Protein AF-0000000082274214 (afdb_homodimer)

InterPro domains:
  IPR002347 Short-chain dehydrogenase/reductase SDR [PF00106] (16-213)

Sequence (606 aa):
MSFAAYTIKDSSRPAIALVTGGRSGIGKAIANKIATFPFVENVLIVSRSVKESDLQNSKFVAVAADIGTAEGRQIVIDKVASLTTESGRQLRYLVHSAGTIEPIRLAGQITPEEFRSALNVNLEGPFFLSTALYPFLEAKDDDAAAGRILHVSSGAAHGAPPIGWGVYGITKAAFFQSFKVLSREFEHLGGKVVVGSFKPGVVDTSMQGVIRESPAESMPVVGNFKALKEKVLAQAAEGASTKAMPPPKGALDSPDNVAFFAEWLLLGTTDEEFSNLSEPNEYDIRDSSLFPKWIPEENLPNDMSFAAYTIKDSSRPAIALVTGGRSGIGKAIANKIATFPFVENVLIVSRSVKESDLQNSKFVAVAADIGTAEGRQIVIDKVASLTTESGRQLRYLVHSAGTIEPIRLAGQITPEEFRSALNVNLEGPFFLSTALYPFLEAKDDDAAAGRILHVSSGAAHGAPPIGWGVYGITKAAFFQSFKVLSREFEHLGGKVVVGSFKPGVVDTSMQGVIRESPAESMPVVGNFKALKEKVLAQAAEGASTKAMPPPKGALDSPDNVAFFAEWLLLGTTDEEFSNLSEPNEYDIRDSSLFPKWIPEENLPND

Radius of gyration: 25.61 Å; Cα contacts (8 Å, |Δi|>4): 1219; chains: 2; bounding box: 59×73×61 Å

Structure (mmCIF, N/CA/C/O backbone):
data_AF-0000000082274214-model_v1
#
loop_
_entity.id
_entity.type
_entity.pdbx_description
1 polymer 'Beta-ketoacyl-acyl carrier protein reductase'
#
loop_
_atom_site.group_PDB
_atom_site.id
_atom_site.type_symbol
_atom_site.label_atom_id
_atom_site.label_alt_id
_atom_site.label_comp_id
_atom_site.label_asym_id
_atom_site.label_entity_id
_atom_site.label_seq_id
_atom_site.pdbx_PDB_ins_code
_atom_site.Cartn_x
_atom_site.Cartn_y
_atom_site.Cartn_z
_atom_site.occupancy
_atom_site.B_iso_or_equiv
_atom_site.auth_seq_id
_atom_site.auth_comp_id
_atom_site.auth_asym_id
_atom_site.auth_atom_id
_atom_site.pdbx_PDB_model_num
ATOM 1 N N . MET A 1 1 ? -7.152 -23.344 -26.344 1 42.44 1 MET A N 1
ATOM 2 C CA . MET A 1 1 ? -6.141 -22.469 -26.938 1 42.44 1 MET A CA 1
ATOM 3 C C . MET A 1 1 ? -4.738 -22.938 -26.562 1 42.44 1 MET A C 1
ATOM 5 O O . MET A 1 1 ? -4.453 -23.188 -25.391 1 42.44 1 MET A O 1
ATOM 9 N N . SER A 1 2 ? -4.211 -23.688 -27.453 1 48.72 2 SER A N 1
ATOM 10 C CA . SER A 1 2 ? -2.852 -24.172 -27.266 1 48.72 2 SER A CA 1
ATOM 11 C C . SER A 1 2 ? -1.873 -23.031 -27.047 1 48.72 2 SER A C 1
ATOM 13 O O . SER A 1 2 ? -1.802 -22.094 -27.844 1 48.72 2 SER A O 1
ATOM 15 N N . PHE A 1 3 ? -1.783 -22.656 -25.734 1 57.78 3 PHE A N 1
ATOM 16 C CA . PHE A 1 3 ? -0.803 -21.594 -25.547 1 57.78 3 PHE A CA 1
ATOM 17 C C . PHE A 1 3 ? 0.583 -22.047 -25.984 1 57.78 3 PHE A C 1
ATOM 19 O O . PHE A 1 3 ? 1.029 -23.141 -25.609 1 57.78 3 PHE A O 1
ATOM 26 N N . ALA A 1 4 ? 0.88 -21.656 -27.188 1 46.72 4 ALA A N 1
ATOM 27 C CA . ALA A 1 4 ? 2.154 -21.969 -27.828 1 46.72 4 ALA A CA 1
ATOM 28 C C . ALA A 1 4 ? 3.312 -21.828 -26.844 1 46.72 4 ALA A C 1
ATOM 30 O O . ALA A 1 4 ? 4.352 -22.469 -27 1 46.72 4 ALA A O 1
ATOM 31 N N . ALA A 1 5 ? 3.086 -20.906 -26 1 49.66 5 ALA A N 1
ATOM 32 C CA . ALA A 1 5 ? 4.277 -20.641 -25.203 1 49.66 5 ALA A CA 1
ATOM 33 C C . ALA A 1 5 ? 4.57 -21.797 -24.234 1 49.66 5 ALA A C 1
ATOM 35 O O . ALA A 1 5 ? 5.5 -21.719 -23.438 1 49.66 5 ALA A O 1
ATOM 36 N N . TYR A 1 6 ? 3.559 -22.734 -24.203 1 52.47 6 TYR A N 1
ATOM 37 C CA . TYR A 1 6 ? 3.871 -23.938 -23.453 1 52.47 6 TYR A CA 1
ATOM 38 C C . TYR A 1 6 ? 5.148 -24.594 -23.984 1 52.47 6 TYR A C 1
ATOM 40 O O . TYR A 1 6 ? 5.207 -25.016 -25.141 1 52.47 6 TYR A O 1
ATOM 48 N N . THR A 1 7 ? 6.199 -24.094 -23.453 1 52.56 7 THR A N 1
ATOM 49 C CA . THR A 1 7 ? 7.465 -24.578 -24 1 52.56 7 THR A CA 1
ATOM 50 C C . THR A 1 7 ? 7.684 -26.047 -23.641 1 52.56 7 THR A C 1
ATOM 52 O O . THR A 1 7 ? 7.082 -26.547 -22.703 1 52.56 7 THR A O 1
ATOM 55 N N . ILE A 1 8 ? 8.312 -26.703 -24.469 1 48.19 8 ILE A N 1
ATOM 56 C CA . ILE A 1 8 ? 8.828 -28.062 -24.406 1 48.19 8 ILE A CA 1
ATOM 57 C C . ILE A 1 8 ? 9.383 -28.328 -23 1 48.19 8 ILE A C 1
ATOM 59 O O . ILE A 1 8 ? 9.242 -29.438 -22.469 1 48.19 8 ILE A O 1
ATOM 63 N N . LYS A 1 9 ? 9.953 -27.359 -22.406 1 55.53 9 LYS A N 1
ATOM 64 C CA . LYS A 1 9 ? 10.617 -27.469 -21.125 1 55.53 9 LYS A CA 1
ATOM 65 C C . LYS A 1 9 ? 9.609 -27.797 -20.016 1 55.53 9 LYS A C 1
ATOM 67 O O . LYS A 1 9 ? 9.945 -28.484 -19.047 1 55.53 9 LYS A O 1
ATOM 72 N N . ASP A 1 10 ? 8.367 -27.391 -20.156 1 58.12 10 ASP A N 1
ATOM 73 C CA . ASP A 1 10 ? 7.281 -27.656 -19.219 1 58.12 10 ASP A CA 1
ATOM 74 C C . ASP A 1 10 ? 6.781 -29.094 -19.344 1 58.12 10 ASP A C 1
ATOM 76 O O . ASP A 1 10 ? 6.445 -29.734 -18.344 1 58.12 10 ASP A O 1
ATOM 80 N N . SER A 1 11 ? 6.758 -29.562 -20.656 1 56.12 11 SER A N 1
ATOM 81 C CA . SER A 1 11 ? 6.055 -30.812 -20.938 1 56.12 11 SER A CA 1
ATOM 82 C C . SER A 1 11 ? 6.809 -32 -20.375 1 56.12 11 SER A C 1
ATOM 84 O O . SER A 1 11 ? 6.199 -33.031 -20.016 1 56.12 11 SER A O 1
ATOM 86 N N . SER A 1 12 ? 8.117 -31.797 -20.188 1 61.22 12 SER A N 1
ATOM 87 C CA . SER A 1 12 ? 8.812 -33.031 -19.875 1 61.22 12 SER A CA 1
ATOM 88 C C . SER A 1 12 ? 9.195 -33.094 -18.391 1 61.22 12 SER A C 1
ATOM 90 O O . SER A 1 12 ? 9.844 -34.062 -17.953 1 61.22 12 SER A O 1
ATOM 92 N N . ARG A 1 13 ? 8.656 -32.062 -17.562 1 77.69 13 ARG A N 1
ATOM 93 C CA . ARG A 1 13 ? 9.078 -32.125 -16.172 1 77.69 13 ARG A CA 1
ATOM 94 C C . ARG A 1 13 ? 7.879 -31.969 -15.234 1 77.69 13 ARG A C 1
ATOM 96 O O . ARG A 1 13 ? 7.328 -30.875 -15.094 1 77.69 13 ARG A O 1
ATOM 103 N N . PRO A 1 14 ? 7.547 -33.125 -14.625 1 81.56 14 PRO A N 1
ATOM 104 C CA . PRO A 1 14 ? 6.461 -33.031 -13.641 1 81.56 14 PRO A CA 1
ATOM 105 C C . PRO A 1 14 ? 6.703 -31.953 -12.594 1 81.56 14 PRO A C 1
ATOM 107 O O . PRO A 1 14 ? 7.844 -31.719 -12.195 1 81.56 14 PRO A O 1
ATOM 110 N N . ALA A 1 15 ? 5.574 -31.266 -12.273 1 91.62 15 ALA A N 1
ATOM 111 C CA . ALA A 1 15 ? 5.691 -30.141 -11.359 1 91.62 15 ALA A CA 1
ATOM 112 C C . ALA A 1 15 ? 4.523 -30.109 -10.375 1 91.62 15 ALA A C 1
ATOM 114 O O . ALA A 1 15 ? 3.596 -30.906 -10.477 1 91.62 15 ALA A O 1
ATOM 115 N N . ILE A 1 16 ? 4.695 -29.297 -9.359 1 95 16 ILE A N 1
ATOM 116 C CA . ILE A 1 16 ? 3.648 -29.062 -8.367 1 95 16 ILE A CA 1
ATOM 117 C C . ILE A 1 16 ? 3.211 -27.609 -8.414 1 95 16 ILE A C 1
ATOM 119 O O . ILE A 1 16 ? 3.939 -26.75 -8.914 1 95 16 ILE A O 1
ATOM 123 N N . ALA A 1 17 ? 1.946 -27.375 -7.996 1 97.56 17 ALA A N 1
ATOM 124 C CA . ALA A 1 17 ? 1.402 -26.031 -7.871 1 97.56 17 ALA A CA 1
ATOM 125 C C . ALA A 1 17 ? 0.791 -25.812 -6.492 1 97.56 17 ALA A C 1
ATOM 127 O O . ALA A 1 17 ? 0.448 -26.766 -5.797 1 97.56 17 ALA A O 1
ATOM 128 N N . LEU A 1 18 ? 0.791 -24.609 -6.051 1 98.69 18 LEU A N 1
ATOM 129 C CA . LEU A 1 18 ? 0.184 -24.203 -4.785 1 98.69 18 LEU A CA 1
ATOM 130 C C . LEU A 1 18 ? -0.747 -23.016 -4.984 1 98.69 18 LEU A C 1
ATOM 132 O O . LEU A 1 18 ? -0.369 -22.031 -5.613 1 98.69 18 LEU A O 1
ATOM 136 N N . VAL A 1 19 ? -1.985 -23.125 -4.539 1 98.81 19 VAL A N 1
ATOM 137 C CA . VAL A 1 19 ? -2.973 -22.062 -4.609 1 98.81 19 VAL A CA 1
ATOM 138 C C . VAL A 1 19 ? -3.49 -21.734 -3.211 1 98.81 19 VAL A C 1
ATOM 140 O O . VAL A 1 19 ? -4.164 -22.562 -2.588 1 98.81 19 VAL A O 1
ATOM 143 N N . THR A 1 20 ? -3.135 -20.594 -2.68 1 98.62 20 THR A N 1
ATOM 144 C CA . THR A 1 20 ? -3.789 -20.141 -1.455 1 98.62 20 THR A CA 1
ATOM 145 C C . THR A 1 20 ? -5.203 -19.656 -1.747 1 98.62 20 THR A C 1
ATOM 147 O O . THR A 1 20 ? -5.473 -19.125 -2.828 1 98.62 20 THR A O 1
ATOM 150 N N . GLY A 1 21 ? -6.09 -19.844 -0.731 1 96.62 21 GLY A N 1
ATOM 151 C CA . GLY A 1 21 ? -7.488 -19.547 -1.012 1 96.62 21 GLY A CA 1
ATOM 152 C C . GLY A 1 21 ? -8.094 -20.469 -2.061 1 96.62 21 GLY A C 1
ATOM 153 O O . GLY A 1 21 ? -8.977 -20.062 -2.811 1 96.62 21 GLY A O 1
ATOM 154 N N . GLY A 1 22 ? -7.605 -21.656 -2.193 1 96.19 22 GLY A N 1
ATOM 155 C CA . GLY A 1 22 ? -7.961 -22.547 -3.281 1 96.19 22 GLY A CA 1
ATOM 156 C C . GLY A 1 22 ? -9.242 -23.312 -3.027 1 96.19 22 GLY A C 1
ATOM 157 O O . GLY A 1 22 ? -9.688 -24.094 -3.875 1 96.19 22 GLY A O 1
ATOM 158 N N . ARG A 1 23 ? -9.906 -23.062 -1.896 1 92.62 23 ARG A N 1
ATOM 159 C CA . ARG A 1 23 ? -11.078 -23.844 -1.526 1 92.62 23 ARG A CA 1
ATOM 160 C C . ARG A 1 23 ? -12.336 -23.281 -2.176 1 92.62 23 ARG A C 1
ATOM 162 O O . ARG A 1 23 ? -13.336 -23.984 -2.336 1 92.62 23 ARG A O 1
ATOM 169 N N . SER A 1 24 ? -12.32 -21.969 -2.537 1 89.75 24 SER A N 1
ATOM 170 C CA . SER A 1 24 ? -13.539 -21.344 -3.049 1 89.75 24 SER A CA 1
ATOM 171 C C . SER A 1 24 ? -13.219 -20.219 -4.02 1 89.75 24 SER A C 1
ATOM 173 O O . SER A 1 24 ? -12.055 -19.828 -4.164 1 89.75 24 SER A O 1
ATOM 175 N N . GLY A 1 25 ? -14.195 -19.906 -4.785 1 92.25 25 GLY A N 1
ATOM 176 C CA . GLY A 1 25 ? -14.125 -18.703 -5.594 1 92.25 25 GLY A CA 1
ATOM 177 C C . GLY A 1 25 ? -13.078 -18.766 -6.688 1 92.25 25 GLY A C 1
ATOM 178 O O . GLY A 1 25 ? -12.992 -19.766 -7.41 1 92.25 25 GLY A O 1
ATOM 179 N N . ILE A 1 26 ? -12.352 -17.656 -6.816 1 94.25 26 ILE A N 1
ATOM 180 C CA . ILE A 1 26 ? -11.359 -17.5 -7.867 1 94.25 26 ILE A CA 1
ATOM 181 C C . ILE A 1 26 ? -10.242 -18.516 -7.68 1 94.25 26 ILE A C 1
ATOM 183 O O . ILE A 1 26 ? -9.828 -19.172 -8.633 1 94.25 26 ILE A O 1
ATOM 187 N N . GLY A 1 27 ? -9.805 -18.734 -6.418 1 96.81 27 GLY A N 1
ATOM 188 C CA . GLY A 1 27 ? -8.742 -19.688 -6.129 1 96.81 27 GLY A CA 1
ATOM 189 C C . GLY A 1 27 ? -9.086 -21.109 -6.512 1 96.81 27 GLY A C 1
ATOM 190 O O . GLY A 1 27 ? -8.266 -21.812 -7.086 1 96.81 27 GLY A O 1
ATOM 191 N N . LYS A 1 28 ? -10.281 -21.469 -6.234 1 95.38 28 LYS A N 1
ATOM 192 C CA . LYS A 1 28 ? -10.742 -22.812 -6.59 1 95.38 28 LYS A CA 1
ATOM 193 C C . LYS A 1 28 ? -10.766 -23 -8.102 1 95.38 28 LYS A C 1
ATOM 195 O O . LYS A 1 28 ? -10.305 -24.016 -8.617 1 95.38 28 LYS A O 1
ATOM 200 N N . ALA A 1 29 ? -11.281 -22.016 -8.797 1 95.5 29 ALA A N 1
ATOM 201 C CA . ALA A 1 29 ? -11.367 -22.094 -10.25 1 95.5 29 ALA A CA 1
ATOM 202 C C . ALA A 1 29 ? -9.977 -22.188 -10.875 1 95.5 29 ALA A C 1
ATOM 204 O O . ALA A 1 29 ? -9.75 -22.969 -11.797 1 95.5 29 ALA A O 1
ATOM 205 N N . ILE A 1 30 ? -9.023 -21.422 -10.359 1 97.56 30 ILE A N 1
ATOM 206 C CA . ILE A 1 30 ? -7.656 -21.438 -10.875 1 97.56 30 ILE A CA 1
ATOM 207 C C . ILE A 1 30 ? -6.996 -22.766 -10.57 1 97.56 30 ILE A C 1
ATOM 209 O O . ILE A 1 30 ? -6.309 -23.344 -11.422 1 97.56 30 ILE A O 1
ATOM 213 N N . ALA A 1 31 ? -7.262 -23.281 -9.398 1 97.88 31 ALA A N 1
ATOM 214 C CA . ALA A 1 31 ? -6.719 -24.594 -9.023 1 97.88 31 ALA A CA 1
ATOM 215 C C . ALA A 1 31 ? -7.223 -25.672 -9.969 1 97.88 31 ALA A C 1
ATOM 217 O O . ALA A 1 31 ? -6.445 -26.516 -10.438 1 97.88 31 ALA A O 1
ATOM 218 N N . ASN A 1 32 ? -8.516 -25.656 -10.211 1 96.69 32 ASN A N 1
ATOM 219 C CA . ASN A 1 32 ? -9.102 -26.625 -11.133 1 96.69 32 ASN A CA 1
ATOM 220 C C . ASN A 1 32 ? -8.469 -26.531 -12.523 1 96.69 32 ASN A C 1
ATOM 222 O O . ASN A 1 32 ? -8.188 -27.562 -13.148 1 96.69 32 ASN A O 1
ATOM 226 N N . LYS A 1 33 ? -8.273 -25.328 -12.938 1 96 33 LYS A N 1
ATOM 227 C CA . LYS A 1 33 ? -7.672 -25.125 -14.25 1 96 33 LYS A CA 1
ATOM 228 C C . LYS A 1 33 ? -6.234 -25.641 -14.273 1 96 33 LYS A C 1
ATOM 230 O O . LYS A 1 33 ? -5.84 -26.359 -15.203 1 96 33 LYS A O 1
ATOM 235 N N . ILE A 1 34 ? -5.426 -25.391 -13.273 1 96.38 34 ILE A N 1
ATOM 236 C CA . ILE A 1 34 ? -4.031 -25.812 -13.188 1 96.38 34 ILE A CA 1
ATOM 237 C C . ILE A 1 34 ? -3.947 -27.328 -13.172 1 96.38 34 ILE A C 1
ATOM 239 O O . ILE A 1 34 ? -3.031 -27.922 -13.75 1 96.38 34 ILE A O 1
ATOM 243 N N . ALA A 1 35 ? -4.926 -27.969 -12.57 1 96.12 35 ALA A N 1
ATOM 244 C CA . ALA A 1 35 ? -4.949 -29.422 -12.469 1 96.12 35 ALA A CA 1
ATOM 245 C C . ALA A 1 35 ? -5.086 -30.062 -13.852 1 96.12 35 ALA A C 1
ATOM 247 O O . ALA A 1 35 ? -4.793 -31.25 -14.023 1 96.12 35 ALA A O 1
ATOM 248 N N . THR A 1 36 ? -5.586 -29.297 -14.828 1 93.62 36 THR A N 1
ATOM 249 C CA . THR A 1 36 ? -5.734 -29.828 -16.188 1 93.62 36 THR A CA 1
ATOM 250 C C . THR A 1 36 ? -4.41 -29.766 -16.938 1 93.62 36 THR A C 1
ATOM 252 O O . THR A 1 36 ? -4.27 -30.375 -18 1 93.62 36 THR A O 1
ATOM 255 N N . PHE A 1 37 ? -3.383 -28.969 -16.406 1 91.44 37 PHE A N 1
ATOM 256 C CA . PHE A 1 37 ? -2.076 -28.922 -17.047 1 91.44 37 PHE A CA 1
ATOM 257 C C . PHE A 1 37 ? -1.406 -30.297 -17 1 91.44 37 PHE A C 1
ATOM 259 O O . PHE A 1 37 ? -1.269 -30.891 -15.938 1 91.44 37 PHE A O 1
ATOM 266 N N . PRO A 1 38 ? -0.983 -30.844 -18.078 1 89.06 38 PRO A N 1
ATOM 267 C CA . PRO A 1 38 ? -0.511 -32.219 -18.125 1 89.06 38 PRO A CA 1
ATOM 268 C C . PRO A 1 38 ? 0.72 -32.469 -17.266 1 89.06 38 PRO A C 1
ATOM 270 O O . PRO A 1 38 ? 0.922 -33.562 -16.766 1 89.06 38 PRO A O 1
ATOM 273 N N . PHE A 1 39 ? 1.544 -31.484 -17.031 1 90.12 39 PHE A N 1
ATOM 274 C CA . PHE A 1 39 ? 2.805 -31.672 -16.328 1 90.12 39 PHE A CA 1
ATOM 275 C C . PHE A 1 39 ? 2.629 -31.422 -14.836 1 90.12 39 PHE A C 1
ATOM 277 O O . PHE A 1 39 ? 3.562 -31.625 -14.055 1 90.12 39 PHE A O 1
ATOM 284 N N . VAL A 1 40 ? 1.452 -30.984 -14.414 1 93.12 40 VAL A N 1
ATOM 285 C CA . VAL A 1 40 ? 1.208 -30.75 -13 1 93.12 40 VAL A CA 1
ATOM 286 C C . VAL A 1 40 ? 0.668 -32.031 -12.344 1 93.12 40 VAL A C 1
ATOM 288 O O . VAL A 1 40 ? -0.394 -32.5 -12.727 1 93.12 40 VAL A O 1
ATOM 291 N N . GLU A 1 41 ? 1.378 -32.469 -11.352 1 93.25 41 GLU A N 1
ATOM 292 C CA . GLU A 1 41 ? 1.013 -33.719 -10.711 1 93.25 41 GLU A CA 1
ATOM 293 C C . GLU A 1 41 ? 0.18 -33.469 -9.453 1 93.25 41 GLU A C 1
ATOM 295 O O . GLU A 1 41 ? -0.696 -34.281 -9.125 1 93.25 41 GLU A O 1
ATOM 300 N N . ASN A 1 42 ? 0.51 -32.406 -8.734 1 95.69 42 ASN A N 1
ATOM 301 C CA . ASN A 1 42 ? -0.202 -32.062 -7.512 1 95.69 42 ASN A CA 1
ATOM 302 C C . ASN A 1 42 ? -0.504 -30.562 -7.453 1 95.69 42 ASN A C 1
ATOM 304 O O . ASN A 1 42 ? 0.29 -29.75 -7.922 1 95.69 42 ASN A O 1
ATOM 308 N N . VAL A 1 43 ? -1.62 -30.312 -6.953 1 97.94 43 VAL A N 1
ATOM 309 C CA . VAL A 1 43 ? -2.006 -28.938 -6.637 1 97.94 43 VAL A CA 1
ATOM 310 C C . VAL A 1 43 ? -2.342 -28.828 -5.148 1 97.94 43 VAL A C 1
ATOM 312 O O . VAL A 1 43 ? -3.33 -29.391 -4.684 1 97.94 43 VAL A O 1
ATOM 315 N N . LEU A 1 44 ? -1.503 -28.156 -4.41 1 98.38 44 LEU A N 1
ATOM 316 C CA . LEU A 1 44 ? -1.773 -27.906 -2.998 1 98.38 44 LEU A CA 1
ATOM 317 C C . LEU A 1 44 ? -2.842 -26.828 -2.834 1 98.38 44 LEU A C 1
ATOM 319 O O . LEU A 1 44 ? -2.678 -25.703 -3.318 1 98.38 44 LEU A O 1
ATOM 323 N N . ILE A 1 45 ? -3.932 -27.219 -2.205 1 98.56 45 ILE A N 1
ATOM 324 C CA . ILE A 1 45 ? -5.039 -26.312 -1.917 1 98.56 45 ILE A CA 1
ATOM 325 C C . ILE A 1 45 ? -4.941 -25.812 -0.475 1 98.56 45 ILE A C 1
ATOM 327 O O . ILE A 1 45 ? -5.191 -26.578 0.465 1 98.56 45 ILE A O 1
ATOM 331 N N . VAL A 1 46 ? -4.656 -24.547 -0.277 1 98.5 46 VAL A N 1
ATOM 332 C CA . VAL A 1 46 ? -4.449 -24 1.062 1 98.5 46 VAL A CA 1
ATOM 333 C C . VAL A 1 46 ? -5.672 -23.188 1.48 1 98.5 46 VAL A C 1
ATOM 335 O O . VAL A 1 46 ? -6.129 -22.312 0.731 1 98.5 46 VAL A O 1
ATOM 338 N N . SER A 1 47 ? -6.23 -23.438 2.533 1 96.88 47 SER A N 1
ATOM 339 C CA . SER A 1 47 ? -7.273 -22.656 3.191 1 96.88 47 SER A CA 1
ATOM 340 C C . SER A 1 47 ? -7.352 -22.984 4.68 1 96.88 47 SER A C 1
ATOM 342 O O . SER A 1 47 ? -6.82 -24 5.125 1 96.88 47 SER A O 1
ATOM 344 N N . ARG A 1 48 ? -8.047 -22.25 5.465 1 93.44 48 ARG A N 1
ATOM 345 C CA . ARG A 1 48 ? -8.102 -22.406 6.914 1 93.44 48 ARG A CA 1
ATOM 346 C C . ARG A 1 48 ? -8.789 -23.703 7.309 1 93.44 48 ARG A C 1
ATOM 348 O O . ARG A 1 48 ? -8.484 -24.281 8.352 1 93.44 48 ARG A O 1
ATOM 355 N N . SER A 1 49 ? -9.703 -24.109 6.445 1 91.31 49 SER A N 1
ATOM 356 C CA . SER A 1 49 ? -10.531 -25.219 6.895 1 91.31 49 SER A CA 1
ATOM 357 C C . SER A 1 49 ? -10.68 -26.281 5.805 1 91.31 49 SER A C 1
ATOM 359 O O . SER A 1 49 ? -11.602 -27.094 5.844 1 91.31 49 SER A O 1
ATOM 361 N N . VAL A 1 50 ? -9.82 -26.344 4.875 1 94.75 50 VAL A N 1
ATOM 362 C CA . VAL A 1 50 ? -9.938 -27.297 3.785 1 94.75 50 VAL A CA 1
ATOM 363 C C . VAL A 1 50 ? -9.594 -28.703 4.289 1 94.75 50 VAL A C 1
ATOM 365 O O . VAL A 1 50 ? -8.656 -28.859 5.082 1 94.75 50 VAL A O 1
ATOM 368 N N . LYS A 1 51 ? -10.406 -29.688 3.854 1 94.75 51 LYS A N 1
ATOM 369 C CA . LYS A 1 51 ? -10.172 -31.094 4.125 1 94.75 51 LYS A CA 1
ATOM 370 C C . LYS A 1 51 ? -10.055 -31.891 2.828 1 94.75 51 LYS A C 1
ATOM 372 O O . LYS A 1 51 ? -10.531 -31.453 1.779 1 94.75 51 LYS A O 1
ATOM 377 N N . GLU A 1 52 ? -9.359 -33 2.904 1 93.81 52 GLU A N 1
ATOM 378 C CA . GLU A 1 52 ? -9.234 -33.844 1.729 1 93.81 52 GLU A CA 1
ATOM 379 C C . GLU A 1 52 ? -10.602 -34.219 1.166 1 93.81 52 GLU A C 1
ATOM 381 O O . GLU A 1 52 ? -10.766 -34.312 -0.051 1 93.81 52 GLU A O 1
ATOM 386 N N . SER A 1 53 ? -11.586 -34.312 2.008 1 90.31 53 SER A N 1
ATOM 387 C CA . SER A 1 53 ? -12.93 -34.719 1.612 1 90.31 53 SER A CA 1
ATOM 388 C C . SER A 1 53 ? -13.617 -33.625 0.802 1 90.31 53 SER A C 1
ATOM 390 O O . SER A 1 53 ? -14.586 -33.875 0.083 1 90.31 53 SER A O 1
ATOM 392 N N . ASP A 1 54 ? -13.102 -32.375 0.946 1 89 54 ASP A N 1
ATOM 393 C CA . ASP A 1 54 ? -13.672 -31.25 0.223 1 89 54 ASP A CA 1
ATOM 394 C C . ASP A 1 54 ? -13.219 -31.234 -1.236 1 89 54 ASP A C 1
ATOM 396 O O . ASP A 1 54 ? -13.789 -30.531 -2.064 1 89 54 ASP A O 1
ATOM 400 N N . LEU A 1 55 ? -12.188 -32.062 -1.467 1 89.38 55 LEU A N 1
ATOM 401 C CA . LEU A 1 55 ? -11.523 -31.969 -2.762 1 89.38 55 LEU A CA 1
ATOM 402 C C . LEU A 1 55 ? -11.898 -33.156 -3.656 1 89.38 55 LEU A C 1
ATOM 404 O O . LEU A 1 55 ? -11.844 -34.312 -3.23 1 89.38 55 LEU A O 1
ATOM 408 N N . GLN A 1 56 ? -12.383 -32.938 -4.828 1 87.88 56 GLN A N 1
ATOM 409 C CA . GLN A 1 56 ? -12.891 -33.969 -5.727 1 87.88 56 GLN A CA 1
ATOM 410 C C . GLN A 1 56 ? -11.828 -34.375 -6.75 1 87.88 56 GLN A C 1
ATOM 412 O O . GLN A 1 56 ? -11.914 -35.438 -7.352 1 87.88 56 GLN A O 1
ATOM 417 N N . ASN A 1 57 ? -10.797 -33.625 -6.883 1 93.56 57 ASN A N 1
ATOM 418 C CA . ASN A 1 57 ? -9.742 -33.906 -7.852 1 93.56 57 ASN A CA 1
ATOM 419 C C . ASN A 1 57 ? -8.578 -34.656 -7.215 1 93.56 57 ASN A C 1
ATOM 421 O O . ASN A 1 57 ? -8.062 -34.25 -6.172 1 93.56 57 ASN A O 1
ATOM 425 N N . SER A 1 58 ? -8.156 -35.75 -7.809 1 94 58 SER A N 1
ATOM 426 C CA . SER A 1 58 ? -7.137 -36.656 -7.25 1 94 58 SER A CA 1
ATOM 427 C C . SER A 1 58 ? -5.781 -35.969 -7.172 1 94 58 SER A C 1
ATOM 429 O O . SER A 1 58 ? -4.902 -36.375 -6.422 1 94 58 SER A O 1
ATOM 431 N N . LYS A 1 59 ? -5.586 -34.906 -7.949 1 96.12 59 LYS A N 1
ATOM 432 C CA . LYS A 1 59 ? -4.316 -34.188 -7.934 1 96.12 59 LYS A CA 1
ATOM 433 C C . LYS A 1 59 ? -4.258 -33.219 -6.773 1 96.12 59 LYS A C 1
ATOM 435 O O . LYS A 1 59 ? -3.191 -32.688 -6.453 1 96.12 59 LYS A O 1
ATOM 440 N N . PHE A 1 60 ? -5.422 -32.938 -6.129 1 97.69 60 PHE A N 1
ATOM 441 C CA . PHE A 1 60 ? -5.48 -31.922 -5.09 1 97.69 60 PHE A CA 1
ATOM 442 C C . PHE A 1 60 ? -4.977 -32.469 -3.76 1 97.69 60 PHE A C 1
ATOM 444 O O . PHE A 1 60 ? -5.262 -33.625 -3.412 1 97.69 60 PHE A O 1
ATOM 451 N N . VAL A 1 61 ? -4.203 -31.734 -3.088 1 96.94 61 VAL A N 1
ATOM 452 C CA . VAL A 1 61 ? -3.746 -32 -1.729 1 96.94 61 VAL A CA 1
ATOM 453 C C . VAL A 1 61 ? -4.191 -30.891 -0.798 1 96.94 61 VAL A C 1
ATOM 455 O O . VAL A 1 61 ? -3.859 -29.719 -1.02 1 96.94 61 VAL A O 1
ATOM 458 N N . ALA A 1 62 ? -4.926 -31.266 0.249 1 97.94 62 ALA A N 1
ATOM 459 C CA . ALA A 1 62 ? -5.438 -30.266 1.183 1 97.94 62 ALA A CA 1
ATOM 460 C C . ALA A 1 62 ? -4.359 -29.828 2.174 1 97.94 62 ALA A C 1
ATOM 462 O O . ALA A 1 62 ? -3.652 -30.672 2.736 1 97.94 62 ALA A O 1
ATOM 463 N N . VAL A 1 63 ? -4.176 -28.547 2.344 1 98.19 63 VAL A N 1
ATOM 464 C CA . VAL A 1 63 ? -3.309 -27.969 3.369 1 98.19 63 VAL A CA 1
ATOM 465 C C . VAL A 1 63 ? -4.094 -26.969 4.215 1 98.19 63 VAL A C 1
ATOM 467 O O . VAL A 1 63 ? -4.266 -25.812 3.814 1 98.19 63 VAL A O 1
ATOM 470 N N . ALA A 1 64 ? -4.562 -27.422 5.352 1 98.12 64 ALA A N 1
ATOM 471 C CA . ALA A 1 64 ? -5.289 -26.547 6.262 1 98.12 64 ALA A CA 1
ATOM 472 C C . ALA A 1 64 ? -4.336 -25.609 7.008 1 98.12 64 ALA A C 1
ATOM 474 O O . ALA A 1 64 ? -3.566 -26.062 7.863 1 98.12 64 ALA A O 1
ATOM 475 N N . ALA A 1 65 ? -4.344 -24.328 6.652 1 98.19 65 ALA A N 1
ATOM 476 C CA . ALA A 1 65 ? -3.41 -23.359 7.234 1 98.19 65 ALA A CA 1
ATOM 477 C C . ALA A 1 65 ? -3.936 -21.938 7.098 1 98.19 65 ALA A C 1
ATOM 479 O O . ALA A 1 65 ? -4.5 -21.578 6.066 1 98.19 65 ALA A O 1
ATOM 480 N N . ASP A 1 66 ? -3.805 -21.188 8.133 1 97.88 66 ASP A N 1
ATOM 481 C CA . ASP A 1 66 ? -4.035 -19.75 8.086 1 97.88 66 ASP A CA 1
ATOM 482 C C . ASP A 1 66 ? -2.762 -19 7.695 1 97.88 66 ASP A C 1
ATOM 484 O O . ASP A 1 66 ? -1.875 -18.797 8.523 1 97.88 66 ASP A O 1
ATOM 488 N N . ILE A 1 67 ? -2.713 -18.547 6.484 1 97.75 67 ILE A N 1
ATOM 489 C CA . ILE A 1 67 ? -1.467 -17.984 5.973 1 97.75 67 ILE A CA 1
ATOM 490 C C . ILE A 1 67 ? -1.209 -16.625 6.617 1 97.75 67 ILE A C 1
ATOM 492 O O . ILE A 1 67 ? -0.126 -16.047 6.465 1 97.75 67 ILE A O 1
ATOM 496 N N . GLY A 1 68 ? -2.211 -16.062 7.32 1 96.81 68 GLY A N 1
ATOM 497 C CA . GLY A 1 68 ? -2.02 -14.82 8.055 1 96.81 68 GLY A CA 1
ATOM 498 C C . GLY A 1 68 ? -1.179 -14.992 9.305 1 96.81 68 GLY A C 1
ATOM 499 O O . GLY A 1 68 ? -0.8 -14.008 9.945 1 96.81 68 GLY A O 1
ATOM 500 N N . THR A 1 69 ? -0.907 -16.234 9.664 1 97.19 69 THR A N 1
ATOM 501 C CA . THR A 1 69 ? -0.104 -16.5 10.852 1 97.19 69 THR A CA 1
ATOM 502 C C . THR A 1 69 ? 1.225 -17.156 10.469 1 97.19 69 THR A C 1
ATOM 504 O O . THR A 1 69 ? 1.315 -17.828 9.445 1 97.19 69 THR A O 1
ATOM 507 N N . ALA A 1 70 ? 2.211 -16.922 11.312 1 96.69 70 ALA A N 1
ATOM 508 C CA . ALA A 1 70 ? 3.512 -17.547 11.07 1 96.69 70 ALA A CA 1
ATOM 509 C C . ALA A 1 70 ? 3.408 -19.078 11.109 1 96.69 70 ALA A C 1
ATOM 511 O O . ALA A 1 70 ? 4.016 -19.766 10.281 1 96.69 70 ALA A O 1
ATOM 512 N N . GLU A 1 71 ? 2.654 -19.562 12 1 97.62 71 GLU A N 1
ATOM 513 C CA . GLU A 1 71 ? 2.467 -21 12.133 1 97.62 71 GLU A CA 1
ATOM 514 C C . GLU A 1 71 ? 1.793 -21.594 10.898 1 97.62 71 GLU A C 1
ATOM 516 O O . GLU A 1 71 ? 2.195 -22.641 10.406 1 97.62 71 GLU A O 1
ATOM 521 N N . GLY A 1 72 ? 0.755 -20.953 10.438 1 98.31 72 GLY A N 1
ATOM 522 C CA . GLY A 1 72 ? 0.073 -21.406 9.234 1 98.31 72 GLY A CA 1
ATOM 523 C C . GLY A 1 72 ? 0.969 -21.422 8.016 1 98.31 72 GLY A C 1
ATOM 524 O O . GLY A 1 72 ? 0.954 -22.391 7.238 1 98.31 72 GLY A O 1
ATOM 525 N N . ARG A 1 73 ? 1.789 -20.406 7.867 1 98.25 73 ARG A N 1
ATOM 526 C CA . ARG A 1 73 ? 2.713 -20.359 6.738 1 98.25 73 ARG A CA 1
ATOM 527 C C . ARG A 1 73 ? 3.756 -21.469 6.832 1 98.25 73 ARG A C 1
ATOM 529 O O . ARG A 1 73 ? 4.125 -22.062 5.824 1 98.25 73 ARG A O 1
ATOM 536 N N . GLN A 1 74 ? 4.145 -21.734 8.047 1 98.38 74 GLN A N 1
ATOM 537 C CA . GLN A 1 74 ? 5.129 -22.797 8.234 1 98.38 74 GLN A CA 1
ATOM 538 C C . GLN A 1 74 ? 4.562 -24.156 7.82 1 98.38 74 GLN A C 1
ATOM 540 O O . GLN A 1 74 ? 5.273 -24.984 7.246 1 98.38 74 GLN A O 1
ATOM 545 N N . ILE A 1 75 ? 3.309 -24.422 8.086 1 98.5 75 ILE A N 1
ATOM 546 C CA . ILE A 1 75 ? 2.643 -25.656 7.684 1 98.5 75 ILE A CA 1
ATOM 547 C C . ILE A 1 75 ? 2.695 -25.797 6.164 1 98.5 75 ILE A C 1
ATOM 549 O O . ILE A 1 75 ? 3.012 -26.859 5.645 1 98.5 75 ILE A O 1
ATOM 553 N N . VAL A 1 76 ? 2.451 -24.703 5.477 1 98.62 76 VAL A N 1
ATOM 554 C CA . VAL A 1 76 ? 2.459 -24.703 4.016 1 98.62 76 VAL A CA 1
ATOM 555 C C . VAL A 1 76 ? 3.869 -24.984 3.506 1 98.62 76 VAL A C 1
ATOM 557 O O . VAL A 1 76 ? 4.062 -25.812 2.627 1 98.62 76 VAL A O 1
ATOM 560 N N . ILE A 1 77 ? 4.867 -24.312 4.09 1 98.38 77 ILE A N 1
ATOM 561 C CA . ILE A 1 77 ? 6.258 -24.453 3.682 1 98.38 77 ILE A CA 1
ATOM 562 C C . ILE A 1 77 ? 6.719 -25.891 3.893 1 98.38 77 ILE A C 1
ATOM 564 O O . ILE A 1 77 ? 7.352 -26.484 3.014 1 98.38 77 ILE A O 1
ATOM 568 N N . ASP A 1 78 ? 6.344 -26.406 5.016 1 98.19 78 ASP A N 1
ATOM 569 C CA . ASP A 1 78 ? 6.738 -27.781 5.336 1 98.19 78 ASP A CA 1
ATOM 570 C C . ASP A 1 78 ? 6.125 -28.781 4.352 1 98.19 78 ASP A C 1
ATOM 572 O O . ASP A 1 78 ? 6.781 -29.734 3.939 1 98.19 78 ASP A O 1
ATOM 576 N N . LYS A 1 79 ? 4.922 -28.562 4.008 1 97.62 79 LYS A N 1
ATOM 577 C CA . LYS A 1 79 ? 4.254 -29.438 3.059 1 97.62 79 LYS A CA 1
ATOM 578 C C . LYS A 1 79 ? 4.918 -29.391 1.688 1 97.62 79 LYS A C 1
ATOM 580 O O . LYS A 1 79 ? 5.137 -30.422 1.054 1 97.62 79 LYS A O 1
ATOM 585 N N . VAL A 1 80 ? 5.262 -28.188 1.214 1 97.69 80 VAL A N 1
ATOM 586 C CA . VAL A 1 80 ? 5.941 -28.031 -0.067 1 97.69 80 VAL A CA 1
ATOM 587 C C . VAL A 1 80 ? 7.309 -28.703 -0.019 1 97.69 80 VAL A C 1
ATOM 589 O O . VAL A 1 80 ? 7.68 -29.438 -0.938 1 97.69 80 VAL A O 1
ATOM 592 N N . ALA A 1 81 ? 7.996 -28.469 1.081 1 96.62 81 ALA A N 1
ATOM 593 C CA . ALA A 1 81 ? 9.32 -29.062 1.242 1 96.62 81 ALA A CA 1
ATOM 594 C C . ALA A 1 81 ? 9.25 -30.578 1.176 1 96.62 81 ALA A C 1
ATOM 596 O O . ALA A 1 81 ? 10.047 -31.219 0.485 1 96.62 81 ALA A O 1
ATOM 597 N N . SER A 1 82 ? 8.297 -31.109 1.84 1 95.62 82 SER A N 1
ATOM 598 C CA . SER A 1 82 ? 8.141 -32.562 1.866 1 95.62 82 SER A CA 1
ATOM 599 C C . SER A 1 82 ? 7.832 -33.094 0.476 1 95.62 82 SER A C 1
ATOM 601 O O . SER A 1 82 ? 8.453 -34.094 0.034 1 95.62 82 SER A O 1
ATOM 603 N N . LEU A 1 83 ? 6.973 -32.469 -0.212 1 92.31 83 LEU A N 1
ATOM 604 C CA . LEU A 1 83 ? 6.539 -32.938 -1.521 1 92.31 83 LEU A CA 1
ATOM 605 C C . LEU A 1 83 ? 7.648 -32.812 -2.553 1 92.31 83 LEU A C 1
ATOM 607 O O . LEU A 1 83 ? 7.824 -33.656 -3.416 1 92.31 83 LEU A O 1
ATOM 611 N N . THR A 1 84 ? 8.375 -31.688 -2.496 1 90.88 84 THR A N 1
ATOM 612 C CA . THR A 1 84 ? 9.422 -31.422 -3.479 1 90.88 84 THR A CA 1
ATOM 613 C C . THR A 1 84 ? 10.641 -32.281 -3.211 1 90.88 84 THR A C 1
ATOM 615 O O . THR A 1 84 ? 11.32 -32.719 -4.148 1 90.88 84 THR A O 1
ATOM 618 N N . THR A 1 85 ? 10.938 -32.469 -1.966 1 86.56 85 THR A N 1
ATOM 619 C CA . THR A 1 85 ? 12.07 -33.344 -1.62 1 86.56 85 THR A CA 1
ATOM 620 C C . THR A 1 85 ? 11.797 -34.781 -1.989 1 86.56 85 THR A C 1
ATOM 622 O O . THR A 1 85 ? 12.68 -35.469 -2.49 1 86.56 85 THR A O 1
ATOM 625 N N . GLU A 1 86 ? 10.633 -35.219 -1.848 1 83 86 GLU A N 1
ATOM 626 C CA . GLU A 1 86 ? 10.242 -36.594 -2.121 1 83 86 GLU A CA 1
ATOM 627 C C . GLU A 1 86 ? 10.195 -36.875 -3.621 1 83 86 GLU A C 1
ATOM 629 O O . GLU A 1 86 ? 10.656 -37.906 -4.086 1 83 86 GLU A O 1
ATOM 634 N N . SER A 1 87 ? 9.773 -35.938 -4.359 1 77.38 87 SER A N 1
ATOM 635 C CA . SER A 1 87 ? 9.5 -36.188 -5.773 1 77.38 87 SER A CA 1
ATOM 636 C C . SER A 1 87 ? 10.578 -35.562 -6.66 1 77.38 87 SER A C 1
ATOM 638 O O . SER A 1 87 ? 10.664 -35.906 -7.848 1 77.38 87 SER A O 1
ATOM 640 N N . GLY A 1 88 ? 11.406 -34.719 -6.008 1 82.06 88 GLY A N 1
ATOM 641 C CA . GLY A 1 88 ? 12.383 -33.969 -6.789 1 82.06 88 GLY A CA 1
ATOM 642 C C . GLY A 1 88 ? 11.75 -32.938 -7.727 1 82.06 88 GLY A C 1
ATOM 643 O O . GLY A 1 88 ? 12.414 -32.438 -8.617 1 82.06 88 GLY A O 1
ATOM 644 N N . ARG A 1 89 ? 10.461 -32.812 -7.48 1 87.25 89 ARG A N 1
ATOM 645 C CA . ARG A 1 89 ? 9.711 -31.938 -8.383 1 87.25 89 ARG A CA 1
ATOM 646 C C . ARG A 1 89 ? 9.797 -30.484 -7.945 1 87.25 89 ARG A C 1
ATOM 648 O O . ARG A 1 89 ? 9.969 -30.203 -6.758 1 87.25 89 ARG A O 1
ATOM 655 N N . GLN A 1 90 ? 9.688 -29.625 -8.898 1 91.44 90 GLN A N 1
ATOM 656 C CA . GLN A 1 90 ? 9.703 -28.172 -8.688 1 91.44 90 GLN A CA 1
ATOM 657 C C . GLN A 1 90 ? 8.312 -27.656 -8.336 1 91.44 90 GLN A C 1
ATOM 659 O O . GLN A 1 90 ? 7.312 -28.109 -8.898 1 91.44 90 GLN A O 1
ATOM 664 N N . LEU A 1 91 ? 8.266 -26.75 -7.379 1 95.81 91 LEU A N 1
ATOM 665 C CA . LEU A 1 91 ? 7.09 -25.891 -7.305 1 95.81 91 LEU A CA 1
ATOM 666 C C . LEU A 1 91 ? 7.066 -24.906 -8.469 1 95.81 91 LEU A C 1
ATOM 668 O O . LEU A 1 91 ? 7.785 -23.906 -8.453 1 95.81 91 LEU A O 1
ATOM 672 N N . ARG A 1 92 ? 6.215 -25.234 -9.398 1 94.56 92 ARG A N 1
ATOM 673 C CA . ARG A 1 92 ? 6.23 -24.453 -10.633 1 94.56 92 ARG A CA 1
ATOM 674 C C . ARG A 1 92 ? 5.332 -23.234 -10.508 1 94.56 92 ARG A C 1
ATOM 676 O O . ARG A 1 92 ? 5.625 -22.188 -11.086 1 94.56 92 ARG A O 1
ATOM 683 N N . TYR A 1 93 ? 4.242 -23.359 -9.844 1 97.12 93 TYR A N 1
ATOM 684 C CA . TYR A 1 93 ? 3.281 -22.266 -9.75 1 97.12 93 TYR A CA 1
ATOM 685 C C . TYR A 1 93 ? 2.881 -22.016 -8.297 1 97.12 93 TYR A C 1
ATOM 687 O O . TYR A 1 93 ? 2.574 -22.953 -7.562 1 97.12 93 TYR A O 1
ATOM 695 N N . LEU A 1 94 ? 2.945 -20.797 -7.852 1 98.62 94 LEU A N 1
ATOM 696 C CA . LEU A 1 94 ? 2.379 -20.281 -6.609 1 98.62 94 LEU A CA 1
ATOM 697 C C . LEU A 1 94 ? 1.36 -19.188 -6.891 1 98.62 94 LEU A C 1
ATOM 699 O O . LEU A 1 94 ? 1.715 -18.109 -7.398 1 98.62 94 LEU A O 1
ATOM 703 N N . VAL A 1 95 ? 0.086 -19.453 -6.598 1 98.88 95 VAL A N 1
ATOM 704 C CA . VAL A 1 95 ? -0.976 -18.484 -6.836 1 98.88 95 VAL A CA 1
ATOM 705 C C . VAL A 1 95 ? -1.5 -17.953 -5.5 1 98.88 95 VAL A C 1
ATOM 707 O O . VAL A 1 95 ? -2.006 -18.719 -4.68 1 98.88 95 VAL A O 1
ATOM 710 N N . HIS A 1 96 ? -1.34 -16.703 -5.297 1 98.75 96 HIS A N 1
ATOM 711 C CA . HIS A 1 96 ? -1.902 -16.031 -4.129 1 98.75 96 HIS A CA 1
ATOM 712 C C . HIS A 1 96 ? -3.318 -15.539 -4.402 1 98.75 96 HIS A C 1
ATOM 714 O O . HIS A 1 96 ? -3.504 -14.453 -4.957 1 98.75 96 HIS A O 1
ATOM 720 N N . SER A 1 97 ? -4.312 -16.297 -3.939 1 97.81 97 SER A N 1
ATOM 721 C CA . SER A 1 97 ? -5.707 -15.914 -4.148 1 97.81 97 SER A CA 1
ATOM 722 C C . SER A 1 97 ? -6.434 -15.727 -2.82 1 97.81 97 SER A C 1
ATOM 724 O O . SER A 1 97 ? -7.562 -15.234 -2.787 1 97.81 97 SER A O 1
ATOM 726 N N . ALA A 1 98 ? -5.75 -16.141 -1.712 1 95.5 98 ALA A N 1
ATOM 727 C CA . ALA A 1 98 ? -6.332 -15.891 -0.396 1 95.5 98 ALA A CA 1
ATOM 728 C C . ALA A 1 98 ? -6.422 -14.391 -0.106 1 95.5 98 ALA A C 1
ATOM 730 O O . ALA A 1 98 ? -5.5 -13.641 -0.421 1 95.5 98 ALA A O 1
ATOM 731 N N . GLY A 1 99 ? -7.5 -13.945 0.405 1 93.5 99 GLY A N 1
ATOM 732 C CA . GLY A 1 99 ? -7.691 -12.555 0.781 1 93.5 99 GLY A CA 1
ATOM 733 C C . GLY A 1 99 ? -8.969 -12.32 1.569 1 93.5 99 GLY A C 1
ATOM 734 O O . GLY A 1 99 ? -9.844 -13.188 1.613 1 93.5 99 GLY A O 1
ATOM 735 N N . THR A 1 100 ? -9.023 -11.258 2.219 1 92.44 100 THR A N 1
ATOM 736 C CA . THR A 1 100 ? -10.227 -10.859 2.943 1 92.44 100 THR A CA 1
ATOM 737 C C . THR A 1 100 ? -10.586 -9.406 2.646 1 92.44 100 THR A C 1
ATOM 739 O O . THR A 1 100 ? -9.703 -8.562 2.508 1 92.44 100 THR A O 1
ATOM 742 N N . ILE A 1 101 ? -11.875 -9.172 2.541 1 91.69 101 ILE A N 1
ATOM 743 C CA . ILE A 1 101 ? -12.383 -7.816 2.33 1 91.69 101 ILE A CA 1
ATOM 744 C C . ILE A 1 101 ? -12.688 -7.168 3.678 1 91.69 101 ILE A C 1
ATOM 746 O O . ILE A 1 101 ? -12.867 -5.949 3.76 1 91.69 101 ILE A O 1
ATOM 750 N N . GLU A 1 102 ? -12.805 -7.992 4.648 1 89.75 102 GLU A N 1
ATOM 751 C CA . GLU A 1 102 ? -13.141 -7.496 5.98 1 89.75 102 GLU A CA 1
ATOM 752 C C . GLU A 1 102 ? -11.945 -6.789 6.621 1 89.75 102 GLU A C 1
ATOM 754 O O . GLU A 1 102 ? -10.797 -7.098 6.301 1 89.75 102 GLU A O 1
ATOM 759 N N . PRO A 1 103 ? -12.227 -5.805 7.535 1 92 103 PRO A N 1
ATOM 760 C CA . PRO A 1 103 ? -13.523 -5.27 7.965 1 92 103 PRO A CA 1
ATOM 761 C C . PRO A 1 103 ? -14.109 -4.266 6.977 1 92 103 PRO A C 1
ATOM 763 O O . PRO A 1 103 ? -13.391 -3.402 6.469 1 92 103 PRO A O 1
ATOM 766 N N . ILE A 1 104 ? -15.359 -4.398 6.711 1 90.62 104 ILE A N 1
ATOM 767 C CA . ILE A 1 104 ? -16.094 -3.389 5.949 1 90.62 104 ILE A CA 1
ATOM 768 C C . ILE A 1 104 ? -16.688 -2.355 6.906 1 90.62 104 ILE A C 1
ATOM 770 O O . ILE A 1 104 ? -17.766 -2.559 7.457 1 90.62 104 ILE A O 1
ATOM 774 N N . ARG A 1 105 ? -15.914 -1.294 7.152 1 90.81 105 ARG A N 1
ATOM 775 C CA . ARG A 1 105 ? -16.234 -0.238 8.109 1 90.81 105 ARG A CA 1
ATOM 776 C C . ARG A 1 105 ? -15.633 1.093 7.68 1 90.81 105 ARG A C 1
ATOM 778 O O . ARG A 1 105 ? -14.719 1.125 6.852 1 90.81 105 ARG A O 1
ATOM 785 N N . LEU A 1 106 ? -16.266 2.146 8.242 1 92.56 106 LEU A N 1
ATOM 786 C CA . LEU A 1 106 ? -15.625 3.449 8.07 1 92.56 106 LEU A CA 1
ATOM 787 C C . LEU A 1 106 ? -14.281 3.5 8.789 1 92.56 106 LEU A C 1
ATOM 789 O O . LEU A 1 106 ? -14.094 2.824 9.805 1 92.56 106 LEU A O 1
ATOM 793 N N . ALA A 1 107 ? -13.359 4.324 8.305 1 94.44 107 ALA A N 1
ATOM 794 C CA . ALA A 1 107 ? -11.992 4.422 8.812 1 94.44 107 ALA A CA 1
ATOM 795 C C . ALA A 1 107 ? -11.977 4.668 10.312 1 94.44 107 ALA A C 1
ATOM 797 O O . ALA A 1 107 ? -11.195 4.059 11.047 1 94.44 107 ALA A O 1
ATOM 798 N N . GLY A 1 108 ? -12.898 5.512 10.773 1 94.5 108 GLY A N 1
ATOM 799 C CA . GLY A 1 108 ? -12.938 5.879 12.18 1 94.5 108 GLY A CA 1
ATOM 800 C C . GLY A 1 108 ? -13.461 4.766 13.07 1 94.5 108 GLY A C 1
ATOM 801 O O . GLY A 1 108 ? -13.367 4.848 14.297 1 94.5 108 GLY A O 1
ATOM 802 N N . GLN A 1 109 ? -13.93 3.691 12.492 1 94.69 109 GLN A N 1
ATOM 803 C CA . GLN A 1 109 ? -14.539 2.604 13.25 1 94.69 109 GLN A CA 1
ATOM 804 C C . GLN A 1 109 ? -13.672 1.349 13.203 1 94.69 109 GLN A C 1
ATOM 806 O O . GLN A 1 109 ? -14.039 0.312 13.758 1 94.69 109 GLN A O 1
ATOM 811 N N . ILE A 1 110 ? -12.57 1.45 12.586 1 95.5 110 ILE A N 1
ATOM 812 C CA . ILE A 1 110 ? -11.664 0.315 12.445 1 95.5 110 ILE A CA 1
ATOM 813 C C . ILE A 1 110 ? -10.758 0.217 13.672 1 95.5 110 ILE A C 1
ATOM 815 O O . ILE A 1 110 ? -10.18 1.216 14.102 1 95.5 110 ILE A O 1
ATOM 819 N N . THR A 1 111 ? -10.648 -0.974 14.234 1 95.69 111 THR A N 1
ATOM 820 C CA . THR A 1 111 ? -9.719 -1.182 15.336 1 95.69 111 THR A CA 1
ATOM 821 C C . THR A 1 111 ? -8.344 -1.595 14.82 1 95.69 111 THR A C 1
ATOM 823 O O . THR A 1 111 ? -8.227 -2.145 13.727 1 95.69 111 THR A O 1
ATOM 826 N N . PRO A 1 112 ? -7.328 -1.345 15.617 1 95.88 112 PRO A N 1
ATOM 827 C CA . PRO A 1 112 ? -5.988 -1.782 15.211 1 95.88 112 PRO A CA 1
ATOM 828 C C . PRO A 1 112 ? -5.91 -3.287 14.969 1 95.88 112 PRO A C 1
ATOM 830 O O . PRO A 1 112 ? -5.199 -3.73 14.062 1 95.88 112 PRO A O 1
ATOM 833 N N . GLU A 1 113 ? -6.652 -4.047 15.758 1 95.88 113 GLU A N 1
ATOM 834 C CA . GLU A 1 113 ? -6.633 -5.5 15.602 1 95.88 113 GLU A CA 1
ATOM 835 C C . GLU A 1 113 ? -7.23 -5.922 14.266 1 95.88 113 GLU A C 1
ATOM 837 O O . GLU A 1 113 ? -6.688 -6.793 13.586 1 95.88 113 GLU A O 1
ATOM 842 N N . GLU A 1 114 ? -8.375 -5.328 13.922 1 96.12 114 GLU A N 1
ATOM 843 C CA . GLU A 1 114 ? -9.008 -5.605 12.641 1 96.12 114 GLU A CA 1
ATOM 844 C C . GLU A 1 114 ? -8.094 -5.219 11.477 1 96.12 114 GLU A C 1
ATOM 846 O O . GLU A 1 114 ? -7.988 -5.953 10.492 1 96.12 114 GLU A O 1
ATOM 851 N N . PHE A 1 115 ? -7.492 -4.082 11.633 1 97.38 115 PHE A N 1
ATOM 852 C CA . PHE A 1 115 ? -6.574 -3.562 10.625 1 97.38 115 PHE A CA 1
ATOM 853 C C . PHE A 1 115 ? -5.41 -4.523 10.406 1 97.38 115 PHE A C 1
ATOM 855 O O . PHE A 1 115 ? -5.113 -4.895 9.273 1 97.38 115 PHE A O 1
ATOM 862 N N . ARG A 1 116 ? -4.84 -5.02 11.461 1 96.25 116 ARG A N 1
ATOM 863 C CA . ARG A 1 116 ? -3.688 -5.914 11.406 1 96.25 116 ARG A CA 1
ATOM 864 C C . ARG A 1 116 ? -4.078 -7.277 10.852 1 96.25 116 ARG A C 1
ATOM 866 O O . ARG A 1 116 ? -3.311 -7.891 10.102 1 96.25 116 ARG A O 1
ATOM 873 N N . SER A 1 117 ? -5.23 -7.715 11.234 1 96.31 117 SER A N 1
ATOM 874 C CA . SER A 1 117 ? -5.699 -9 10.719 1 96.31 117 SER A CA 1
ATOM 875 C C . SER A 1 117 ? -5.812 -8.977 9.203 1 96.31 117 SER A C 1
ATOM 877 O O . SER A 1 117 ? -5.434 -9.938 8.531 1 96.31 117 SER A O 1
ATOM 879 N N . ALA A 1 118 ? -6.309 -7.883 8.672 1 97 118 ALA A N 1
ATOM 880 C CA . ALA A 1 118 ? -6.43 -7.734 7.223 1 97 118 ALA A CA 1
ATOM 881 C C . ALA A 1 118 ? -5.055 -7.695 6.562 1 97 118 ALA A C 1
ATOM 883 O O . ALA A 1 118 ? -4.84 -8.328 5.523 1 97 118 ALA A O 1
ATOM 884 N N . LEU A 1 119 ? -4.098 -6.988 7.184 1 98.12 119 LEU A N 1
ATOM 885 C CA . LEU A 1 119 ? -2.738 -6.902 6.66 1 98.12 119 LEU A CA 1
ATOM 886 C C . LEU A 1 119 ? -2.064 -8.273 6.672 1 98.12 119 LEU A C 1
ATOM 888 O O . LEU A 1 119 ? -1.34 -8.617 5.738 1 98.12 119 LEU A O 1
ATOM 892 N N . ASN A 1 120 ? -2.354 -9.016 7.711 1 97.81 120 ASN A N 1
ATOM 893 C CA . ASN A 1 120 ? -1.754 -10.336 7.848 1 97.81 120 ASN A CA 1
ATOM 894 C C . ASN A 1 120 ? -2.146 -11.258 6.695 1 97.81 120 ASN A C 1
ATOM 896 O O . ASN A 1 120 ? -1.293 -11.93 6.113 1 97.81 120 ASN A O 1
ATOM 900 N N . VAL A 1 121 ? -3.338 -11.203 6.355 1 97.38 121 VAL A N 1
ATOM 901 C CA . VAL A 1 121 ? -3.857 -12.133 5.355 1 97.38 121 VAL A CA 1
ATOM 902 C C . VAL A 1 121 ? -3.533 -11.617 3.955 1 97.38 121 VAL A C 1
ATOM 904 O O . VAL A 1 121 ? -3.016 -12.359 3.117 1 97.38 121 VAL A O 1
ATOM 907 N N . ASN A 1 122 ? -3.771 -10.328 3.717 1 98 122 ASN A N 1
ATOM 908 C CA . ASN A 1 122 ? -3.727 -9.789 2.361 1 98 122 ASN A CA 1
ATOM 909 C C . ASN A 1 122 ? -2.305 -9.422 1.951 1 98 122 ASN A C 1
ATOM 911 O O . ASN A 1 122 ? -2.014 -9.281 0.762 1 98 122 ASN A O 1
ATOM 915 N N . LEU A 1 123 ? -1.418 -9.234 2.934 1 98.38 123 LEU A N 1
ATOM 916 C CA . LEU A 1 123 ? -0.098 -8.711 2.594 1 98.38 123 LEU A CA 1
ATOM 917 C C . LEU A 1 123 ? 1 -9.609 3.158 1 98.38 123 LEU A C 1
ATOM 919 O O . LEU A 1 123 ? 1.789 -10.18 2.402 1 98.38 123 LEU A O 1
ATOM 923 N N . GLU A 1 124 ? 1.011 -9.82 4.457 1 98 124 GLU A N 1
ATOM 924 C CA . GLU A 1 124 ? 2.104 -10.57 5.074 1 98 124 GLU A CA 1
ATOM 925 C C . GLU A 1 124 ? 2.119 -12.016 4.594 1 98 124 GLU A C 1
ATOM 927 O O . GLU A 1 124 ? 3.184 -12.57 4.32 1 98 124 GLU A O 1
ATOM 932 N N . GLY A 1 125 ? 0.965 -12.641 4.547 1 98.25 125 GLY A N 1
ATOM 933 C CA . GLY A 1 125 ? 0.852 -14.016 4.094 1 98.25 125 GLY A CA 1
ATOM 934 C C . GLY A 1 125 ? 1.522 -14.266 2.754 1 98.25 125 GLY A C 1
ATOM 935 O O . GLY A 1 125 ? 2.514 -14.992 2.674 1 98.25 125 GLY A O 1
ATOM 936 N N . PRO A 1 126 ? 1.044 -13.578 1.744 1 98.44 126 PRO A N 1
ATOM 937 C CA . PRO A 1 126 ? 1.624 -13.812 0.419 1 98.44 126 PRO A CA 1
ATOM 938 C C . PRO A 1 126 ? 3.084 -13.375 0.329 1 98.44 126 PRO A C 1
ATOM 940 O O . PRO A 1 126 ? 3.883 -14.008 -0.362 1 98.44 126 PRO A O 1
ATOM 943 N N . PHE A 1 127 ? 3.504 -12.281 0.961 1 98.5 127 PHE A N 1
ATOM 944 C CA . PHE A 1 127 ? 4.875 -11.797 0.898 1 98.5 127 PHE A CA 1
ATOM 945 C C . PHE A 1 127 ? 5.844 -12.828 1.474 1 98.5 127 PHE A C 1
ATOM 947 O O . PHE A 1 127 ? 6.797 -13.234 0.806 1 98.5 127 PHE A O 1
ATOM 954 N N . PHE A 1 128 ? 5.555 -13.312 2.646 1 98.5 128 PHE A N 1
ATOM 955 C CA . PHE A 1 128 ? 6.496 -14.18 3.34 1 98.5 128 PHE A CA 1
ATOM 956 C C . PHE A 1 128 ? 6.43 -15.602 2.785 1 98.5 128 PHE A C 1
ATOM 958 O O . PHE A 1 128 ? 7.434 -16.312 2.777 1 98.5 128 PHE A O 1
ATOM 965 N N . LEU A 1 129 ? 5.281 -16.031 2.275 1 98.38 129 LEU A N 1
ATOM 966 C CA . LEU A 1 129 ? 5.238 -17.312 1.589 1 98.38 129 LEU A CA 1
ATOM 967 C C . LEU A 1 129 ? 6.078 -17.281 0.317 1 98.38 129 LEU A C 1
ATOM 969 O O . LEU A 1 129 ? 6.789 -18.25 0.012 1 98.38 129 LEU A O 1
ATOM 973 N N . SER A 1 130 ? 6.008 -16.141 -0.416 1 98.56 130 SER A N 1
ATOM 974 C CA . SER A 1 130 ? 6.785 -16.016 -1.644 1 98.56 130 SER A CA 1
ATOM 975 C C . SER A 1 130 ? 8.281 -16.109 -1.366 1 98.56 130 SER A C 1
ATOM 977 O O . SER A 1 130 ? 9 -16.844 -2.055 1 98.56 130 SER A O 1
ATOM 979 N N . THR A 1 131 ? 8.711 -15.391 -0.327 1 97.94 131 THR A N 1
ATOM 980 C CA . THR A 1 131 ? 10.141 -15.359 -0.036 1 97.94 131 THR A CA 1
ATOM 981 C C . THR A 1 131 ? 10.602 -16.703 0.539 1 97.94 131 THR A C 1
ATOM 983 O O . THR A 1 131 ? 11.688 -17.188 0.202 1 97.94 131 THR A O 1
ATOM 986 N N . ALA A 1 132 ? 9.758 -17.359 1.34 1 98 132 ALA A N 1
ATOM 987 C CA . ALA A 1 132 ? 10.125 -18.625 1.964 1 98 132 ALA A CA 1
ATOM 988 C C . ALA A 1 132 ? 10.125 -19.75 0.94 1 98 132 ALA A C 1
ATOM 990 O O . ALA A 1 132 ? 10.898 -20.703 1.064 1 98 132 ALA A O 1
ATOM 991 N N . LEU A 1 133 ? 9.32 -19.703 -0.052 1 98.19 133 LEU A N 1
ATOM 992 C CA . LEU A 1 133 ? 9.164 -20.797 -1.007 1 98.19 133 LEU A CA 1
ATOM 993 C C . LEU A 1 133 ? 10.07 -20.594 -2.213 1 98.19 133 LEU A C 1
ATOM 995 O O . LEU A 1 133 ? 10.117 -21.453 -3.105 1 98.19 133 LEU A O 1
ATOM 999 N N . TYR A 1 134 ? 10.805 -19.484 -2.264 1 97.44 134 TYR A N 1
ATOM 1000 C CA . TYR A 1 134 ? 11.68 -19.125 -3.375 1 97.44 134 TYR A CA 1
ATOM 1001 C C . TYR A 1 134 ? 12.594 -20.297 -3.74 1 97.44 134 TYR A C 1
ATOM 1003 O O . TYR A 1 134 ? 12.695 -20.672 -4.91 1 97.44 134 TYR A O 1
ATOM 1011 N N . PRO A 1 135 ? 13.203 -21.031 -2.754 1 95.5 135 PRO A N 1
ATOM 1012 C CA . PRO A 1 135 ? 14.133 -22.109 -3.121 1 95.5 135 PRO A CA 1
ATOM 1013 C C . PRO A 1 135 ? 13.445 -23.266 -3.832 1 95.5 135 PRO A C 1
ATOM 1015 O O . PRO A 1 135 ? 14.078 -23.984 -4.605 1 95.5 135 PRO A O 1
ATOM 1018 N N . PHE A 1 136 ? 12.18 -23.453 -3.613 1 96 136 PHE A N 1
ATOM 1019 C CA . PHE A 1 136 ? 11.438 -24.547 -4.227 1 96 136 PHE A CA 1
ATOM 1020 C C . PHE A 1 136 ? 10.898 -24.141 -5.59 1 96 136 PHE A C 1
ATOM 1022 O O . PHE A 1 136 ? 10.523 -25 -6.398 1 96 136 PHE A O 1
ATOM 1029 N N . LEU A 1 137 ? 10.852 -22.781 -5.801 1 95.81 137 LEU A N 1
ATOM 1030 C CA . LEU A 1 137 ? 10.312 -22.219 -7.039 1 95.81 137 LEU A CA 1
ATOM 1031 C C . LEU A 1 137 ? 11.398 -22.078 -8.094 1 95.81 137 LEU A C 1
ATOM 1033 O O . LEU A 1 137 ? 11.109 -22.078 -9.297 1 95.81 137 LEU A O 1
ATOM 1037 N N . GLU A 1 138 ? 12.578 -22.016 -7.656 1 92.81 138 GLU A N 1
ATOM 1038 C CA . GLU A 1 138 ? 13.68 -21.734 -8.57 1 92.81 138 GLU A CA 1
ATOM 1039 C C . GLU A 1 138 ? 13.828 -22.828 -9.625 1 92.81 138 GLU A C 1
ATOM 1041 O O . GLU A 1 138 ? 13.766 -24.016 -9.305 1 92.81 138 GLU A O 1
ATOM 1046 N N . ALA A 1 139 ? 14.047 -22.375 -10.805 1 84.88 139 ALA A N 1
ATOM 1047 C CA . ALA A 1 139 ? 14.398 -23.328 -11.852 1 84.88 139 ALA A CA 1
ATOM 1048 C C . ALA A 1 139 ? 15.602 -24.172 -11.438 1 84.88 139 ALA A C 1
ATOM 1050 O O . ALA A 1 139 ? 16.609 -23.656 -10.969 1 84.88 139 ALA A O 1
ATOM 1051 N N . LYS A 1 140 ? 15.453 -25.438 -11.625 1 79.88 140 LYS A N 1
ATOM 1052 C CA . LYS A 1 140 ? 16.438 -26.375 -11.094 1 79.88 140 LYS A CA 1
ATOM 1053 C C . LYS A 1 140 ? 17.672 -26.438 -11.977 1 79.88 140 LYS A C 1
ATOM 1055 O O . LYS A 1 140 ? 18.75 -26.844 -11.523 1 79.88 140 LYS A O 1
ATOM 1060 N N . ASP A 1 141 ? 17.438 -26.156 -13.188 1 78.19 141 ASP A N 1
ATOM 1061 C CA . ASP A 1 141 ? 18.562 -26.094 -14.117 1 78.19 141 ASP A CA 1
ATOM 1062 C C . ASP A 1 141 ? 18.266 -25.109 -15.258 1 78.19 141 ASP A C 1
ATOM 1064 O O . ASP A 1 141 ? 17.188 -24.516 -15.305 1 78.19 141 ASP A O 1
ATOM 1068 N N . ASP A 1 142 ? 19.188 -24.859 -16.109 1 74.94 142 ASP A N 1
ATOM 1069 C CA . ASP A 1 142 ? 19.125 -23.828 -17.141 1 74.94 142 ASP A CA 1
ATOM 1070 C C . ASP A 1 142 ? 18.031 -24.156 -18.156 1 74.94 142 ASP A C 1
ATOM 1072 O O . ASP A 1 142 ? 17.562 -23.281 -18.891 1 74.94 142 ASP A O 1
ATOM 1076 N N . ASP A 1 143 ? 17.578 -25.422 -18.188 1 77.69 143 ASP A N 1
ATOM 1077 C CA . ASP A 1 143 ? 16.578 -25.844 -19.172 1 77.69 143 ASP A CA 1
ATOM 1078 C C . ASP A 1 143 ? 15.188 -25.859 -18.562 1 77.69 143 ASP A C 1
ATOM 1080 O O . ASP A 1 143 ? 14.195 -26.062 -19.266 1 77.69 143 ASP A O 1
ATOM 1084 N N . ALA A 1 144 ? 15.211 -25.625 -17.219 1 81.5 144 ALA A N 1
ATOM 1085 C CA . ALA A 1 144 ? 13.922 -25.672 -16.516 1 81.5 144 ALA A CA 1
ATOM 1086 C C . ALA A 1 144 ? 13.211 -24.328 -16.594 1 81.5 144 ALA A C 1
ATOM 1088 O O . ALA A 1 144 ? 13.852 -23.281 -16.703 1 81.5 144 ALA A O 1
ATOM 1089 N N . ALA A 1 145 ? 11.953 -24.359 -16.625 1 88.31 145 ALA A N 1
ATOM 1090 C CA . ALA A 1 145 ? 11.148 -23.156 -16.609 1 88.31 145 ALA A CA 1
ATOM 1091 C C . ALA A 1 145 ? 11.234 -22.469 -15.242 1 88.31 145 ALA A C 1
ATOM 1093 O O . ALA A 1 145 ? 11.32 -23.141 -14.211 1 88.31 145 ALA A O 1
ATOM 1094 N N . ALA A 1 146 ? 11.234 -21.156 -15.289 1 92.19 146 ALA A N 1
ATOM 1095 C CA . ALA A 1 146 ? 11.195 -20.391 -14.047 1 92.19 146 ALA A CA 1
ATOM 1096 C C . ALA A 1 146 ? 9.922 -20.688 -13.258 1 92.19 146 ALA A C 1
ATOM 1098 O O . ALA A 1 146 ? 8.867 -20.938 -13.844 1 92.19 146 ALA A O 1
ATOM 1099 N N . GLY A 1 147 ? 10.062 -20.734 -11.945 1 95.19 147 GLY A N 1
ATOM 1100 C CA . GLY A 1 147 ? 8.852 -20.703 -11.141 1 95.19 147 GLY A CA 1
ATOM 1101 C C . GLY A 1 147 ? 8.055 -19.422 -11.305 1 95.19 147 GLY A C 1
ATOM 1102 O O . GLY A 1 147 ? 8.625 -18.359 -11.523 1 95.19 147 GLY A O 1
AT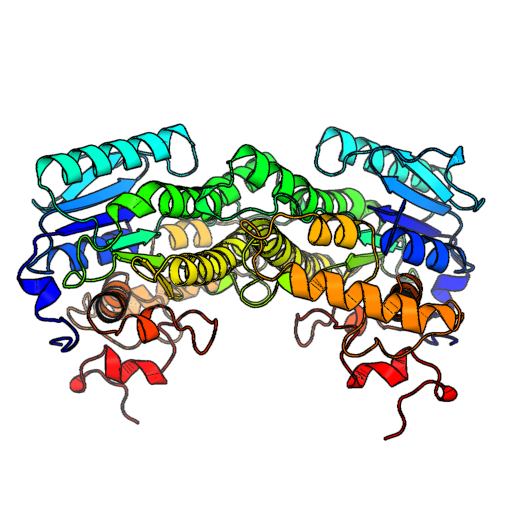OM 1103 N N . ARG A 1 148 ? 6.719 -19.547 -11.266 1 96.56 148 ARG A N 1
ATOM 1104 C CA . ARG A 1 148 ? 5.855 -18.391 -11.445 1 96.56 148 ARG A CA 1
ATOM 1105 C C . ARG A 1 148 ? 4.969 -18.172 -10.227 1 96.56 148 ARG A C 1
ATOM 1107 O O . ARG A 1 148 ? 4.305 -19.094 -9.758 1 96.56 148 ARG A O 1
ATOM 1114 N N . ILE A 1 149 ? 5.109 -17 -9.695 1 98.31 149 ILE A N 1
ATOM 1115 C CA . ILE A 1 149 ? 4.203 -16.531 -8.648 1 98.31 149 ILE A CA 1
ATOM 1116 C C . ILE A 1 149 ? 3.146 -15.609 -9.25 1 98.31 149 ILE A C 1
ATOM 1118 O O . ILE A 1 149 ? 3.479 -14.625 -9.906 1 98.31 149 ILE A O 1
ATOM 1122 N N . LEU A 1 150 ? 1.869 -15.93 -9.055 1 98.5 150 LEU A N 1
ATOM 1123 C CA . LEU A 1 150 ? 0.781 -15.125 -9.602 1 98.5 150 LEU A CA 1
ATOM 1124 C C . LEU A 1 150 ? -0.039 -14.492 -8.477 1 98.5 150 LEU A C 1
ATOM 1126 O O . LEU A 1 150 ? -0.637 -15.203 -7.664 1 98.5 150 LEU A O 1
ATOM 1130 N N . HIS A 1 151 ? -0.03 -13.18 -8.422 1 98 151 HIS A N 1
ATOM 1131 C CA . HIS A 1 151 ? -0.854 -12.406 -7.496 1 98 151 HIS A CA 1
ATOM 1132 C C . HIS A 1 151 ? -2.246 -12.164 -8.07 1 98 151 HIS A C 1
ATOM 1134 O O . HIS A 1 151 ? -2.385 -11.633 -9.172 1 98 151 HIS A O 1
ATOM 1140 N N . VAL A 1 152 ? -3.264 -12.594 -7.336 1 97.12 152 VAL A N 1
ATOM 1141 C CA . VAL A 1 152 ? -4.625 -12.188 -7.66 1 97.12 152 VAL A CA 1
ATOM 1142 C C . VAL A 1 152 ? -4.965 -10.891 -6.926 1 97.12 152 VAL A C 1
ATOM 1144 O O . VAL A 1 152 ? -5.398 -10.922 -5.77 1 97.12 152 VAL A O 1
ATOM 1147 N N . SER A 1 153 ? -4.773 -9.836 -7.578 1 94.19 153 SER A N 1
ATOM 1148 C CA . SER A 1 153 ? -4.883 -8.5 -6.992 1 94.19 153 SER A CA 1
ATOM 1149 C C . SER A 1 153 ? -6.316 -7.988 -7.043 1 94.19 153 SER A C 1
ATOM 1151 O O . SER A 1 153 ? -7.262 -8.75 -6.816 1 94.19 153 SER A O 1
ATOM 1153 N N . SER A 1 154 ? -6.512 -6.66 -7.074 1 84.62 154 SER A N 1
ATOM 1154 C CA . SER A 1 154 ? -7.832 -6.039 -7.047 1 84.62 154 SER A CA 1
ATOM 1155 C C . SER A 1 154 ? -7.785 -4.621 -7.605 1 84.62 154 SER A C 1
ATOM 1157 O O . SER A 1 154 ? -6.766 -3.934 -7.492 1 84.62 154 SER A O 1
ATOM 1159 N N . GLY A 1 155 ? -8.914 -4.293 -8.219 1 83.56 155 GLY A N 1
ATOM 1160 C CA . GLY A 1 155 ? -9.055 -2.898 -8.602 1 83.56 155 GLY A CA 1
ATOM 1161 C C . GLY A 1 155 ? -8.984 -1.946 -7.422 1 83.56 155 GLY A C 1
ATOM 1162 O O . GLY A 1 155 ? -8.594 -0.788 -7.578 1 83.56 155 GLY A O 1
ATOM 1163 N N . ALA A 1 156 ? -9.32 -2.428 -6.293 1 83.75 156 ALA A N 1
ATOM 1164 C CA . ALA A 1 156 ? -9.344 -1.62 -5.074 1 83.75 156 ALA A CA 1
ATOM 1165 C C . ALA A 1 156 ? -7.938 -1.176 -4.684 1 83.75 156 ALA A C 1
ATOM 1167 O O . ALA A 1 156 ? -7.773 -0.299 -3.832 1 83.75 156 ALA A O 1
ATOM 1168 N N . ALA A 1 157 ? -6.945 -1.774 -5.285 1 88 157 ALA A N 1
ATOM 1169 C CA . ALA A 1 157 ? -5.562 -1.393 -5.016 1 88 157 ALA A CA 1
ATOM 1170 C C . ALA A 1 157 ? -5.242 -0.026 -5.617 1 88 157 ALA A C 1
ATOM 1172 O O . ALA A 1 157 ? -4.227 0.585 -5.277 1 88 157 ALA A O 1
ATOM 1173 N N . HIS A 1 158 ? -6.176 0.272 -6.523 1 84.19 158 HIS A N 1
ATOM 1174 C CA . HIS A 1 158 ? -5.914 1.472 -7.312 1 84.19 158 HIS A CA 1
ATOM 1175 C C . HIS A 1 158 ? -6.969 2.543 -7.051 1 84.19 158 HIS A C 1
ATOM 1177 O O . HIS A 1 158 ? -8.117 2.227 -6.727 1 84.19 158 HIS A O 1
ATOM 1183 N N . GLY A 1 159 ? -6.664 3.729 -7.109 1 83.44 159 GLY A N 1
ATOM 1184 C CA . GLY A 1 159 ? -7.629 4.789 -6.863 1 83.44 159 GLY A CA 1
ATOM 1185 C C . GLY A 1 159 ? -8.188 4.773 -5.457 1 83.44 159 GLY A C 1
ATOM 1186 O O . GLY A 1 159 ? -7.727 4.004 -4.609 1 83.44 159 GLY A O 1
ATOM 1187 N N . ALA A 1 160 ? -9.203 5.605 -5.18 1 85.25 160 ALA A N 1
ATOM 1188 C CA . ALA A 1 160 ? -9.891 5.594 -3.895 1 85.25 160 ALA A CA 1
ATOM 1189 C C . ALA A 1 160 ? -10.961 4.5 -3.854 1 85.25 160 ALA A C 1
ATOM 1191 O O . ALA A 1 160 ? -11.867 4.484 -4.684 1 85.25 160 ALA A O 1
ATOM 1192 N N . PRO A 1 161 ? -10.836 3.594 -2.947 1 86.12 161 PRO A N 1
ATOM 1193 C CA . PRO A 1 161 ? -11.844 2.537 -2.875 1 86.12 161 PRO A CA 1
ATOM 1194 C C . PRO A 1 161 ? -13.211 3.059 -2.438 1 86.12 161 PRO A C 1
ATOM 1196 O O . PRO A 1 161 ? -13.32 4.184 -1.939 1 86.12 161 PRO A O 1
ATOM 1199 N N . PRO A 1 162 ? -14.273 2.23 -2.674 1 85.94 162 PRO A N 1
ATOM 1200 C CA . PRO A 1 162 ? -15.578 2.611 -2.139 1 85.94 162 PRO A CA 1
ATOM 1201 C C . PRO A 1 162 ? -15.555 2.844 -0.629 1 85.94 162 PRO A C 1
ATOM 1203 O O . PRO A 1 162 ? -14.75 2.24 0.08 1 85.94 162 PRO A O 1
ATOM 1206 N N . ILE A 1 163 ? -16.438 3.73 -0.209 1 89.25 163 ILE A N 1
ATOM 1207 C CA . ILE A 1 163 ? -16.578 3.982 1.221 1 89.25 163 ILE A CA 1
ATOM 1208 C C . ILE A 1 163 ? -16.844 2.668 1.95 1 89.25 163 ILE A C 1
ATOM 1210 O O . ILE A 1 163 ? -17.656 1.854 1.502 1 89.25 163 ILE A O 1
ATOM 1214 N N . GLY A 1 164 ? -16.125 2.396 2.963 1 90.81 164 GLY A N 1
ATOM 1215 C CA . GLY A 1 164 ? -16.266 1.175 3.738 1 90.81 164 GLY A CA 1
ATOM 1216 C C . GLY A 1 164 ? -15.227 0.12 3.385 1 90.81 164 GLY A C 1
ATOM 1217 O O . GLY A 1 164 ? -15.047 -0.851 4.121 1 90.81 164 GLY A O 1
ATOM 1218 N N . TRP A 1 165 ? -14.492 0.291 2.256 1 91.31 165 TRP A N 1
ATOM 1219 C CA . TRP A 1 165 ? -13.492 -0.663 1.784 1 91.31 165 TRP A CA 1
ATOM 1220 C C . TRP A 1 165 ? -12.078 -0.164 2.076 1 91.31 165 TRP A C 1
ATOM 1222 O O . TRP A 1 165 ? -11.117 -0.615 1.456 1 91.31 165 TRP A O 1
ATOM 1232 N N . GLY A 1 166 ? -11.992 0.771 2.979 1 94.12 166 GLY A N 1
ATOM 1233 C CA . GLY A 1 166 ? -10.719 1.438 3.203 1 94.12 166 GLY A CA 1
ATOM 1234 C C . GLY A 1 166 ? -9.586 0.477 3.51 1 94.12 166 GLY A C 1
ATOM 1235 O O . GLY A 1 166 ? -8.547 0.5 2.846 1 94.12 166 GLY A O 1
ATOM 1236 N N . VAL A 1 167 ? -9.789 -0.392 4.484 1 94.94 167 VAL A N 1
ATOM 1237 C CA . VAL A 1 167 ? -8.742 -1.32 4.902 1 94.94 167 VAL A CA 1
ATOM 1238 C C . VAL A 1 167 ? -8.398 -2.266 3.754 1 94.94 167 VAL A C 1
ATOM 1240 O O . VAL A 1 167 ? -7.227 -2.523 3.482 1 94.94 167 VAL A O 1
ATOM 1243 N N . TYR A 1 168 ? -9.414 -2.736 3.053 1 94.12 168 TYR A N 1
ATOM 1244 C CA . TYR A 1 168 ? -9.188 -3.605 1.902 1 94.12 168 TYR A CA 1
ATOM 1245 C C . TYR A 1 168 ? -8.352 -2.898 0.845 1 94.12 168 TYR A C 1
ATOM 1247 O O . TYR A 1 168 ? -7.34 -3.438 0.383 1 94.12 168 TYR A O 1
ATOM 1255 N N . GLY A 1 169 ? -8.719 -1.651 0.523 1 95.31 169 GLY A N 1
ATOM 1256 C CA . GLY A 1 169 ? -7.961 -0.876 -0.443 1 95.31 169 GLY A CA 1
ATOM 1257 C C . GLY A 1 169 ? -6.512 -0.674 -0.038 1 95.31 169 GLY A C 1
ATOM 1258 O O . GLY A 1 169 ? -5.605 -0.811 -0.863 1 95.31 169 GLY A O 1
ATOM 1259 N N . ILE A 1 170 ? -6.301 -0.337 1.187 1 97.38 170 ILE A N 1
ATOM 1260 C CA . ILE A 1 170 ? -4.961 -0.097 1.704 1 97.38 170 ILE A CA 1
ATOM 1261 C C . ILE A 1 170 ? -4.133 -1.376 1.604 1 97.38 170 ILE A C 1
ATOM 1263 O O . ILE A 1 170 ? -3 -1.354 1.113 1 97.38 170 ILE A O 1
ATOM 1267 N N . THR A 1 171 ? -4.676 -2.521 2.014 1 97.62 171 THR A N 1
ATOM 1268 C CA . THR A 1 171 ? -3.945 -3.783 2.006 1 97.62 171 THR A CA 1
ATOM 1269 C C . THR A 1 171 ? -3.658 -4.23 0.575 1 97.62 171 THR A C 1
ATOM 1271 O O . THR A 1 171 ? -2.586 -4.773 0.293 1 97.62 171 THR A O 1
ATOM 1274 N N . LYS A 1 172 ? -4.559 -3.994 -0.301 1 95.81 172 LYS A N 1
ATOM 1275 C CA . LYS A 1 172 ? -4.367 -4.441 -1.678 1 95.81 172 LYS A CA 1
ATOM 1276 C C . LYS A 1 172 ? -3.365 -3.549 -2.408 1 95.81 172 LYS A C 1
ATOM 1278 O O . LYS A 1 172 ? -2.619 -4.02 -3.268 1 95.81 172 LYS A O 1
ATOM 1283 N N . ALA A 1 173 ? -3.352 -2.258 -2.062 1 95.31 173 ALA A N 1
ATOM 1284 C CA . ALA A 1 173 ? -2.291 -1.402 -2.59 1 95.31 173 ALA A CA 1
ATOM 1285 C C . ALA A 1 173 ? -0.917 -1.892 -2.143 1 95.31 173 ALA A C 1
ATOM 1287 O O . ALA A 1 173 ? 0.025 -1.925 -2.938 1 95.31 173 ALA A O 1
ATOM 1288 N N . ALA A 1 174 ? -0.853 -2.225 -0.884 1 97.56 174 ALA A N 1
ATOM 1289 C CA . ALA A 1 174 ? 0.392 -2.77 -0.347 1 97.56 174 ALA A CA 1
ATOM 1290 C C . ALA A 1 174 ? 0.752 -4.086 -1.028 1 97.56 174 ALA A C 1
ATOM 1292 O O . ALA A 1 174 ? 1.915 -4.32 -1.366 1 97.56 174 ALA A O 1
ATOM 1293 N N . PHE A 1 175 ? -0.243 -4.949 -1.252 1 97.38 175 PHE A N 1
ATOM 1294 C CA . PHE A 1 175 ? -0.069 -6.23 -1.93 1 97.38 175 PHE A CA 1
ATOM 1295 C C . PHE A 1 175 ? 0.424 -6.023 -3.357 1 97.38 175 PHE A C 1
ATOM 1297 O O . PHE A 1 175 ? 1.366 -6.688 -3.795 1 97.38 175 PHE A O 1
ATOM 1304 N N . PHE A 1 176 ? -0.163 -5.078 -4.035 1 95.12 176 PHE A N 1
ATOM 1305 C CA . PHE A 1 176 ? 0.258 -4.742 -5.391 1 95.12 176 PHE A CA 1
ATOM 1306 C C . PHE A 1 176 ? 1.707 -4.273 -5.41 1 95.12 176 PHE A C 1
ATOM 1308 O O . PHE A 1 176 ? 2.486 -4.676 -6.277 1 95.12 176 PHE A O 1
ATOM 1315 N N . GLN A 1 177 ? 2.037 -3.455 -4.465 1 95.25 177 GLN A N 1
ATOM 1316 C CA . GLN A 1 177 ? 3.414 -2.975 -4.395 1 95.25 177 GLN A CA 1
ATOM 1317 C C . GLN A 1 177 ? 4.379 -4.113 -4.082 1 95.25 177 GLN A C 1
ATOM 1319 O O . GLN A 1 177 ? 5.516 -4.117 -4.555 1 95.25 177 GLN A O 1
ATOM 1324 N N . SER A 1 178 ? 3.965 -5.066 -3.297 1 96.5 178 SER A N 1
ATOM 1325 C CA . SER A 1 178 ? 4.812 -6.215 -2.988 1 96.5 178 SER A CA 1
ATOM 1326 C C . SER A 1 178 ? 5.129 -7.02 -4.242 1 96.5 178 SER A C 1
ATOM 1328 O O . SER A 1 178 ? 6.219 -7.586 -4.367 1 96.5 178 SER A O 1
ATOM 1330 N N . PHE A 1 179 ? 4.203 -7.051 -5.168 1 95.12 179 PHE A N 1
ATOM 1331 C CA . PHE A 1 179 ? 4.453 -7.672 -6.461 1 95.12 179 PHE A CA 1
ATOM 1332 C C . PHE A 1 179 ? 5.613 -6.992 -7.176 1 95.12 179 PHE A C 1
ATOM 1334 O O . PHE A 1 179 ? 6.543 -7.656 -7.633 1 95.12 179 PHE A O 1
ATOM 1341 N N . LYS A 1 180 ? 5.578 -5.695 -7.199 1 93.69 180 LYS A N 1
ATOM 1342 C CA . LYS A 1 180 ? 6.629 -4.945 -7.883 1 93.69 180 LYS A CA 1
ATOM 1343 C C . LYS A 1 180 ? 7.984 -5.176 -7.223 1 93.69 180 LYS A C 1
ATOM 1345 O O . LYS A 1 180 ? 9 -5.336 -7.91 1 93.69 180 LYS A O 1
ATOM 1350 N N . VAL A 1 181 ? 7.98 -5.188 -5.926 1 94.19 181 VAL A N 1
ATOM 1351 C CA . VAL A 1 181 ? 9.203 -5.379 -5.148 1 94.19 181 VAL A CA 1
ATOM 1352 C C . VAL A 1 181 ? 9.781 -6.762 -5.434 1 94.19 181 VAL A C 1
ATOM 1354 O O . VAL A 1 181 ? 10.961 -6.887 -5.777 1 94.19 181 VAL A O 1
ATOM 1357 N N . LEU A 1 182 ? 8.977 -7.781 -5.348 1 96.19 182 LEU A N 1
ATOM 1358 C CA . LEU A 1 182 ? 9.438 -9.156 -5.535 1 96.19 182 LEU A CA 1
ATOM 1359 C C . LEU A 1 182 ? 9.875 -9.391 -6.977 1 96.19 182 LEU A C 1
ATOM 1361 O O . LEU A 1 182 ? 10.891 -10.047 -7.219 1 96.19 182 LEU A O 1
ATOM 1365 N N . SER A 1 183 ? 9.062 -8.859 -7.879 1 94.69 183 SER A N 1
ATOM 1366 C CA . SER A 1 183 ? 9.422 -9 -9.281 1 94.69 183 SER A CA 1
ATOM 1367 C C . SER A 1 183 ? 10.812 -8.438 -9.562 1 94.69 183 SER A C 1
ATOM 1369 O O . SER A 1 183 ? 11.648 -9.109 -10.172 1 94.69 183 SER A O 1
ATOM 1371 N N . ARG A 1 184 ? 11.117 -7.266 -9.086 1 92.12 184 ARG A N 1
ATOM 1372 C CA . ARG A 1 184 ? 12.398 -6.613 -9.32 1 92.12 184 ARG A CA 1
ATOM 1373 C C . ARG A 1 184 ? 13.531 -7.367 -8.625 1 92.12 184 ARG A C 1
ATOM 1375 O O . ARG A 1 184 ? 14.578 -7.609 -9.227 1 92.12 184 ARG A O 1
ATOM 1382 N N . GLU A 1 185 ? 13.352 -7.734 -7.434 1 93.25 185 GLU A N 1
ATOM 1383 C CA . GLU A 1 185 ? 14.43 -8.359 -6.668 1 93.25 185 GLU A CA 1
ATOM 1384 C C . GLU A 1 185 ? 14.703 -9.773 -7.16 1 93.25 185 GLU A C 1
ATOM 1386 O O . GLU A 1 185 ? 15.859 -10.211 -7.207 1 93.25 185 GLU A O 1
ATOM 1391 N N . PHE A 1 186 ? 13.633 -10.516 -7.539 1 95.06 186 PHE A N 1
ATOM 1392 C CA . PHE A 1 186 ? 13.836 -11.867 -8.047 1 95.06 186 PHE A CA 1
ATOM 1393 C C . PHE A 1 186 ? 14.516 -11.836 -9.406 1 95.06 186 PHE A C 1
ATOM 1395 O O . PHE A 1 186 ? 15.312 -12.719 -9.727 1 95.06 186 PHE A O 1
ATOM 1402 N N . GLU A 1 187 ? 14.188 -10.828 -10.18 1 92.19 187 GLU A N 1
ATOM 1403 C CA . GLU A 1 187 ? 14.93 -10.625 -11.422 1 92.19 187 GLU A CA 1
ATOM 1404 C C . GLU A 1 187 ? 16.406 -10.383 -11.141 1 92.19 187 GLU A C 1
ATOM 1406 O O . GLU A 1 187 ? 17.281 -10.945 -11.82 1 92.19 187 GLU A O 1
ATOM 1411 N N . HIS A 1 188 ? 16.672 -9.594 -10.141 1 90.81 188 HIS A N 1
ATOM 1412 C CA . HIS A 1 188 ? 18.047 -9.281 -9.75 1 90.81 188 HIS A CA 1
ATOM 1413 C C . HIS A 1 188 ? 18.781 -10.531 -9.281 1 90.81 188 HIS A C 1
ATOM 1415 O O . HIS A 1 188 ? 20 -10.641 -9.461 1 90.81 188 HIS A O 1
ATOM 1421 N N . LEU A 1 189 ? 18.047 -11.508 -8.75 1 91.88 189 LEU A N 1
ATOM 1422 C CA . LEU A 1 189 ? 18.641 -12.742 -8.25 1 91.88 189 LEU A CA 1
ATOM 1423 C C . LEU A 1 189 ? 18.828 -13.75 -9.375 1 91.88 189 LEU A C 1
ATOM 1425 O O . LEU A 1 189 ? 19.203 -14.898 -9.125 1 91.88 189 LEU A O 1
ATOM 1429 N N . GLY A 1 190 ? 18.469 -13.391 -10.609 1 91.62 190 GLY A N 1
ATOM 1430 C CA . GLY A 1 190 ? 18.75 -14.266 -11.734 1 91.62 190 GLY A CA 1
ATOM 1431 C C . GLY A 1 190 ? 17.531 -14.602 -12.555 1 91.62 190 GLY A C 1
ATOM 1432 O O . GLY A 1 190 ? 17.641 -15.273 -13.586 1 91.62 190 GLY A O 1
ATOM 1433 N N . GLY A 1 191 ? 16.359 -14.234 -12.023 1 92.19 191 GLY A N 1
ATOM 1434 C CA . GLY A 1 191 ? 15.148 -14.414 -12.805 1 92.19 191 GLY A CA 1
ATOM 1435 C C . GLY A 1 191 ? 14.688 -15.852 -12.867 1 92.19 191 GLY A C 1
ATOM 1436 O O . GLY A 1 191 ? 14 -16.25 -13.812 1 92.19 191 GLY A O 1
ATOM 1437 N N . LYS A 1 192 ? 15.117 -16.672 -11.914 1 94.38 192 LYS A N 1
ATOM 1438 C CA . LYS A 1 192 ? 14.711 -18.062 -11.875 1 94.38 192 LYS A CA 1
ATOM 1439 C C . LYS A 1 192 ? 13.297 -18.219 -11.32 1 94.38 192 LYS A C 1
ATOM 1441 O O . LYS A 1 192 ? 12.695 -19.281 -11.406 1 94.38 192 LYS A O 1
ATOM 1446 N N . VAL A 1 193 ? 12.828 -17.203 -10.727 1 96.38 193 VAL A N 1
ATOM 1447 C CA . VAL A 1 193 ? 11.445 -17.047 -10.297 1 96.38 193 VAL A CA 1
ATOM 1448 C C . VAL A 1 193 ? 10.891 -15.727 -10.82 1 96.38 193 VAL A C 1
ATOM 1450 O O . VAL A 1 193 ? 11.539 -14.688 -10.711 1 96.38 193 VAL A O 1
ATOM 1453 N N . VAL A 1 194 ? 9.719 -15.781 -11.406 1 95.56 194 VAL A N 1
ATOM 1454 C CA . VAL A 1 194 ? 9.094 -14.594 -11.969 1 95.56 194 VAL A CA 1
ATOM 1455 C C . VAL A 1 194 ? 7.754 -14.344 -11.273 1 95.56 194 VAL A C 1
ATOM 1457 O O . VAL A 1 194 ? 7.031 -15.281 -10.945 1 95.56 194 VAL A O 1
ATOM 1460 N N . VAL A 1 195 ? 7.484 -13.062 -11.023 1 96.81 195 VAL A N 1
ATOM 1461 C CA . VAL A 1 195 ? 6.262 -12.695 -10.32 1 96.81 195 VAL A CA 1
ATOM 1462 C C . VAL A 1 195 ? 5.344 -11.906 -11.258 1 96.81 195 VAL A C 1
ATOM 1464 O O . VAL A 1 195 ? 5.797 -11 -11.953 1 96.81 195 VAL A O 1
ATOM 1467 N N . GLY A 1 196 ? 4.113 -12.32 -11.352 1 96.38 196 GLY A N 1
ATOM 1468 C CA . GLY A 1 196 ? 3.07 -11.617 -12.094 1 96.38 196 GLY A CA 1
ATOM 1469 C C . GLY A 1 196 ? 1.887 -11.227 -11.227 1 96.38 196 GLY A C 1
ATOM 1470 O O . GLY A 1 196 ? 1.754 -11.703 -10.102 1 96.38 196 GLY A O 1
ATOM 1471 N N . SER A 1 197 ? 1.078 -10.352 -11.711 1 96.75 197 SER A N 1
ATOM 1472 C CA . SER A 1 197 ? -0.094 -9.859 -10.992 1 96.75 197 SER A CA 1
ATOM 1473 C C . SER A 1 197 ? -1.206 -9.461 -11.953 1 96.75 197 SER A C 1
ATOM 1475 O O . SER A 1 197 ? -0.937 -8.953 -13.047 1 96.75 197 SER A O 1
ATOM 1477 N N . PHE A 1 198 ? -2.471 -9.703 -11.531 1 96.31 198 PHE A N 1
ATOM 1478 C CA . PHE A 1 198 ? -3.576 -9.258 -12.367 1 96.31 198 PHE A CA 1
ATOM 1479 C C . PHE A 1 198 ? -4.789 -8.906 -11.516 1 96.31 198 PHE A C 1
ATOM 1481 O O . PHE A 1 198 ? -4.926 -9.383 -10.383 1 96.31 198 PHE A O 1
ATOM 1488 N N . LYS A 1 199 ? -5.656 -8.039 -12.031 1 94.12 199 LYS A N 1
ATOM 1489 C CA . LYS A 1 199 ? -6.957 -7.691 -11.461 1 94.12 199 LYS A CA 1
ATOM 1490 C C . LYS A 1 199 ? -8.07 -8.539 -12.078 1 94.12 199 LYS A C 1
ATOM 1492 O O . LYS A 1 199 ? -8.336 -8.445 -13.273 1 94.12 199 LYS A O 1
ATOM 1497 N N . PRO A 1 200 ? -8.711 -9.305 -11.273 1 93.25 200 PRO A N 1
ATOM 1498 C CA . PRO A 1 200 ? -9.734 -10.203 -11.812 1 93.25 200 PRO A CA 1
ATOM 1499 C C . PRO A 1 200 ? -11.039 -9.484 -12.133 1 93.25 200 PRO A C 1
ATOM 1501 O O . PRO A 1 200 ? -11.906 -10.047 -12.812 1 93.25 200 PRO A O 1
ATOM 1504 N N . GLY A 1 201 ? -11.203 -8.188 -11.578 1 87.5 201 GLY A N 1
ATOM 1505 C CA . GLY A 1 201 ? -12.477 -7.508 -11.727 1 87.5 201 GLY A CA 1
ATOM 1506 C C . GLY A 1 201 ? -13.492 -7.887 -10.656 1 87.5 201 GLY A C 1
ATOM 1507 O O . GLY A 1 201 ? -13.109 -8.25 -9.547 1 87.5 201 GLY A O 1
ATOM 1508 N N . VAL A 1 202 ? -14.758 -7.66 -10.914 1 80.44 202 VAL A N 1
ATOM 1509 C CA . VAL A 1 202 ? -15.828 -7.977 -9.977 1 80.44 202 VAL A CA 1
ATOM 1510 C C . VAL A 1 202 ? -16.375 -9.375 -10.266 1 80.44 202 VAL A C 1
ATOM 1512 O O . VAL A 1 202 ? -17.016 -9.602 -11.289 1 80.44 202 VAL A O 1
ATOM 1515 N N . VAL A 1 203 ? -16.031 -10.258 -9.398 1 83.38 203 VAL A N 1
ATOM 1516 C CA . VAL A 1 203 ? -16.266 -11.672 -9.664 1 83.38 203 VAL A CA 1
ATOM 1517 C C . VAL A 1 203 ? -17.297 -12.219 -8.672 1 83.38 203 VAL A C 1
ATOM 1519 O O . VAL A 1 203 ? -17.328 -11.797 -7.516 1 83.38 203 VAL A O 1
ATOM 1522 N N . ASP A 1 204 ? -18.109 -13.094 -9.078 1 76.62 204 ASP A N 1
ATOM 1523 C CA . ASP A 1 204 ? -19.125 -13.734 -8.25 1 76.62 204 ASP A CA 1
ATOM 1524 C C . ASP A 1 204 ? -18.5 -14.75 -7.301 1 76.62 204 ASP A C 1
ATOM 1526 O O . ASP A 1 204 ? -18.312 -15.914 -7.66 1 76.62 204 ASP A O 1
ATOM 1530 N N . THR A 1 205 ? -18.156 -14.281 -6.113 1 78.19 205 THR A N 1
ATOM 1531 C CA . THR A 1 205 ? -17.531 -15.109 -5.09 1 78.19 205 THR A CA 1
ATOM 1532 C C . THR A 1 205 ? -18.203 -14.898 -3.738 1 78.19 205 THR A C 1
ATOM 1534 O O . THR A 1 205 ? -19.094 -14.055 -3.605 1 78.19 205 THR A O 1
ATOM 1537 N N . SER A 1 206 ? -17.812 -15.719 -2.805 1 71.69 206 SER A N 1
ATOM 1538 C CA . SER A 1 206 ? -18.312 -15.562 -1.439 1 71.69 206 SER A CA 1
ATOM 1539 C C . SER A 1 206 ? -17.953 -14.188 -0.884 1 71.69 206 SER A C 1
ATOM 1541 O O . SER A 1 206 ? -18.688 -13.648 -0.047 1 71.69 206 SER A O 1
ATOM 1543 N N . MET A 1 207 ? -16.922 -13.633 -1.312 1 76.5 207 MET A N 1
ATOM 1544 C CA . MET A 1 207 ? -16.547 -12.281 -0.911 1 76.5 207 MET A CA 1
ATOM 1545 C C . MET A 1 207 ? -17.656 -11.281 -1.268 1 76.5 207 MET A C 1
ATOM 1547 O O . MET A 1 207 ? -17.938 -10.359 -0.501 1 76.5 207 MET A O 1
ATOM 1551 N N . GLN A 1 208 ? -18.219 -11.562 -2.35 1 74.06 208 GLN A N 1
ATOM 1552 C CA . GLN A 1 208 ? -19.312 -10.688 -2.777 1 74.06 208 GLN A CA 1
ATOM 1553 C C . GLN A 1 208 ? -20.5 -10.789 -1.828 1 74.06 208 GLN A C 1
ATOM 1555 O O . GLN A 1 208 ? -21.234 -9.82 -1.638 1 74.06 208 GLN A O 1
ATOM 1560 N N . GLY A 1 209 ? -20.609 -12.031 -1.286 1 72.31 209 GLY A N 1
ATOM 1561 C CA . GLY A 1 209 ? -21.641 -12.18 -0.276 1 72.31 209 GLY A CA 1
ATOM 1562 C C . GLY A 1 209 ? -21.406 -11.305 0.94 1 72.31 209 GLY A C 1
ATOM 1563 O O . GLY A 1 209 ? -22.344 -10.648 1.417 1 72.31 209 GLY A O 1
ATOM 1564 N N . VAL A 1 210 ? -20.281 -11.234 1.377 1 75.06 210 VAL A N 1
ATOM 1565 C CA . VAL A 1 210 ? -19.906 -10.406 2.523 1 75.06 210 VAL A CA 1
ATOM 1566 C C . VAL A 1 210 ? -20.141 -8.938 2.203 1 75.06 210 VAL A C 1
ATOM 1568 O O . VAL A 1 210 ? -20.672 -8.195 3.031 1 75.06 210 VAL A O 1
ATOM 1571 N N . ILE A 1 211 ? -19.844 -8.539 1.017 1 77.88 211 ILE A N 1
ATOM 1572 C CA . ILE A 1 211 ? -20.016 -7.164 0.565 1 77.88 211 ILE A CA 1
ATOM 1573 C C . ILE A 1 211 ? -21.5 -6.801 0.585 1 77.88 211 ILE A C 1
ATOM 1575 O O . ILE A 1 211 ? -21.891 -5.762 1.127 1 77.88 211 ILE A O 1
ATOM 1579 N N . ARG A 1 212 ? -22.312 -7.703 0.121 1 75.5 212 ARG A N 1
ATOM 1580 C CA . ARG A 1 212 ? -23.734 -7.418 -0.033 1 75.5 212 ARG A CA 1
ATOM 1581 C C . ARG A 1 212 ? -24.438 -7.43 1.316 1 75.5 212 ARG A C 1
ATOM 1583 O O . ARG A 1 212 ? -25.531 -6.859 1.46 1 75.5 212 ARG A O 1
ATOM 1590 N N . GLU A 1 213 ? -23.812 -8.086 2.299 1 80.5 213 GLU A N 1
ATOM 1591 C CA . GLU A 1 213 ? -24.406 -8.172 3.623 1 80.5 213 GLU A CA 1
ATOM 1592 C C . GLU A 1 213 ? -24 -6.992 4.5 1 80.5 213 GLU A C 1
ATOM 1594 O O . GLU A 1 213 ? -24.516 -6.832 5.609 1 80.5 213 GLU A O 1
ATOM 1599 N N . SER A 1 214 ? -23.188 -6.145 4.027 1 80.75 214 SER A N 1
ATOM 1600 C CA . SER A 1 214 ? -22.703 -5.008 4.809 1 80.75 214 SER A CA 1
ATOM 1601 C C . SER A 1 214 ? -23.797 -3.963 4.988 1 80.75 214 SER A C 1
ATOM 1603 O O . SER A 1 214 ? -24.578 -3.713 4.07 1 80.75 214 SER A O 1
ATOM 1605 N N . PRO A 1 215 ? -23.844 -3.385 6.23 1 80.19 215 PRO A N 1
ATOM 1606 C CA . PRO A 1 215 ? -24.844 -2.326 6.422 1 80.19 215 PRO A CA 1
ATOM 1607 C C . PRO A 1 215 ? -24.578 -1.102 5.551 1 80.19 215 PRO A C 1
ATOM 1609 O O . PRO A 1 215 ? -23.422 -0.764 5.289 1 80.19 215 PRO A O 1
ATOM 1612 N N . ALA A 1 216 ? -25.656 -0.469 5.141 1 80.06 216 ALA A N 1
ATOM 1613 C CA . ALA A 1 216 ? -25.578 0.717 4.293 1 80.06 216 ALA A CA 1
ATOM 1614 C C . ALA A 1 216 ? -24.797 1.836 4.988 1 80.06 216 ALA A C 1
ATOM 1616 O O . ALA A 1 216 ? -24.156 2.652 4.332 1 80.06 216 ALA A O 1
ATOM 1617 N N . GLU A 1 217 ? -24.844 1.799 6.281 1 80.94 217 GLU A N 1
ATOM 1618 C CA . GLU A 1 217 ? -24.141 2.816 7.059 1 80.94 217 GLU A CA 1
ATOM 1619 C C . GLU A 1 217 ? -22.625 2.688 6.902 1 80.94 217 GLU A C 1
ATOM 1621 O O . GLU A 1 217 ? -21.906 3.691 6.891 1 80.94 217 GLU A O 1
ATOM 1626 N N . SER A 1 218 ? -22.156 1.493 6.73 1 80.69 218 SER A N 1
ATOM 1627 C CA . SER A 1 218 ? -20.734 1.213 6.602 1 80.69 218 SER A CA 1
ATOM 1628 C C . SER A 1 218 ? -20.281 1.291 5.148 1 80.69 218 SER A C 1
ATOM 1630 O O . SER A 1 218 ? -19.125 1.586 4.867 1 80.69 218 SER A O 1
ATOM 1632 N N . MET A 1 219 ? -21.297 0.982 4.312 1 82.56 219 MET A N 1
ATOM 1633 C CA . MET A 1 219 ? -21.016 0.959 2.879 1 82.56 219 MET A CA 1
ATOM 1634 C C . MET A 1 219 ? -22.203 1.496 2.086 1 82.56 219 MET A C 1
ATOM 1636 O O . MET A 1 219 ? -23.062 0.725 1.632 1 82.56 219 MET A O 1
ATOM 1640 N N . PRO A 1 220 ? -22.156 2.742 1.799 1 76.75 220 PRO A N 1
ATOM 1641 C CA . PRO A 1 220 ? -23.328 3.373 1.178 1 76.75 220 PRO A CA 1
ATOM 1642 C C . PRO A 1 220 ? -23.625 2.832 -0.221 1 76.75 220 PRO A C 1
ATOM 1644 O O . PRO A 1 220 ? -24.766 2.893 -0.688 1 76.75 220 PRO A O 1
ATOM 1647 N N . VAL A 1 221 ? -22.609 2.23 -0.845 1 76.62 221 VAL A N 1
ATOM 1648 C CA . VAL A 1 221 ? -22.781 1.815 -2.234 1 76.62 221 VAL A CA 1
ATOM 1649 C C . VAL A 1 221 ? -23.156 0.339 -2.287 1 76.62 221 VAL A C 1
ATOM 1651 O O . VAL A 1 221 ? -23.125 -0.279 -3.355 1 76.62 221 VAL A O 1
ATOM 1654 N N . VAL A 1 222 ? -23.531 -0.225 -1.145 1 77.88 222 VAL A N 1
ATOM 1655 C CA . VAL A 1 222 ? -23.812 -1.653 -1.066 1 77.88 222 VAL A CA 1
ATOM 1656 C C . VAL A 1 222 ? -24.922 -2.016 -2.053 1 77.88 222 VAL A C 1
ATOM 1658 O O . VAL A 1 222 ? -24.938 -3.119 -2.602 1 77.88 222 VAL A O 1
ATOM 1661 N N . GLY A 1 223 ? -25.844 -1.078 -2.322 1 76.38 223 GLY A N 1
ATOM 1662 C CA . GLY A 1 223 ? -26.922 -1.305 -3.262 1 76.38 223 GLY A CA 1
ATOM 1663 C C . GLY A 1 223 ? -26.438 -1.638 -4.66 1 76.38 223 GLY A C 1
ATOM 1664 O O . GLY A 1 223 ? -27.031 -2.473 -5.348 1 76.38 223 GLY A O 1
ATOM 1665 N N . ASN A 1 224 ? -25.328 -0.998 -5.047 1 73.5 224 ASN A N 1
ATOM 1666 C CA . ASN A 1 224 ? -24.75 -1.262 -6.355 1 73.5 224 ASN A CA 1
ATOM 1667 C C . ASN A 1 224 ? -24.297 -2.713 -6.488 1 73.5 224 ASN A C 1
ATOM 1669 O O . ASN A 1 224 ? -24.453 -3.322 -7.551 1 73.5 224 ASN A O 1
ATOM 1673 N N . PHE A 1 225 ? -23.828 -3.236 -5.461 1 75.38 225 PHE A N 1
ATOM 1674 C CA . PHE A 1 225 ? -23.297 -4.598 -5.492 1 75.38 225 PHE A CA 1
ATOM 1675 C C . PHE A 1 225 ? -24.438 -5.613 -5.441 1 75.38 225 PHE A C 1
ATOM 1677 O O . PHE A 1 225 ? -24.344 -6.691 -6.035 1 75.38 225 PHE A O 1
ATOM 1684 N N . LYS A 1 226 ? -25.531 -5.266 -4.785 1 75 226 LYS A N 1
ATOM 1685 C CA . LYS A 1 226 ? -26.719 -6.109 -4.812 1 75 226 LYS A CA 1
ATOM 1686 C C . LYS A 1 226 ? -27.312 -6.18 -6.219 1 75 226 LYS A C 1
ATOM 1688 O O . LYS A 1 226 ? -27.719 -7.25 -6.676 1 75 226 LYS A O 1
ATOM 1693 N N . ALA A 1 227 ? -27.188 -5.059 -6.898 1 72.62 227 ALA A N 1
ATOM 1694 C CA . ALA A 1 227 ? -27.734 -4.977 -8.25 1 72.62 227 ALA A CA 1
ATOM 1695 C C . ALA A 1 227 ? -26.906 -5.809 -9.227 1 72.62 227 ALA A C 1
ATOM 1697 O O . ALA A 1 227 ? -27.453 -6.418 -10.148 1 72.62 227 ALA A O 1
ATOM 1698 N N . LEU A 1 228 ? -25.625 -5.855 -9.008 1 70.44 228 LEU A N 1
ATOM 1699 C CA . LEU A 1 228 ? -24.734 -6.633 -9.859 1 70.44 228 LEU A CA 1
ATOM 1700 C C . LEU A 1 228 ? -25.047 -8.125 -9.766 1 70.44 228 LEU A C 1
ATOM 1702 O O . LEU A 1 228 ? -25 -8.836 -10.766 1 70.44 228 LEU A O 1
ATOM 1706 N N . LYS A 1 229 ? -25.359 -8.617 -8.594 1 72.19 229 LYS A N 1
ATOM 1707 C CA . LYS A 1 229 ? -25.688 -10.031 -8.398 1 72.19 229 LYS A CA 1
ATOM 1708 C C . LYS A 1 229 ? -26.984 -10.398 -9.117 1 72.19 229 LYS A C 1
ATOM 1710 O O . LYS A 1 229 ? -27.078 -11.484 -9.695 1 72.19 229 LYS A O 1
ATOM 1715 N N . GLU A 1 230 ? -27.875 -9.492 -9.086 1 70.25 230 GLU A N 1
ATOM 1716 C CA . GLU A 1 230 ? -29.156 -9.734 -9.719 1 70.25 230 GLU A CA 1
ATOM 1717 C C . GLU A 1 230 ? -29.016 -9.891 -11.227 1 70.25 230 GLU A C 1
ATOM 1719 O O . GLU A 1 230 ? -29.672 -10.727 -11.844 1 70.25 230 GLU A O 1
ATOM 1724 N N . LYS A 1 231 ? -28.156 -9.289 -11.719 1 66.56 231 LYS A N 1
ATOM 1725 C CA . LYS A 1 231 ? -27.953 -9.344 -13.156 1 66.56 231 LYS A CA 1
ATOM 1726 C C . LYS A 1 231 ? -27.25 -10.648 -13.562 1 66.56 231 LYS A C 1
ATOM 1728 O O . LYS A 1 231 ? -27.516 -11.18 -14.648 1 66.56 231 LYS A O 1
ATOM 1733 N N . VAL A 1 232 ? -26.359 -11.07 -12.766 1 64.06 232 VAL A N 1
ATOM 1734 C CA . VAL A 1 232 ? -25.656 -12.328 -13.008 1 64.06 232 VAL A CA 1
ATOM 1735 C C . VAL A 1 232 ? -26.656 -13.477 -13.039 1 64.06 232 VAL A C 1
ATOM 1737 O O . VAL A 1 232 ? -26.594 -14.344 -13.914 1 64.06 232 VAL A O 1
ATOM 1740 N N . LEU A 1 233 ? -27.422 -13.383 -12.109 1 55.5 233 LEU A N 1
ATOM 1741 C CA . LEU A 1 233 ? -28.438 -14.43 -12.039 1 55.5 233 LEU A CA 1
ATOM 1742 C C . LEU A 1 233 ? -29.25 -14.469 -13.32 1 55.5 233 LEU A C 1
ATOM 1744 O O . LEU A 1 233 ? -29.578 -15.547 -13.82 1 55.5 233 LEU A O 1
ATOM 1748 N N . ALA A 1 234 ? -29.344 -13.398 -13.836 1 54.06 234 ALA A N 1
ATOM 1749 C CA . ALA A 1 234 ? -30.109 -13.328 -15.07 1 54.06 234 ALA A CA 1
ATOM 1750 C C . ALA A 1 234 ? -29.312 -13.875 -16.25 1 54.06 234 ALA A C 1
ATOM 1752 O O . ALA A 1 234 ? -29.875 -14.539 -17.125 1 54.06 234 ALA A O 1
ATOM 1753 N N . GLN A 1 235 ? -27.953 -13.609 -16.141 1 53.84 235 GLN A N 1
ATOM 1754 C CA . GLN A 1 235 ? -27.078 -14.023 -17.234 1 53.84 235 GLN A CA 1
ATOM 1755 C C . GLN A 1 235 ? -26.656 -15.484 -17.078 1 53.84 235 GLN A C 1
ATOM 1757 O O . GLN A 1 235 ? -26.469 -16.188 -18.078 1 53.84 235 GLN A O 1
ATOM 1762 N N . ALA A 1 236 ? -26.203 -15.953 -15.867 1 54.09 236 ALA A N 1
ATOM 1763 C CA . ALA A 1 236 ? -25.766 -17.312 -15.586 1 54.09 236 ALA A CA 1
ATOM 1764 C C . ALA A 1 236 ? -26.828 -18.328 -16 1 54.09 236 ALA A C 1
ATOM 1766 O O . ALA A 1 236 ? -26.5 -19.453 -16.375 1 54.09 236 ALA A O 1
ATOM 1767 N N . ALA A 1 237 ? -28.156 -17.969 -15.891 1 44.97 237 ALA A N 1
ATOM 1768 C CA . ALA A 1 237 ? -29.141 -18.906 -16.422 1 44.97 237 ALA A CA 1
ATOM 1769 C C . ALA A 1 237 ? -28.734 -19.375 -17.828 1 44.97 237 ALA A C 1
ATOM 1771 O O . ALA A 1 237 ? -29.234 -20.391 -18.312 1 44.97 237 ALA A O 1
ATOM 1772 N N . GLU A 1 238 ? -27.766 -18.641 -18.312 1 43.31 238 GLU A N 1
ATOM 1773 C CA . GLU A 1 238 ? -27.453 -19.109 -19.656 1 43.31 238 GLU A CA 1
ATOM 1774 C C . GLU A 1 238 ? -26.234 -20.031 -19.656 1 43.31 238 GLU A C 1
ATOM 1776 O O . GLU A 1 238 ? -25.812 -20.516 -20.719 1 43.31 238 GLU A O 1
ATOM 1781 N N . GLY A 1 239 ? -25.719 -20.656 -18.562 1 43.91 239 GLY A N 1
ATOM 1782 C CA . GLY A 1 239 ? -24.781 -21.766 -18.438 1 43.91 239 GLY A CA 1
ATOM 1783 C C . GLY A 1 239 ? -23.359 -21.297 -18.141 1 43.91 239 GLY A C 1
ATOM 1784 O O . GLY A 1 239 ? -23 -20.172 -18.469 1 43.91 239 GLY A O 1
ATOM 1785 N N . ALA A 1 240 ? -22.672 -21.859 -17.094 1 52.41 240 ALA A N 1
ATOM 1786 C CA . ALA A 1 240 ? -21.234 -21.703 -16.828 1 52.41 240 ALA A CA 1
ATOM 1787 C C . ALA A 1 240 ? -20.438 -21.828 -18.125 1 52.41 240 ALA A C 1
ATOM 1789 O O . ALA A 1 240 ? -20.625 -22.766 -18.891 1 52.41 240 ALA A O 1
ATOM 1790 N N . SER A 1 241 ? -19.75 -20.75 -18.609 1 57.69 241 SER A N 1
ATOM 1791 C CA . SER A 1 241 ? -19.078 -20.781 -19.906 1 57.69 241 SER A CA 1
ATOM 1792 C C . SER A 1 241 ? -17.906 -21.75 -19.906 1 57.69 241 SER A C 1
ATOM 1794 O O . SER A 1 241 ? -17.062 -21.688 -19.016 1 57.69 241 SER A O 1
ATOM 1796 N N . THR A 1 242 ? -17.953 -22.859 -20.516 1 72.44 242 THR A N 1
ATOM 1797 C CA . THR A 1 242 ? -16.891 -23.828 -20.75 1 72.44 242 THR A CA 1
ATOM 1798 C C . THR A 1 242 ? -15.781 -23.219 -21.609 1 72.44 242 THR A C 1
ATOM 1800 O O . THR A 1 242 ? -14.758 -23.844 -21.844 1 72.44 242 THR A O 1
ATOM 1803 N N . LYS A 1 243 ? -16.062 -21.891 -21.906 1 86.75 243 LYS A N 1
ATOM 1804 C CA . LYS A 1 243 ? -15.086 -21.203 -22.75 1 86.75 243 LYS A CA 1
ATOM 1805 C C . LYS A 1 243 ? -14.797 -19.797 -22.234 1 86.75 243 LYS A C 1
ATOM 1807 O O . LYS A 1 243 ? -15.641 -19.188 -21.578 1 86.75 243 LYS A O 1
ATOM 1812 N N . ALA A 1 244 ? -13.594 -19.391 -22.516 1 93 244 ALA A N 1
ATOM 1813 C CA . ALA A 1 244 ? -13.188 -18.047 -22.141 1 93 244 ALA A CA 1
ATOM 1814 C C . ALA A 1 244 ? -14.047 -17 -22.844 1 93 244 ALA A C 1
ATOM 1816 O O . ALA A 1 244 ? -14.352 -17.141 -24.031 1 93 244 ALA A O 1
ATOM 1817 N N . MET A 1 245 ? -14.516 -15.977 -22.109 1 91.38 245 MET A N 1
ATOM 1818 C CA . MET A 1 245 ? -15.359 -14.898 -22.609 1 91.38 245 MET A CA 1
ATOM 1819 C C . MET A 1 245 ? -14.898 -13.547 -22.094 1 91.38 245 MET A C 1
ATOM 1821 O O . MET A 1 245 ? -14.25 -13.469 -21.047 1 91.38 245 MET A O 1
ATOM 1825 N N . PRO A 1 246 ? -15.242 -12.5 -22.938 1 90.5 246 PRO A N 1
ATOM 1826 C CA . PRO A 1 246 ? -15.008 -11.188 -22.328 1 90.5 246 PRO A CA 1
ATOM 1827 C C . PRO A 1 246 ? -15.773 -10.984 -21.031 1 90.5 246 PRO A C 1
ATOM 1829 O O . PRO A 1 246 ? -16.906 -11.438 -20.906 1 90.5 246 PRO A O 1
ATOM 1832 N N . PRO A 1 247 ? -15.047 -10.375 -20.031 1 90.62 247 PRO A N 1
ATOM 1833 C CA . PRO A 1 247 ? -15.797 -10.086 -18.812 1 90.62 247 PRO A CA 1
ATOM 1834 C C . PRO A 1 247 ? -17.062 -9.266 -19.078 1 90.62 247 PRO A C 1
ATOM 1836 O O . PRO A 1 247 ? -17.047 -8.344 -19.891 1 90.62 247 PRO A O 1
ATOM 1839 N N . PRO A 1 248 ? -18.141 -9.547 -18.391 1 84.25 248 PRO A N 1
ATOM 1840 C CA . PRO A 1 248 ? -19.391 -8.828 -18.641 1 84.25 248 PRO A CA 1
ATOM 1841 C C . PRO A 1 248 ? -19.344 -7.371 -18.172 1 84.25 248 PRO A C 1
ATOM 1843 O O . PRO A 1 248 ? -18.641 -7.055 -17.203 1 84.25 248 PRO A O 1
ATOM 1846 N N . LYS A 1 249 ? -20.094 -6.59 -18.953 1 79.06 249 LYS A N 1
ATOM 1847 C CA . LYS A 1 249 ? -20.25 -5.199 -18.531 1 79.06 249 LYS A CA 1
ATOM 1848 C C . LYS A 1 249 ? -21.438 -5.051 -17.578 1 79.06 249 LYS A C 1
ATOM 1850 O O . LYS A 1 249 ? -22.547 -5.496 -17.875 1 79.06 249 LYS A O 1
ATOM 1855 N N . GLY A 1 250 ? -21.203 -4.582 -16.438 1 72.06 250 GLY A N 1
ATOM 1856 C CA . GLY A 1 250 ? -22.297 -4.316 -15.5 1 72.06 250 GLY A CA 1
ATOM 1857 C C . GLY A 1 250 ? -22.734 -5.547 -14.742 1 72.06 250 GLY A C 1
ATOM 1858 O O . GLY A 1 250 ? -23.812 -5.559 -14.148 1 72.06 250 GLY A O 1
ATOM 1859 N N . ALA A 1 251 ? -22.062 -6.652 -14.914 1 72.38 251 ALA A N 1
ATOM 1860 C CA . ALA A 1 251 ? -22.391 -7.871 -14.18 1 72.38 251 ALA A CA 1
ATOM 1861 C C . ALA A 1 251 ? -21.141 -8.523 -13.609 1 72.38 251 ALA A C 1
ATOM 1863 O O . ALA A 1 251 ? -20.016 -8.188 -14.008 1 72.38 251 ALA A O 1
ATOM 1864 N N . LEU A 1 252 ? -21.422 -9.383 -12.688 1 80.62 252 LEU A N 1
ATOM 1865 C CA . LEU A 1 252 ? -20.312 -10.109 -12.109 1 80.62 252 LEU A CA 1
ATOM 1866 C C . LEU A 1 252 ? -19.719 -11.086 -13.117 1 80.62 252 LEU A C 1
ATOM 1868 O O . LEU A 1 252 ? -20.453 -11.727 -13.875 1 80.62 252 LEU A O 1
ATOM 1872 N N . ASP A 1 253 ? -18.422 -11.242 -13.188 1 87 253 ASP A N 1
ATOM 1873 C CA . ASP A 1 253 ? -17.734 -12.273 -13.961 1 87 253 ASP A CA 1
ATOM 1874 C C . ASP A 1 253 ? -17.734 -13.609 -13.219 1 87 253 ASP A C 1
ATOM 1876 O O . ASP A 1 253 ? -17.984 -13.648 -12.008 1 87 253 ASP A O 1
ATOM 1880 N N . SER A 1 254 ? -17.547 -14.734 -13.906 1 89 254 SER A N 1
ATOM 1881 C CA . SER A 1 254 ? -17.469 -16.047 -13.266 1 89 254 SER A CA 1
ATOM 188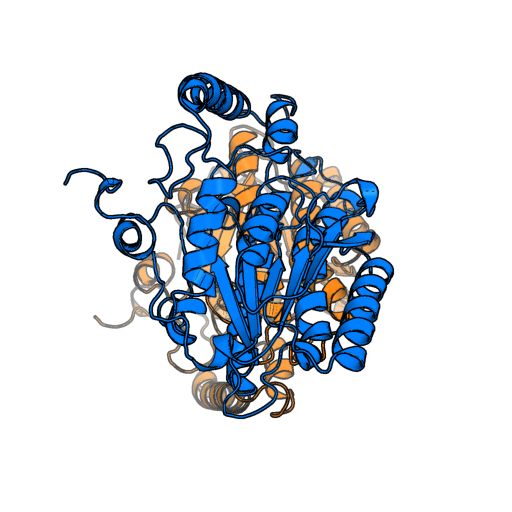2 C C . SER A 1 254 ? -16.047 -16.375 -12.844 1 89 254 SER A C 1
ATOM 1884 O O . SER A 1 254 ? -15.086 -16 -13.539 1 89 254 SER A O 1
ATOM 1886 N N . PRO A 1 255 ? -15.867 -17.109 -11.758 1 93.06 255 PRO A N 1
ATOM 1887 C CA . PRO A 1 255 ? -14.531 -17.578 -11.375 1 93.06 255 PRO A CA 1
ATOM 1888 C C . PRO A 1 255 ? -13.859 -18.391 -12.484 1 93.06 255 PRO A C 1
ATOM 1890 O O . PRO A 1 255 ? -12.641 -18.297 -12.664 1 93.06 255 PRO A O 1
ATOM 1893 N N . ASP A 1 256 ? -14.641 -19.125 -13.289 1 93.56 256 ASP A N 1
ATOM 1894 C CA . ASP A 1 256 ? -14.086 -19.922 -14.375 1 93.56 256 ASP A CA 1
ATOM 1895 C C . ASP A 1 256 ? -13.469 -19.047 -15.453 1 93.56 256 ASP A C 1
ATOM 1897 O O . ASP A 1 256 ? -12.422 -19.375 -16.016 1 93.56 256 ASP A O 1
ATOM 1901 N N . ASN A 1 257 ? -14.133 -17.969 -15.773 1 93.12 257 ASN A N 1
ATOM 1902 C CA . ASN A 1 257 ? -13.57 -17.047 -16.75 1 93.12 257 ASN A CA 1
ATOM 1903 C C . ASN A 1 257 ? -12.25 -16.469 -16.281 1 93.12 257 ASN A C 1
ATOM 1905 O O . ASN A 1 257 ? -11.312 -16.312 -17.062 1 93.12 257 ASN A O 1
ATOM 1909 N N . VAL A 1 258 ? -12.156 -16.188 -15.023 1 95.44 258 VAL A N 1
ATOM 1910 C CA . VAL A 1 258 ? -10.914 -15.688 -14.43 1 95.44 258 VAL A CA 1
ATOM 1911 C C . VAL A 1 258 ? -9.828 -16.75 -14.539 1 95.44 258 VAL A C 1
ATOM 1913 O O . VAL A 1 258 ? -8.664 -16.438 -14.812 1 95.44 258 VAL A O 1
ATOM 1916 N N . ALA A 1 259 ? -10.234 -17.984 -14.391 1 96.69 259 ALA A N 1
ATOM 1917 C CA . ALA A 1 259 ? -9.281 -19.094 -14.484 1 96.69 259 ALA A CA 1
ATOM 1918 C C . ALA A 1 259 ? -8.703 -19.203 -15.891 1 96.69 259 ALA A C 1
ATOM 1920 O O . ALA A 1 259 ? -7.539 -19.562 -16.062 1 96.69 259 ALA A O 1
ATOM 1921 N N . PHE A 1 260 ? -9.508 -18.922 -16.922 1 95.44 260 PHE A N 1
ATOM 1922 C CA . PHE A 1 260 ? -9.008 -18.922 -18.297 1 95.44 260 PHE A CA 1
ATOM 1923 C C . PHE A 1 260 ? -7.938 -17.859 -18.484 1 95.44 260 PHE A C 1
ATOM 1925 O O . PHE A 1 260 ? -6.926 -18.094 -19.141 1 95.44 260 PHE A O 1
ATOM 1932 N N . PHE A 1 261 ? -8.156 -16.688 -17.938 1 96.06 261 PHE A N 1
ATOM 1933 C CA . PHE A 1 261 ? -7.18 -15.609 -18.016 1 96.06 261 PHE A CA 1
ATOM 1934 C C . PHE A 1 261 ? -5.891 -15.992 -17.297 1 96.06 261 PHE A C 1
ATOM 1936 O O . PHE A 1 261 ? -4.793 -15.781 -17.828 1 96.06 261 PHE A O 1
ATOM 1943 N N . ALA A 1 262 ? -6.043 -16.578 -16.125 1 97.19 262 ALA A N 1
ATOM 1944 C CA . ALA A 1 262 ? -4.887 -17.047 -15.359 1 97.19 262 ALA A CA 1
ATOM 1945 C C . ALA A 1 262 ? -4.105 -18.109 -16.141 1 97.19 262 ALA A C 1
ATOM 1947 O O . ALA A 1 262 ? -2.875 -18.141 -16.078 1 97.19 262 ALA A O 1
ATOM 1948 N N . GLU A 1 263 ? -4.812 -19.016 -16.797 1 95.81 263 GLU A N 1
ATOM 1949 C CA . GLU A 1 263 ? -4.168 -20.031 -17.641 1 95.81 263 GLU A CA 1
ATOM 1950 C C . GLU A 1 263 ? -3.279 -19.375 -18.688 1 95.81 263 GLU A C 1
ATOM 1952 O O . GLU A 1 263 ? -2.141 -19.812 -18.906 1 95.81 263 GLU A O 1
ATOM 1957 N N . TRP A 1 264 ? -3.811 -18.375 -19.344 1 95.25 264 TRP A N 1
ATOM 1958 C CA . TRP A 1 264 ? -3.02 -17.672 -20.344 1 95.25 264 TRP A CA 1
ATOM 1959 C C . TRP A 1 264 ? -1.776 -17.047 -19.719 1 95.25 264 TRP A C 1
ATOM 1961 O O . TRP A 1 264 ? -0.677 -17.156 -20.281 1 95.25 264 TRP A O 1
ATOM 1971 N N . LEU A 1 265 ? -1.91 -16.422 -18.594 1 95.5 265 LEU A N 1
ATOM 1972 C CA . LEU A 1 265 ? -0.765 -15.82 -17.922 1 95.5 265 LEU A CA 1
ATOM 1973 C C . LEU A 1 265 ? 0.284 -16.859 -17.578 1 95.5 265 LEU A C 1
ATOM 1975 O O . LEU A 1 265 ? 1.477 -16.656 -17.812 1 95.5 265 LEU A O 1
ATOM 1979 N N . LEU A 1 266 ? -0.164 -18 -17.078 1 94.94 266 LEU A N 1
ATOM 1980 C CA . LEU A 1 266 ? 0.736 -19.016 -16.547 1 94.94 266 LEU A CA 1
ATOM 1981 C C . LEU A 1 266 ? 1.397 -19.797 -17.688 1 94.94 266 LEU A C 1
ATOM 1983 O O . LEU A 1 266 ? 2.582 -20.125 -17.609 1 94.94 266 LEU A O 1
ATOM 1987 N N . LEU A 1 267 ? 0.674 -20.047 -18.812 1 92.19 267 LEU A N 1
ATOM 1988 C CA . LEU A 1 267 ? 1.159 -20.938 -19.859 1 92.19 267 LEU A CA 1
ATOM 1989 C C . LEU A 1 267 ? 1.441 -20.156 -21.141 1 92.19 267 LEU A C 1
ATOM 1991 O O . LEU A 1 267 ? 2.27 -20.578 -21.953 1 92.19 267 LEU A O 1
ATOM 1995 N N . GLY A 1 268 ? 0.729 -19.062 -21.281 1 90.94 268 GLY A N 1
ATOM 1996 C CA . GLY A 1 268 ? 0.719 -18.438 -22.594 1 90.94 268 GLY A CA 1
ATOM 1997 C C . GLY A 1 268 ? 1.635 -17.234 -22.688 1 90.94 268 GLY A C 1
ATOM 1998 O O . GLY A 1 268 ? 1.66 -16.547 -23.719 1 90.94 268 GLY A O 1
ATOM 1999 N N . THR A 1 269 ? 2.344 -16.922 -21.672 1 92.56 269 THR A N 1
ATOM 2000 C CA . THR A 1 269 ? 3.195 -15.734 -21.672 1 92.56 269 THR A CA 1
ATOM 2001 C C . THR A 1 269 ? 4.66 -16.125 -21.516 1 92.56 269 THR A C 1
ATOM 2003 O O . THR A 1 269 ? 4.977 -17.141 -20.906 1 92.56 269 THR A O 1
ATOM 2006 N N . THR A 1 270 ? 5.547 -15.32 -22.109 1 91.25 270 THR A N 1
ATOM 2007 C CA . THR A 1 270 ? 6.961 -15.398 -21.766 1 91.25 270 THR A CA 1
ATOM 2008 C C . THR A 1 270 ? 7.199 -14.883 -20.344 1 91.25 270 THR A C 1
ATOM 2010 O O . THR A 1 270 ? 6.301 -14.297 -19.734 1 91.25 270 THR A O 1
ATOM 2013 N N . ASP A 1 271 ? 8.414 -15.141 -19.828 1 90.56 271 ASP A N 1
ATOM 2014 C CA . ASP A 1 271 ? 8.742 -14.641 -18.5 1 90.56 271 ASP A CA 1
ATOM 2015 C C . ASP A 1 271 ? 8.641 -13.117 -18.438 1 90.56 271 ASP A C 1
ATOM 2017 O O . ASP A 1 271 ? 8.133 -12.555 -17.469 1 90.56 271 ASP A O 1
ATOM 2021 N N . GLU A 1 272 ? 9.031 -12.422 -19.469 1 89.12 272 GLU A N 1
ATOM 2022 C CA . GLU A 1 272 ? 8.977 -10.969 -19.562 1 89.12 272 GLU A CA 1
ATOM 2023 C C . GLU A 1 272 ? 7.539 -10.469 -19.609 1 89.12 272 GLU A C 1
ATOM 2025 O O . GLU A 1 272 ? 7.191 -9.492 -18.953 1 89.12 272 GLU A O 1
ATOM 2030 N N . GLU A 1 273 ? 6.73 -11.133 -20.391 1 90.88 273 GLU A N 1
ATOM 2031 C CA . GLU A 1 273 ? 5.32 -10.766 -20.484 1 90.88 273 GLU A CA 1
ATOM 2032 C C . GLU A 1 273 ? 4.602 -10.992 -19.156 1 90.88 273 GLU A C 1
ATOM 2034 O O . GLU A 1 273 ? 3.791 -10.164 -18.734 1 90.88 273 GLU A O 1
ATOM 2039 N N . PHE A 1 274 ? 4.949 -12.141 -18.531 1 93.38 274 PHE A N 1
ATOM 2040 C CA . PHE A 1 274 ? 4.297 -12.516 -17.281 1 93.38 274 PHE A CA 1
ATOM 2041 C C . PHE A 1 274 ? 4.52 -11.461 -16.203 1 93.38 274 PHE A C 1
ATOM 2043 O O . PHE A 1 274 ? 3.584 -11.07 -15.5 1 93.38 274 PHE A O 1
ATOM 2050 N N . SER A 1 275 ? 5.742 -10.914 -16.094 1 91.38 275 SER A N 1
ATOM 2051 C CA . SER A 1 275 ? 6.094 -9.953 -15.047 1 91.38 275 SER A CA 1
ATOM 2052 C C . SER A 1 275 ? 5.703 -8.531 -15.445 1 91.38 275 SER A C 1
ATOM 2054 O O . SER A 1 275 ? 5.688 -7.629 -14.609 1 91.38 275 SER A O 1
ATOM 2056 N N . ASN A 1 276 ? 5.309 -8.297 -16.672 1 84.19 276 ASN A N 1
ATOM 2057 C CA . ASN A 1 276 ? 4.934 -6.996 -17.219 1 84.19 276 ASN A CA 1
ATOM 2058 C C . ASN A 1 276 ? 6 -5.945 -16.922 1 84.19 276 ASN A C 1
ATOM 2060 O O . ASN A 1 276 ? 5.684 -4.836 -16.484 1 84.19 276 ASN A O 1
ATOM 2064 N N . LEU A 1 277 ? 7.223 -6.246 -16.969 1 67.69 277 LEU A N 1
ATOM 2065 C CA . LEU A 1 277 ? 8.359 -5.426 -16.594 1 67.69 277 LEU A CA 1
ATOM 2066 C C . LEU A 1 277 ? 8.336 -4.086 -17.312 1 67.69 277 LEU A C 1
ATOM 2068 O O . LEU A 1 277 ? 8.812 -3.078 -16.797 1 67.69 277 LEU A O 1
ATOM 2072 N N . SER A 1 278 ? 7.824 -4.066 -18.531 1 60.28 278 SER A N 1
ATOM 2073 C CA . SER A 1 278 ? 7.883 -2.863 -19.359 1 60.28 278 SER A CA 1
ATOM 2074 C C . SER A 1 278 ? 6.93 -1.793 -18.844 1 60.28 278 SER A C 1
ATOM 2076 O O . SER A 1 278 ? 7.098 -0.608 -19.141 1 60.28 278 SER A O 1
ATOM 2078 N N . GLU A 1 279 ? 5.746 -2.246 -18.234 1 60.28 279 GLU A N 1
ATOM 2079 C CA . GLU A 1 279 ? 4.797 -1.32 -17.609 1 60.28 279 GLU A CA 1
ATOM 2080 C C . GLU A 1 279 ? 4.492 -1.717 -16.172 1 60.28 279 GLU A C 1
ATOM 2082 O O . GLU A 1 279 ? 3.82 -2.721 -15.93 1 60.28 279 GLU A O 1
ATOM 2087 N N . PRO A 1 280 ? 5.367 -1.263 -15.273 1 60.59 280 PRO A N 1
ATOM 2088 C CA . PRO A 1 280 ? 5.277 -1.852 -13.93 1 60.59 280 PRO A CA 1
ATOM 2089 C C . PRO A 1 280 ? 3.873 -1.761 -13.344 1 60.59 280 PRO A C 1
ATOM 2091 O O . PRO A 1 280 ? 3.688 -1.191 -12.266 1 60.59 280 PRO A O 1
ATOM 2094 N N . ASN A 1 281 ? 2.926 -2.195 -14.414 1 79.94 281 ASN A N 1
ATOM 2095 C CA . ASN A 1 281 ? 1.556 -2.311 -13.922 1 79.94 281 ASN A CA 1
ATOM 2096 C C . ASN A 1 281 ? 1.047 -3.746 -14.008 1 79.94 281 ASN A C 1
ATOM 2098 O O . ASN A 1 281 ? 1.648 -4.582 -14.688 1 79.94 281 ASN A O 1
ATOM 2102 N N . GLU A 1 282 ? 0.08 -4.109 -13.289 1 91.81 282 GLU A N 1
ATOM 2103 C CA . GLU A 1 282 ? -0.514 -5.445 -13.312 1 91.81 282 GLU A CA 1
ATOM 2104 C C . GLU A 1 282 ? -1.508 -5.59 -14.461 1 91.81 282 GLU A C 1
ATOM 2106 O O . GLU A 1 282 ? -1.959 -4.59 -15.023 1 91.81 282 GLU A O 1
ATOM 2111 N N . TYR A 1 283 ? -1.717 -6.77 -14.922 1 94.06 283 TYR A N 1
ATOM 2112 C CA . TYR A 1 283 ? -2.688 -7.059 -15.969 1 94.06 283 TYR A CA 1
ATOM 2113 C C . TYR A 1 283 ? -4.109 -6.828 -15.477 1 94.06 283 TYR A C 1
ATOM 2115 O O . TYR A 1 283 ? -4.371 -6.871 -14.266 1 94.06 283 TYR A O 1
ATOM 2123 N N . ASP A 1 284 ? -4.961 -6.496 -16.344 1 93.75 284 ASP A N 1
ATOM 2124 C CA . ASP A 1 284 ? -6.387 -6.301 -16.094 1 93.75 284 ASP A CA 1
ATOM 2125 C C . ASP A 1 284 ? -7.23 -7.18 -17 1 93.75 284 ASP A C 1
ATOM 2127 O O . ASP A 1 284 ? -7.176 -7.035 -18.234 1 93.75 284 ASP A O 1
ATOM 2131 N N . ILE A 1 285 ? -8.008 -8.07 -16.438 1 94.5 285 ILE A N 1
ATOM 2132 C CA . ILE A 1 285 ? -8.812 -8.992 -17.234 1 94.5 285 ILE A CA 1
ATOM 2133 C C . ILE A 1 285 ? -9.75 -8.203 -18.141 1 94.5 285 ILE A C 1
ATOM 2135 O O . ILE A 1 285 ? -10.188 -8.711 -19.188 1 94.5 285 ILE A O 1
ATOM 2139 N N . ARG A 1 286 ? -9.992 -6.957 -17.844 1 92.5 286 ARG A N 1
ATOM 2140 C CA . ARG A 1 286 ? -10.938 -6.141 -18.594 1 92.5 286 ARG A CA 1
ATOM 2141 C C . ARG A 1 286 ? -10.234 -5.371 -19.703 1 92.5 286 ARG A C 1
ATOM 2143 O O . ARG A 1 286 ? -10.875 -4.652 -20.469 1 92.5 286 ARG A O 1
ATOM 2150 N N . ASP A 1 287 ? -8.953 -5.457 -19.797 1 93 287 ASP A N 1
ATOM 2151 C CA . ASP A 1 287 ? -8.211 -4.82 -20.875 1 93 287 ASP A CA 1
ATOM 2152 C C . ASP A 1 287 ? -8.523 -5.48 -22.219 1 93 287 ASP A C 1
ATOM 2154 O O . ASP A 1 287 ? -8.016 -6.562 -22.516 1 93 287 ASP A O 1
ATOM 2158 N N . SER A 1 288 ? -9.211 -4.793 -23.031 1 92.69 288 SER A N 1
ATOM 2159 C CA . SER A 1 288 ? -9.703 -5.371 -24.281 1 92.69 288 SER A CA 1
ATOM 2160 C C . SER A 1 288 ? -8.562 -5.66 -25.25 1 92.69 288 SER A C 1
ATOM 2162 O O . SER A 1 288 ? -8.695 -6.492 -26.141 1 92.69 288 SER A O 1
ATOM 2164 N N . SER A 1 289 ? -7.434 -5.023 -25.062 1 93 289 SER A N 1
ATOM 2165 C CA . SER A 1 289 ? -6.285 -5.277 -25.938 1 93 289 SER A CA 1
ATOM 2166 C C . SER A 1 289 ? -5.719 -6.676 -25.703 1 93 289 SER A C 1
ATOM 2168 O O . SER A 1 289 ? -4.98 -7.199 -26.547 1 93 289 SER A O 1
ATOM 2170 N N . LEU A 1 290 ? -6.09 -7.344 -24.594 1 93.81 290 LEU A N 1
ATOM 2171 C CA . LEU A 1 290 ? -5.57 -8.664 -24.234 1 93.81 290 LEU A CA 1
ATOM 2172 C C . LEU A 1 290 ? -6.531 -9.758 -24.672 1 93.81 290 LEU A C 1
ATOM 2174 O O . LEU A 1 290 ? -6.176 -10.945 -24.672 1 93.81 290 LEU A O 1
ATOM 2178 N N . PHE A 1 291 ? -7.77 -9.414 -25.078 1 94.62 291 PHE A N 1
ATOM 2179 C CA . PHE A 1 291 ? -8.812 -10.398 -25.328 1 94.62 291 PHE A CA 1
ATOM 2180 C C . PHE A 1 291 ? -8.352 -11.422 -26.359 1 94.62 291 PHE A C 1
ATOM 2182 O O . PHE A 1 291 ? -8.484 -12.625 -26.156 1 94.62 291 PHE A O 1
ATOM 2189 N N . PRO A 1 292 ? -7.633 -11.008 -27.422 1 93.81 292 PRO A N 1
ATOM 2190 C CA . PRO A 1 292 ? -7.242 -11.984 -28.453 1 93.81 292 PRO A CA 1
ATOM 2191 C C . PRO A 1 292 ? -6.191 -12.977 -27.953 1 93.81 292 PRO A C 1
ATOM 2193 O O . PRO A 1 292 ? -5.93 -13.984 -28.594 1 93.81 292 PRO A O 1
ATOM 2196 N N . LYS A 1 293 ? -5.598 -12.688 -26.828 1 93.12 293 LYS A N 1
ATOM 2197 C CA . LYS A 1 293 ? -4.512 -13.523 -26.328 1 93.12 293 LYS A CA 1
ATOM 2198 C C . LYS A 1 293 ? -5.055 -14.719 -25.547 1 93.12 293 LYS A C 1
ATOM 2200 O O . LYS A 1 293 ? -4.367 -15.727 -25.406 1 93.12 293 LYS A O 1
ATOM 2205 N N . TRP A 1 294 ? -6.309 -14.555 -25.031 1 93.81 294 TRP A N 1
ATOM 2206 C CA . TRP A 1 294 ? -6.742 -15.625 -24.156 1 93.81 294 TRP A CA 1
ATOM 2207 C C . TRP A 1 294 ? -8.18 -16.047 -24.453 1 93.81 294 TRP A C 1
ATOM 2209 O O . TRP A 1 294 ? -8.672 -17.031 -23.922 1 93.81 294 TRP A O 1
ATOM 2219 N N . ILE A 1 295 ? -8.844 -15.344 -25.328 1 93.31 295 ILE A N 1
ATOM 2220 C CA . ILE A 1 295 ? -10.211 -15.656 -25.734 1 93.31 295 ILE A CA 1
ATOM 2221 C C . ILE A 1 295 ? -10.227 -16.172 -27.156 1 93.31 295 ILE A C 1
ATOM 2223 O O . ILE A 1 295 ? -9.633 -15.57 -28.062 1 93.31 295 ILE A O 1
ATOM 2227 N N . PRO A 1 296 ? -10.922 -17.312 -27.359 1 91.5 296 PRO A N 1
ATOM 2228 C CA . PRO A 1 296 ? -11.055 -17.812 -28.734 1 91.5 296 PRO A CA 1
ATOM 2229 C C . PRO A 1 296 ? -11.703 -16.797 -29.672 1 91.5 296 PRO A C 1
ATOM 2231 O O . PRO A 1 296 ? -12.594 -16.047 -29.25 1 91.5 296 PRO A O 1
ATOM 2234 N N . GLU A 1 297 ? -11.258 -16.844 -30.875 1 89.81 297 GLU A N 1
ATOM 2235 C CA . GLU A 1 297 ? -11.703 -15.891 -31.891 1 89.81 297 GLU A CA 1
ATOM 2236 C C . GLU A 1 297 ? -13.227 -15.852 -31.969 1 89.81 297 GLU A C 1
ATOM 2238 O O . GLU A 1 297 ? -13.82 -14.773 -32.094 1 89.81 297 GLU A O 1
ATOM 2243 N N . GLU A 1 298 ? -13.867 -16.922 -31.844 1 88.94 298 GLU A N 1
ATOM 2244 C CA . GLU A 1 298 ? -15.312 -17.047 -32 1 88.94 298 GLU A CA 1
ATOM 2245 C C . GLU A 1 298 ? -16.047 -16.344 -30.875 1 88.94 298 GLU A C 1
ATOM 2247 O O . GLU A 1 298 ? -17.234 -16.031 -31 1 88.94 298 GLU A O 1
ATOM 2252 N N . ASN A 1 299 ? -15.375 -16.078 -29.75 1 88.38 299 ASN A N 1
ATOM 2253 C CA . ASN A 1 299 ? -16.016 -15.484 -28.578 1 88.38 299 ASN A CA 1
ATOM 2254 C C . ASN A 1 299 ? -15.625 -14.023 -28.422 1 88.38 299 ASN A C 1
ATOM 2256 O O . ASN A 1 299 ? -16.078 -13.359 -27.484 1 88.38 299 ASN A O 1
ATOM 2260 N N . LEU A 1 300 ? -14.781 -13.531 -29.297 1 88.75 300 LEU A N 1
ATOM 2261 C CA . LEU A 1 300 ? -14.367 -12.133 -29.219 1 88.75 300 LEU A CA 1
ATOM 2262 C C . LEU A 1 300 ? -15.516 -11.203 -29.578 1 88.75 300 LEU A C 1
ATOM 2264 O O . LEU A 1 300 ? -16.375 -11.547 -30.406 1 88.75 300 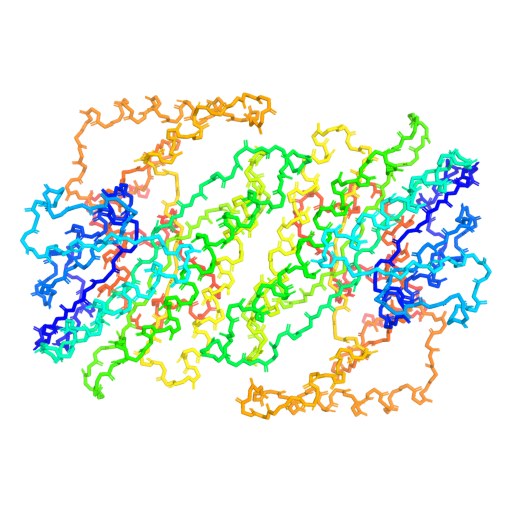LEU A O 1
ATOM 2268 N N . PRO A 1 301 ? -15.531 -10.078 -28.812 1 81.56 301 PRO A N 1
ATOM 2269 C CA . PRO A 1 301 ? -16.562 -9.117 -29.188 1 81.56 301 PRO A CA 1
ATOM 2270 C C . PRO A 1 301 ? -16.438 -8.648 -30.625 1 81.56 301 PRO A C 1
ATOM 2272 O O . PRO A 1 301 ? -15.328 -8.555 -31.156 1 81.56 301 PRO A O 1
ATOM 2275 N N . ASN A 1 302 ? -17.516 -8.609 -31.297 1 70.81 302 ASN A N 1
ATOM 2276 C CA . ASN A 1 302 ? -17.531 -8.086 -32.656 1 70.81 302 ASN A CA 1
ATOM 2277 C C . ASN A 1 302 ? -17.109 -6.617 -32.688 1 70.81 302 ASN A C 1
ATOM 2279 O O . ASN A 1 302 ? -17.453 -5.844 -31.797 1 70.81 302 ASN A O 1
ATOM 2283 N N . ASP A 1 303 ? -15.852 -6.277 -33.344 1 53.31 303 ASP A N 1
ATOM 2284 C CA . ASP A 1 303 ? -15.523 -4.879 -33.594 1 53.31 303 ASP A CA 1
ATOM 2285 C C . ASP A 1 303 ? -16.766 -4.086 -34 1 53.31 303 ASP A C 1
ATOM 2287 O O . ASP A 1 303 ? -17.656 -4.605 -34.656 1 53.31 303 ASP A O 1
ATOM 2291 N N . MET B 1 1 ? 5.355 34.875 -0.017 1 41.72 1 MET B N 1
ATOM 2292 C CA . MET B 1 1 ? 4.246 34.812 -0.96 1 41.72 1 MET B CA 1
ATOM 2293 C C . MET B 1 1 ? 2.91 34.781 -0.224 1 41.72 1 MET B C 1
ATOM 2295 O O . MET B 1 1 ? 2.744 34.031 0.735 1 41.72 1 MET B O 1
ATOM 2299 N N . SER B 1 2 ? 2.307 35.906 -0.183 1 47.78 2 SER B N 1
ATOM 2300 C CA . SER B 1 2 ? 1.002 36.031 0.46 1 47.78 2 SER B CA 1
ATOM 2301 C C . SER B 1 2 ? -0.015 35.062 -0.154 1 47.78 2 SER B C 1
ATOM 2303 O O . SER B 1 2 ? -0.215 35.062 -1.37 1 47.78 2 SER B O 1
ATOM 2305 N N . PHE B 1 3 ? 0.014 33.844 0.404 1 55.84 3 PHE B N 1
ATOM 2306 C CA . PHE B 1 3 ? -1.002 32.938 -0.161 1 55.84 3 PHE B CA 1
ATOM 2307 C C . PHE B 1 3 ? -2.4 33.469 0.123 1 55.84 3 PHE B C 1
ATOM 2309 O O . PHE B 1 3 ? -2.705 33.875 1.254 1 55.84 3 PHE B O 1
ATOM 2316 N N . ALA B 1 4 ? -2.977 34.094 -0.939 1 45.59 4 ALA B N 1
ATOM 2317 C CA . ALA B 1 4 ? -4.305 34.688 -0.935 1 45.59 4 ALA B CA 1
ATOM 2318 C C . ALA B 1 4 ? -5.32 33.781 -0.238 1 45.59 4 ALA B C 1
ATOM 2320 O O . ALA B 1 4 ? -6.309 34.281 0.317 1 45.59 4 ALA B O 1
ATOM 2321 N N . ALA B 1 5 ? -5.051 32.562 -0.498 1 48.38 5 ALA B N 1
ATOM 2322 C CA . ALA B 1 5 ? -6.137 31.719 -0.008 1 48.38 5 ALA B CA 1
ATOM 2323 C C . ALA B 1 5 ? -6.258 31.812 1.511 1 48.38 5 ALA B C 1
ATOM 2325 O O . ALA B 1 5 ? -7.129 31.172 2.107 1 48.38 5 ALA B O 1
ATOM 2326 N N . TYR B 1 6 ? -5.164 32.344 2.117 1 51.16 6 TYR B N 1
ATOM 2327 C CA . TYR B 1 6 ? -5.281 32.625 3.543 1 51.16 6 TYR B CA 1
ATOM 2328 C C . TYR B 1 6 ? -6.484 33.531 3.818 1 51.16 6 TYR B C 1
ATOM 2330 O O . TYR B 1 6 ? -6.504 34.688 3.422 1 51.16 6 TYR B O 1
ATOM 2338 N N . THR B 1 7 ? -7.582 32.938 3.725 1 50.78 7 THR B N 1
ATOM 2339 C CA . THR B 1 7 ? -8.742 33.781 3.92 1 50.78 7 THR B CA 1
ATOM 2340 C C . THR B 1 7 ? -8.75 34.375 5.328 1 50.78 7 THR B C 1
ATOM 2342 O O . THR B 1 7 ? -8.102 33.844 6.23 1 50.78 7 THR B O 1
ATOM 2345 N N . ILE B 1 8 ? -9.305 35.438 5.492 1 46.91 8 ILE B N 1
ATOM 2346 C CA . ILE B 1 8 ? -9.68 36.281 6.629 1 46.91 8 ILE B CA 1
ATOM 2347 C C . ILE B 1 8 ? -10.18 35.406 7.773 1 46.91 8 ILE B C 1
ATOM 2349 O O . ILE B 1 8 ? -9.914 35.688 8.945 1 46.91 8 ILE B O 1
ATOM 2353 N N . LYS B 1 9 ? -10.883 34.406 7.441 1 52.72 9 LYS B N 1
ATOM 2354 C CA . LYS B 1 9 ? -11.547 33.562 8.445 1 52.72 9 LYS B CA 1
ATOM 2355 C C . LYS B 1 9 ? -10.531 32.844 9.32 1 52.72 9 LYS B C 1
ATOM 2357 O O . LYS B 1 9 ? -10.781 32.594 10.5 1 52.72 9 LYS B O 1
ATOM 2362 N N . ASP B 1 10 ? -9.312 32.531 8.836 1 55.69 10 ASP B N 1
ATOM 2363 C CA . ASP B 1 10 ? -8.18 31.906 9.531 1 55.69 10 ASP B CA 1
ATOM 2364 C C . ASP B 1 10 ? -7.539 32.906 10.5 1 55.69 10 ASP B C 1
ATOM 2366 O O . ASP B 1 10 ? -7.121 32.531 11.602 1 55.69 10 ASP B O 1
ATOM 2370 N N . SER B 1 11 ? -7.395 34.188 9.977 1 54.5 11 SER B N 1
ATOM 2371 C CA . SER B 1 11 ? -6.59 35.156 10.695 1 54.5 11 SER B CA 1
ATOM 2372 C C . SER B 1 11 ? -7.176 35.469 12.07 1 54.5 11 SER B C 1
ATOM 2374 O O . SER B 1 11 ? -6.457 35.875 12.984 1 54.5 11 SER B O 1
ATOM 2376 N N . SER B 1 12 ? -8.477 35.125 12.164 1 59.81 12 SER B N 1
ATOM 2377 C CA . SER B 1 12 ? -9.016 35.656 13.422 1 59.81 12 SER B CA 1
ATOM 2378 C C . SER B 1 12 ? -9.242 34.531 14.43 1 59.81 12 SER B C 1
ATOM 2380 O O . SER B 1 12 ? -9.781 34.75 15.508 1 59.81 12 SER B O 1
ATOM 2382 N N . ARG B 1 13 ? -8.664 33.219 14.062 1 76.88 13 ARG B N 1
ATOM 2383 C CA . ARG B 1 13 ? -8.93 32.156 15.031 1 76.88 13 ARG B CA 1
ATOM 2384 C C . ARG B 1 13 ? -7.648 31.422 15.383 1 76.88 13 ARG B C 1
ATOM 2386 O O . ARG B 1 13 ? -7.148 30.625 14.578 1 76.88 13 ARG B O 1
ATOM 2393 N N . PRO B 1 14 ? -7.188 31.719 16.609 1 81.81 14 PRO B N 1
ATOM 2394 C CA . PRO B 1 14 ? -6.008 30.969 17.047 1 81.81 14 PRO B CA 1
ATOM 2395 C C . PRO B 1 14 ? -6.18 29.453 16.922 1 81.81 14 PRO B C 1
ATOM 2397 O O . PRO B 1 14 ? -7.277 28.938 17.141 1 81.81 14 PRO B O 1
ATOM 2400 N N . ALA B 1 15 ? -5.047 28.828 16.453 1 91.44 15 ALA B N 1
ATOM 2401 C CA . ALA B 1 15 ? -5.113 27.391 16.188 1 91.44 15 ALA B CA 1
ATOM 2402 C C . ALA B 1 15 ? -3.834 26.688 16.641 1 91.44 15 ALA B C 1
ATOM 2404 O O . ALA B 1 15 ? -2.881 27.344 17.078 1 91.44 15 ALA B O 1
ATOM 2405 N N . ILE B 1 16 ? -3.928 25.375 16.688 1 94.88 16 ILE B N 1
ATOM 2406 C CA . ILE B 1 16 ? -2.781 24.531 17 1 94.88 16 ILE B CA 1
ATOM 2407 C C . ILE B 1 16 ? -2.436 23.656 15.812 1 94.88 16 ILE B C 1
ATOM 2409 O O . ILE B 1 16 ? -3.27 23.438 14.93 1 94.88 16 ILE B O 1
ATOM 2413 N N . ALA B 1 17 ? -1.137 23.266 15.75 1 97.56 17 ALA B N 1
ATOM 2414 C CA . ALA B 1 17 ? -0.659 22.328 14.742 1 97.56 17 ALA B CA 1
ATOM 2415 C C . ALA B 1 17 ? 0.105 21.172 15.375 1 97.56 17 ALA B C 1
ATOM 2417 O O . ALA B 1 17 ? 0.581 21.281 16.516 1 97.56 17 ALA B O 1
ATOM 2418 N N . LEU B 1 18 ? 0.097 20.062 14.742 1 98.69 18 LEU B N 1
ATOM 2419 C CA . LEU B 1 18 ? 0.83 18.875 15.164 1 98.69 18 LEU B CA 1
ATOM 2420 C C . LEU B 1 18 ? 1.657 18.312 14.023 1 98.69 18 LEU B C 1
ATOM 2422 O O . LEU B 1 18 ? 1.147 18.125 12.914 1 98.69 18 LEU B O 1
ATOM 2426 N N . VAL B 1 19 ? 2.945 18.109 14.242 1 98.81 19 VAL B N 1
ATOM 2427 C CA . VAL B 1 19 ? 3.852 17.516 13.258 1 98.81 19 VAL B CA 1
ATOM 2428 C C . VAL B 1 19 ? 4.516 16.281 13.844 1 98.81 19 VAL B C 1
ATOM 2430 O O . VAL B 1 19 ? 5.309 16.375 14.789 1 98.81 19 VAL B O 1
ATOM 2433 N N . THR B 1 20 ? 4.168 15.125 13.352 1 98.62 20 THR B N 1
ATOM 2434 C CA . THR B 1 20 ? 4.941 13.938 13.711 1 98.62 20 THR B CA 1
ATOM 2435 C C . THR B 1 20 ? 6.277 13.922 12.977 1 98.62 20 THR B C 1
ATOM 2437 O O . THR B 1 20 ? 6.379 14.414 11.852 1 98.62 20 THR B O 1
ATOM 2440 N N . GLY B 1 21 ? 7.289 13.312 13.664 1 96.69 21 GLY B N 1
ATOM 2441 C CA . GLY B 1 21 ? 8.625 13.414 13.094 1 96.69 21 GLY B CA 1
ATOM 2442 C C . GLY B 1 21 ? 9.141 14.836 13.039 1 96.69 21 GLY B C 1
ATOM 2443 O O . GLY B 1 21 ? 9.898 15.195 12.133 1 96.69 21 GLY B O 1
ATOM 2444 N N . GLY B 1 22 ? 8.711 15.68 13.914 1 96.19 22 GLY B N 1
ATOM 2445 C CA . GLY B 1 22 ? 8.977 17.109 13.859 1 96.19 22 GLY B CA 1
ATOM 2446 C C . GLY B 1 22 ? 10.328 17.484 14.445 1 96.19 22 GLY B C 1
ATOM 2447 O O . GLY B 1 22 ? 10.703 18.656 14.438 1 96.19 22 GLY B O 1
ATOM 2448 N N . ARG B 1 23 ? 11.109 16.516 14.891 1 92.69 23 ARG B N 1
ATOM 2449 C CA . ARG B 1 23 ? 12.367 16.797 15.57 1 92.69 23 ARG B CA 1
ATOM 2450 C C . ARG B 1 23 ? 13.5 17 14.57 1 92.69 23 ARG B C 1
ATOM 2452 O O . ARG B 1 23 ? 14.508 17.641 14.883 1 92.69 23 ARG B O 1
ATOM 2459 N N . SER B 1 24 ? 13.367 16.422 13.352 1 89.88 24 SER B N 1
ATOM 2460 C CA . SER B 1 24 ? 14.477 16.484 12.398 1 89.88 24 SER B CA 1
ATOM 2461 C C . SER B 1 24 ? 13.969 16.469 10.961 1 89.88 24 SER B C 1
ATOM 2463 O O . SER B 1 24 ? 12.781 16.266 10.719 1 89.88 24 SER B O 1
ATOM 2465 N N . GLY B 1 25 ? 14.828 16.906 10.117 1 92.38 25 GLY B N 1
ATOM 2466 C CA . GLY B 1 25 ? 14.594 16.734 8.688 1 92.38 25 GLY B CA 1
ATOM 2467 C C . GLY B 1 25 ? 13.422 17.547 8.18 1 92.38 25 GLY B C 1
ATOM 2468 O O . GLY B 1 25 ? 13.305 18.734 8.484 1 92.38 25 GLY B O 1
ATOM 2469 N N . ILE B 1 26 ? 12.625 16.891 7.332 1 94.31 26 ILE B N 1
ATOM 2470 C CA . ILE B 1 26 ? 11.492 17.516 6.664 1 94.31 26 ILE B CA 1
ATOM 2471 C C . ILE B 1 26 ? 10.477 17.984 7.703 1 94.31 26 ILE B C 1
ATOM 2473 O O . ILE B 1 26 ? 9.984 19.109 7.641 1 94.31 26 ILE B O 1
ATOM 2477 N N . GLY B 1 27 ? 10.211 17.141 8.734 1 96.94 27 GLY B N 1
ATOM 2478 C CA . GLY B 1 27 ? 9.242 17.469 9.773 1 96.94 27 GLY B CA 1
ATOM 2479 C C . GLY B 1 27 ? 9.625 18.703 10.562 1 96.94 27 GLY B C 1
ATOM 2480 O O . GLY B 1 27 ? 8.773 19.562 10.844 1 96.94 27 GLY B O 1
ATOM 2481 N N . LYS B 1 28 ? 10.859 18.797 10.859 1 95.38 28 LYS B N 1
ATOM 2482 C CA . LYS B 1 28 ? 11.344 19.969 11.594 1 95.38 28 LYS B CA 1
ATOM 2483 C C . LYS B 1 28 ? 11.195 21.25 10.766 1 95.38 28 LYS B C 1
ATOM 2485 O O . LYS B 1 28 ? 10.734 22.266 11.281 1 95.38 28 LYS B O 1
ATOM 2490 N N . ALA B 1 29 ? 11.562 21.156 9.516 1 95.56 29 ALA B N 1
ATOM 2491 C CA . ALA B 1 29 ? 11.469 22.312 8.633 1 95.56 29 ALA B CA 1
ATOM 2492 C C . ALA B 1 29 ? 10.016 22.766 8.477 1 95.56 29 ALA B C 1
ATOM 2494 O O . ALA B 1 29 ? 9.727 23.969 8.523 1 95.56 29 ALA B O 1
ATOM 2495 N N . ILE B 1 30 ? 9.094 21.828 8.352 1 97.62 30 ILE B N 1
ATOM 2496 C CA . ILE B 1 30 ? 7.68 22.141 8.203 1 97.62 30 ILE B CA 1
ATOM 2497 C C . ILE B 1 30 ? 7.141 22.75 9.5 1 97.62 30 ILE B C 1
ATOM 2499 O O . ILE B 1 30 ? 6.391 23.719 9.477 1 97.62 30 ILE B O 1
ATOM 2503 N N . ALA B 1 31 ? 7.574 22.203 10.602 1 97.88 31 ALA B N 1
ATOM 2504 C CA . ALA B 1 31 ? 7.16 22.734 11.898 1 97.88 31 ALA B CA 1
ATOM 2505 C C . ALA B 1 31 ? 7.605 24.172 12.07 1 97.88 31 ALA B C 1
ATOM 2507 O O . ALA B 1 31 ? 6.82 25.031 12.5 1 97.88 31 ALA B O 1
ATOM 2508 N N . ASN B 1 32 ? 8.852 24.422 11.727 1 96.62 32 ASN B N 1
ATOM 2509 C CA . ASN B 1 32 ? 9.383 25.781 11.805 1 96.62 32 ASN B CA 1
ATOM 2510 C C . ASN B 1 32 ? 8.578 26.75 10.93 1 96.62 32 ASN B C 1
ATOM 2512 O O . ASN B 1 32 ? 8.281 27.875 11.344 1 96.62 32 ASN B O 1
ATOM 2516 N N . LYS B 1 33 ? 8.258 26.281 9.781 1 95.94 33 LYS B N 1
ATOM 2517 C CA . LYS B 1 33 ? 7.48 27.109 8.859 1 95.94 33 LYS B CA 1
ATOM 2518 C C . LYS B 1 33 ? 6.082 27.375 9.414 1 95.94 33 LYS B C 1
ATOM 2520 O O . LYS B 1 33 ? 5.621 28.516 9.414 1 95.94 33 LYS B O 1
ATOM 2525 N N . ILE B 1 34 ? 5.402 26.406 9.969 1 96.38 34 ILE B N 1
ATOM 2526 C CA . ILE B 1 34 ? 4.055 26.531 10.508 1 96.38 34 ILE B CA 1
ATOM 2527 C C . ILE B 1 34 ? 4.066 27.5 11.695 1 96.38 34 ILE B C 1
ATOM 2529 O O . ILE B 1 34 ? 3.119 28.266 11.883 1 96.38 34 ILE B O 1
ATOM 2533 N N . ALA B 1 35 ? 5.148 27.5 12.43 1 96 35 ALA B N 1
ATOM 2534 C CA . ALA B 1 35 ? 5.266 28.375 13.594 1 96 35 ALA B CA 1
ATOM 2535 C C . ALA B 1 35 ? 5.266 29.844 13.18 1 96 35 ALA B C 1
ATOM 2537 O O . ALA B 1 35 ? 5.02 30.734 14.008 1 96 35 ALA B O 1
ATOM 2538 N N . THR B 1 36 ? 5.594 30.125 11.914 1 93.62 36 THR B N 1
ATOM 2539 C CA . THR B 1 36 ? 5.605 31.5 11.438 1 93.62 36 THR B CA 1
ATOM 2540 C C . THR B 1 36 ? 4.195 31.969 11.078 1 93.62 36 THR B C 1
ATOM 2542 O O . THR B 1 36 ? 3.959 33.156 10.867 1 93.62 36 THR B O 1
ATOM 2545 N N . PHE B 1 37 ? 3.207 30.984 10.945 1 91.31 37 PHE B N 1
ATOM 2546 C CA . PHE B 1 37 ? 1.83 31.375 10.664 1 91.31 37 PHE B CA 1
ATOM 2547 C C . PHE B 1 37 ? 1.253 32.188 11.82 1 91.31 37 PHE B C 1
ATOM 2549 O O . PHE B 1 37 ? 1.282 31.75 12.969 1 91.31 37 PHE B O 1
ATOM 2556 N N . PRO B 1 38 ? 0.73 33.312 11.609 1 88.69 38 PRO B N 1
ATOM 2557 C CA . PRO B 1 38 ? 0.337 34.219 12.688 1 88.69 38 PRO B CA 1
ATOM 2558 C C . PRO B 1 38 ? -0.758 33.656 13.578 1 88.69 38 PRO B C 1
ATOM 2560 O O . PRO B 1 38 ? -0.825 33.969 14.766 1 88.69 38 PRO B O 1
ATOM 2563 N N . PHE B 1 39 ? -1.607 32.812 13.086 1 89.69 39 PHE B N 1
ATOM 2564 C CA . PHE B 1 39 ? -2.758 32.312 13.836 1 89.69 39 PHE B CA 1
ATOM 2565 C C . PHE B 1 39 ? -2.408 31.031 14.578 1 89.69 39 PHE B C 1
ATOM 2567 O O . PHE B 1 39 ? -3.219 30.516 15.352 1 89.69 39 PHE B O 1
ATOM 2574 N N . VAL B 1 40 ? -1.22 30.5 14.352 1 93 40 VAL B N 1
ATOM 2575 C CA . VAL B 1 40 ? -0.813 29.281 15.039 1 93 40 VAL B CA 1
ATOM 2576 C C . VAL B 1 40 ? -0.127 29.625 16.359 1 93 40 VAL B C 1
ATOM 2578 O O . VAL B 1 40 ? 0.909 30.297 16.359 1 93 40 VAL B O 1
ATOM 2581 N N . GLU B 1 41 ? -0.69 29.125 17.422 1 93.12 41 GLU B N 1
ATOM 2582 C CA . GLU B 1 41 ? -0.179 29.469 18.734 1 93.12 41 GLU B CA 1
ATOM 2583 C C . GLU B 1 41 ? 0.788 28.406 19.25 1 93.12 41 GLU B C 1
ATOM 2585 O O . GLU B 1 41 ? 1.742 28.734 19.969 1 93.12 41 GLU B O 1
ATOM 2590 N N . ASN B 1 42 ? 0.489 27.156 18.938 1 95.69 42 ASN B N 1
ATOM 2591 C CA . ASN B 1 42 ? 1.325 26.031 19.359 1 95.69 42 ASN B CA 1
ATOM 2592 C C . ASN B 1 42 ? 1.546 25.047 18.219 1 95.69 42 ASN B C 1
ATOM 2594 O O . ASN B 1 42 ? 0.653 24.828 17.406 1 95.69 42 ASN B O 1
ATOM 2598 N N . VAL B 1 43 ? 2.697 24.562 18.203 1 97.94 43 VAL B N 1
ATOM 2599 C CA . VAL B 1 43 ? 3.039 23.453 17.312 1 97.94 43 VAL B CA 1
ATOM 2600 C C . VAL B 1 43 ? 3.549 22.266 18.141 1 97.94 43 VAL B C 1
ATOM 2602 O O . VAL B 1 43 ? 4.621 22.344 18.75 1 97.94 43 VAL B O 1
ATOM 2605 N N . LEU B 1 44 ? 2.771 21.234 18.203 1 98.38 44 LEU B N 1
ATOM 2606 C CA . LEU B 1 44 ? 3.199 20.016 18.875 1 98.38 44 LEU B CA 1
ATOM 2607 C C . LEU B 1 44 ? 4.215 19.25 18.031 1 98.38 44 LEU B C 1
ATOM 2609 O O . LEU B 1 44 ? 3.928 18.891 16.891 1 98.38 44 LEU B O 1
ATOM 2613 N N . ILE B 1 45 ? 5.391 19.094 18.594 1 98.56 45 ILE B N 1
ATOM 2614 C CA . ILE B 1 45 ? 6.473 18.344 17.953 1 98.56 45 ILE B CA 1
ATOM 2615 C C . ILE B 1 45 ? 6.523 16.922 18.516 1 98.56 45 ILE B C 1
ATOM 2617 O O . ILE B 1 45 ? 6.934 16.719 19.656 1 98.56 45 ILE B O 1
ATOM 2621 N N . VAL B 1 46 ? 6.195 15.938 17.703 1 98.5 46 VAL B N 1
ATOM 2622 C CA . VAL B 1 46 ? 6.129 14.555 18.172 1 98.5 46 VAL B CA 1
ATOM 2623 C C . VAL B 1 46 ? 7.344 13.781 17.656 1 98.5 46 VAL B C 1
ATOM 2625 O O . VAL B 1 46 ? 7.656 13.812 16.469 1 98.5 46 VAL B O 1
ATOM 2628 N N . SER B 1 47 ? 8.039 13.172 18.453 1 96.88 47 SER B N 1
ATOM 2629 C CA . SER B 1 47 ? 9.109 12.227 18.156 1 96.88 47 SER B CA 1
ATOM 2630 C C . SER B 1 47 ? 9.398 11.312 19.344 1 96.88 47 SER B C 1
ATOM 2632 O O . SER B 1 47 ? 8.992 11.609 20.469 1 96.88 47 SER B O 1
ATOM 2634 N N . ARG B 1 48 ? 10.148 10.273 19.203 1 93.31 48 ARG B N 1
ATOM 2635 C CA . ARG B 1 48 ? 10.383 9.273 20.234 1 93.31 48 ARG B CA 1
ATOM 2636 C C . ARG B 1 48 ? 11.195 9.852 21.391 1 93.31 48 ARG B C 1
ATOM 2638 O O . ARG B 1 48 ? 11.055 9.414 22.531 1 93.31 48 ARG B O 1
ATOM 2645 N N . SER B 1 49 ? 12.008 10.828 21.016 1 91.25 49 SER B N 1
ATOM 2646 C CA . SER B 1 49 ? 12.953 11.258 22.047 1 91.25 49 SER B CA 1
ATOM 2647 C C . SER B 1 49 ? 13.023 12.773 22.141 1 91.25 49 SER B C 1
ATOM 2649 O O . SER B 1 49 ? 13.992 13.328 22.656 1 91.25 49 SER B O 1
ATOM 2651 N N . VAL B 1 50 ? 12.062 13.461 21.703 1 94.75 50 VAL B N 1
ATOM 2652 C CA . VAL B 1 50 ? 12.094 14.922 21.719 1 94.75 50 VAL B CA 1
ATOM 2653 C C . VAL B 1 50 ? 11.898 15.43 23.156 1 94.75 50 VAL B C 1
ATOM 2655 O O . VAL B 1 50 ? 11.086 14.883 23.906 1 94.75 50 VAL B O 1
ATOM 2658 N N . LYS B 1 51 ? 12.727 16.453 23.531 1 94.81 51 LYS B N 1
ATOM 2659 C CA . LYS B 1 51 ? 12.602 17.156 24.797 1 94.81 51 LYS B CA 1
ATOM 2660 C C . LYS B 1 51 ? 12.375 18.656 24.594 1 94.81 51 LYS B C 1
ATOM 2662 O O . LYS B 1 51 ? 12.695 19.188 23.531 1 94.81 51 LYS B O 1
ATOM 2667 N N . GLU B 1 52 ? 11.75 19.25 25.562 1 93.69 52 GLU B N 1
ATOM 2668 C CA . GLU B 1 52 ? 11.531 20.703 25.469 1 93.69 52 GLU B CA 1
ATOM 2669 C C . GLU B 1 52 ? 12.836 21.438 25.219 1 93.69 52 GLU B C 1
ATOM 2671 O O . GLU B 1 52 ? 12.859 22.453 24.5 1 93.69 52 GLU B O 1
ATOM 2676 N N . SER B 1 53 ? 13.93 20.906 25.688 1 90.19 53 SER B N 1
ATOM 2677 C CA . SER B 1 53 ? 15.242 21.547 25.562 1 90.19 53 SER B CA 1
ATOM 2678 C C . SER B 1 53 ? 15.75 21.484 24.125 1 90.19 53 SER B C 1
ATOM 2680 O O . SER B 1 53 ? 16.625 22.266 23.75 1 90.19 53 SER B O 1
ATOM 2682 N N . ASP B 1 54 ? 15.172 20.547 23.359 1 88.88 54 ASP B N 1
ATOM 2683 C CA . ASP B 1 54 ? 15.57 20.391 21.953 1 88.88 54 ASP B CA 1
ATOM 2684 C C . ASP B 1 54 ? 14.938 21.469 21.078 1 88.88 54 ASP B C 1
ATOM 2686 O O . ASP B 1 54 ? 15.352 21.672 19.938 1 88.88 54 ASP B O 1
ATOM 2690 N N . LEU B 1 55 ? 13.945 22.141 21.703 1 89.19 55 LEU B N 1
ATOM 2691 C CA . LEU B 1 55 ? 13.117 23.016 20.891 1 89.19 55 LEU B CA 1
ATOM 2692 C C . LEU B 1 55 ? 13.461 24.484 21.156 1 89.19 55 LEU B C 1
ATOM 2694 O O . LEU B 1 55 ? 13.531 24.906 22.328 1 89.19 55 LEU B O 1
ATOM 2698 N N . GLN B 1 56 ? 13.773 25.25 20.188 1 87.62 56 GLN B N 1
ATOM 2699 C CA . GLN B 1 56 ? 14.227 26.625 20.328 1 87.62 56 GLN B CA 1
ATOM 2700 C C . GLN B 1 56 ? 13.078 27.609 20.109 1 87.62 56 GLN B C 1
ATOM 2702 O O . GLN B 1 56 ? 13.164 28.781 20.516 1 87.62 56 GLN B O 1
ATOM 2707 N N . ASN B 1 57 ? 11.992 27.172 19.625 1 93.5 57 ASN B N 1
ATOM 2708 C CA . ASN B 1 57 ? 10.844 28.031 19.344 1 93.5 57 ASN B CA 1
ATOM 2709 C C . ASN B 1 57 ? 9.82 27.969 20.469 1 93.5 57 ASN B C 1
ATOM 2711 O O . ASN B 1 57 ? 9.414 26.891 20.891 1 93.5 57 ASN B O 1
ATOM 2715 N N . SER B 1 58 ? 9.375 29.125 20.969 1 94 58 SER B N 1
ATOM 2716 C CA . SER B 1 58 ? 8.492 29.219 22.125 1 94 58 SER B CA 1
ATOM 2717 C C . SER B 1 58 ? 7.117 28.625 21.812 1 94 58 SER B C 1
ATOM 2719 O O . SER B 1 58 ? 6.363 28.297 22.734 1 94 58 SER B O 1
ATOM 2721 N N . LYS B 1 59 ? 6.781 28.531 20.562 1 96.06 59 LYS B N 1
ATOM 2722 C CA . LYS B 1 59 ? 5.48 27.969 20.188 1 96.06 59 LYS B CA 1
ATOM 2723 C C . LYS B 1 59 ? 5.512 26.453 20.188 1 96.06 59 LYS B C 1
ATOM 2725 O O . LYS B 1 59 ? 4.465 25.797 20.125 1 96.06 59 LYS B O 1
ATOM 2730 N N . PHE B 1 60 ? 6.727 25.859 20.25 1 97.69 60 PHE B N 1
ATOM 2731 C CA . PHE B 1 60 ? 6.852 24.406 20.125 1 97.69 60 PHE B CA 1
ATOM 2732 C C . PHE B 1 60 ? 6.551 23.719 21.469 1 97.69 60 PHE B C 1
ATOM 2734 O O . PHE B 1 60 ? 6.941 24.219 22.516 1 97.69 60 PHE B O 1
ATOM 2741 N N . VAL B 1 61 ? 5.824 22.703 21.422 1 96.94 61 VAL B N 1
ATOM 2742 C CA . VAL B 1 61 ? 5.551 21.828 22.547 1 96.94 61 VAL B CA 1
ATOM 2743 C C . VAL B 1 61 ? 6.043 20.406 22.234 1 96.94 61 VAL B C 1
ATOM 2745 O O . VAL B 1 61 ? 5.621 19.812 21.25 1 96.94 61 VAL B O 1
ATOM 2748 N N . ALA B 1 62 ? 6.918 19.906 23.109 1 97.94 62 ALA B N 1
ATOM 2749 C CA . ALA B 1 62 ? 7.484 18.578 22.875 1 97.94 62 ALA B CA 1
ATOM 2750 C C . ALA B 1 62 ? 6.516 17.484 23.312 1 97.94 62 ALA B C 1
ATOM 2752 O O . ALA B 1 62 ? 5.938 17.547 24.406 1 97.94 62 ALA B O 1
ATOM 2753 N N . VAL B 1 63 ? 6.289 16.516 22.453 1 98.19 63 VAL B N 1
ATOM 2754 C CA . VAL B 1 63 ? 5.523 15.312 22.781 1 98.19 63 VAL B CA 1
ATOM 2755 C C . VAL B 1 63 ? 6.348 14.07 22.469 1 98.19 63 VAL B C 1
ATOM 2757 O O . VAL B 1 63 ? 6.406 13.633 21.312 1 98.19 63 VAL B O 1
ATOM 2760 N N . ALA B 1 64 ? 6.969 13.508 23.484 1 98.12 64 ALA B N 1
ATOM 2761 C CA . ALA B 1 64 ? 7.754 12.289 23.312 1 98.12 64 ALA B CA 1
ATOM 2762 C C . ALA B 1 64 ? 6.844 11.07 23.188 1 98.12 64 ALA B C 1
ATOM 2764 O O . ALA B 1 64 ? 6.219 10.664 24.172 1 98.12 64 ALA B O 1
ATOM 2765 N N . ALA B 1 65 ? 6.734 10.516 21.984 1 98.25 65 ALA B N 1
ATOM 2766 C CA . ALA B 1 65 ? 5.828 9.398 21.75 1 98.25 65 ALA B CA 1
ATOM 2767 C C . ALA B 1 65 ? 6.246 8.609 20.516 1 98.25 65 ALA B C 1
ATOM 2769 O O . ALA B 1 65 ? 6.656 9.195 19.5 1 98.25 65 ALA B O 1
ATOM 2770 N N . ASP B 1 66 ? 6.199 7.324 20.609 1 97.88 66 ASP B N 1
ATOM 2771 C CA . ASP B 1 66 ? 6.336 6.441 19.453 1 97.88 66 ASP B CA 1
ATOM 2772 C C . ASP B 1 66 ? 4.984 6.184 18.797 1 97.88 66 ASP B C 1
ATOM 2774 O O . ASP B 1 66 ? 4.191 5.371 19.281 1 97.88 66 ASP B O 1
ATOM 2778 N N . ILE B 1 67 ? 4.762 6.805 17.672 1 97.81 67 ILE B N 1
ATOM 2779 C CA . ILE B 1 67 ? 3.43 6.758 17.078 1 97.81 67 ILE B CA 1
ATOM 2780 C C . ILE B 1 67 ? 3.176 5.371 16.484 1 97.81 67 ILE B C 1
ATOM 2782 O O . ILE B 1 67 ? 2.051 5.059 16.094 1 97.81 67 ILE B O 1
ATOM 2786 N N . GLY B 1 68 ? 4.223 4.539 16.406 1 96.88 68 GLY B N 1
ATOM 2787 C CA . GLY B 1 68 ? 4.051 3.166 15.953 1 96.88 68 GLY B CA 1
ATOM 2788 C C . GLY B 1 68 ? 3.385 2.277 16.984 1 96.88 68 GLY B C 1
ATOM 2789 O O . GLY B 1 68 ? 3.031 1.133 16.688 1 96.88 68 GLY B O 1
ATOM 2790 N N . THR B 1 69 ? 3.234 2.795 18.188 1 97.25 69 THR B N 1
ATOM 2791 C CA . THR B 1 69 ? 2.604 2.027 19.25 1 97.25 69 THR B CA 1
ATOM 2792 C C . THR B 1 69 ? 1.276 2.658 19.672 1 97.25 69 THR B C 1
ATOM 2794 O O . THR B 1 69 ? 1.095 3.871 19.531 1 97.25 69 THR B O 1
ATOM 2797 N N . ALA B 1 70 ? 0.388 1.812 20.156 1 96.75 70 ALA B N 1
ATOM 2798 C CA . ALA B 1 70 ? -0.894 2.316 20.641 1 96.75 70 ALA B CA 1
ATOM 2799 C C . ALA B 1 70 ? -0.698 3.285 21.797 1 96.75 70 ALA B C 1
ATOM 2801 O O . ALA B 1 70 ? -1.36 4.324 21.875 1 96.75 70 ALA B O 1
ATOM 2802 N N . GLU B 1 71 ? 0.19 2.973 22.641 1 97.69 71 GLU B N 1
ATOM 2803 C CA . GLU B 1 71 ? 0.477 3.816 23.797 1 97.69 71 GLU B CA 1
ATOM 2804 C C . GLU B 1 71 ? 1.023 5.176 23.375 1 97.69 71 GLU B C 1
ATOM 2806 O O . GLU B 1 71 ? 0.625 6.211 23.906 1 97.69 71 GLU B O 1
ATOM 2811 N N . GLY B 1 72 ? 1.962 5.168 22.469 1 98.31 72 GLY B N 1
ATOM 2812 C CA . GLY B 1 72 ? 2.512 6.414 21.953 1 98.31 72 GLY B CA 1
ATOM 2813 C C . GLY B 1 72 ? 1.472 7.305 21.297 1 98.31 72 GLY B C 1
ATOM 2814 O O . GLY B 1 72 ? 1.444 8.516 21.531 1 98.31 72 GLY B O 1
ATOM 2815 N N . ARG B 1 73 ? 0.571 6.703 20.547 1 98.25 73 ARG B N 1
ATOM 2816 C CA . ARG B 1 73 ? -0.49 7.473 19.906 1 98.25 73 ARG B CA 1
ATOM 2817 C C . ARG B 1 73 ? -1.445 8.062 20.938 1 98.25 73 ARG B C 1
ATOM 2819 O O . ARG B 1 73 ? -1.903 9.195 20.797 1 98.25 73 ARG B O 1
ATOM 2826 N N . GLN B 1 74 ? -1.659 7.297 21.969 1 98.38 74 GLN B N 1
ATOM 2827 C CA . GLN B 1 74 ? -2.547 7.785 23.016 1 98.38 74 GLN B CA 1
ATOM 2828 C C . GLN B 1 74 ? -1.956 9.008 23.719 1 98.38 74 GLN B C 1
ATOM 2830 O O . GLN B 1 74 ? -2.682 9.938 24.062 1 98.38 74 GLN B O 1
ATOM 2835 N N . ILE B 1 75 ? -0.661 9.039 23.922 1 98.5 75 ILE B N 1
ATOM 2836 C CA . ILE B 1 75 ? 0.022 10.188 24.516 1 98.5 75 ILE B CA 1
ATOM 2837 C C . ILE B 1 75 ? -0.212 11.43 23.656 1 98.5 75 ILE B C 1
ATOM 2839 O O . ILE B 1 75 ? -0.528 12.5 24.188 1 98.5 75 ILE B O 1
ATOM 2843 N N . VAL B 1 76 ? -0.126 11.258 22.359 1 98.62 76 VAL B N 1
ATOM 2844 C CA . VAL B 1 76 ? -0.314 12.367 21.438 1 98.62 76 VAL B CA 1
ATOM 2845 C C . VAL B 1 76 ? -1.759 12.859 21.5 1 98.62 76 VAL B C 1
ATOM 2847 O O . VAL B 1 76 ? -2.01 14.062 21.594 1 98.62 76 VAL B O 1
ATOM 2850 N N . ILE B 1 77 ? -2.713 11.922 21.484 1 98.31 77 ILE B N 1
ATOM 2851 C CA . ILE B 1 77 ? -4.137 12.234 21.516 1 98.31 77 ILE B CA 1
ATOM 2852 C C . ILE B 1 77 ? -4.484 12.984 22.797 1 98.31 77 ILE B C 1
ATOM 2854 O O . ILE B 1 77 ? -5.184 14 22.766 1 98.31 77 ILE B O 1
ATOM 2858 N N . ASP B 1 78 ? -3.936 12.492 23.859 1 98.19 78 ASP B N 1
ATOM 2859 C CA . ASP B 1 78 ? -4.207 13.117 25.156 1 98.19 78 ASP B CA 1
ATOM 2860 C C . ASP B 1 78 ? -3.662 14.539 25.203 1 98.19 78 ASP B C 1
ATOM 2862 O O . ASP B 1 78 ? -4.305 15.438 25.75 1 98.19 78 ASP B O 1
ATOM 2866 N N . LYS B 1 79 ? -2.533 14.727 24.672 1 97.62 79 LYS B N 1
ATOM 2867 C CA . LYS B 1 79 ? -1.934 16.062 24.656 1 97.62 79 LYS B CA 1
ATOM 2868 C C . LYS B 1 79 ? -2.766 17.031 23.812 1 97.62 79 LYS B C 1
ATOM 2870 O O . LYS B 1 79 ? -2.998 18.172 24.219 1 97.62 79 LYS B O 1
ATOM 2875 N N . VAL B 1 80 ? -3.236 16.594 22.656 1 97.69 80 VAL B N 1
ATOM 2876 C CA . VAL B 1 80 ? -4.078 17.422 21.797 1 97.69 80 VAL B CA 1
ATOM 2877 C C . VAL B 1 80 ? -5.387 17.75 22.516 1 97.69 80 VAL B C 1
ATOM 2879 O O . VAL B 1 80 ? -5.824 18.891 22.531 1 97.69 80 VAL B O 1
ATOM 2882 N N . ALA B 1 81 ? -5.941 16.719 23.109 1 96.62 81 ALA B N 1
ATOM 2883 C CA . ALA B 1 81 ? -7.195 16.906 23.844 1 96.62 81 ALA B CA 1
ATOM 2884 C C . ALA B 1 81 ? -7.043 17.953 24.938 1 96.62 81 ALA B C 1
ATOM 2886 O O . ALA B 1 81 ? -7.883 18.844 25.078 1 96.62 81 ALA B O 1
ATOM 2887 N N . SER B 1 82 ? -5.988 17.844 25.641 1 95.62 82 SER B N 1
ATOM 2888 C CA . SER B 1 82 ? -5.742 18.781 26.734 1 95.62 82 SER B CA 1
ATOM 2889 C C . SER B 1 82 ? -5.578 20.203 26.219 1 95.62 82 SER B C 1
ATOM 2891 O O . SER B 1 82 ? -6.191 21.125 26.75 1 95.62 82 SER B O 1
ATOM 2893 N N . LEU B 1 83 ? -4.844 20.359 25.203 1 92.31 83 LEU B N 1
ATOM 2894 C CA . LEU B 1 83 ? -4.547 21.688 24.672 1 92.31 83 LEU B CA 1
ATOM 2895 C C . LEU B 1 83 ? -5.785 22.312 24.031 1 92.31 83 LEU B C 1
ATOM 2897 O O . LEU B 1 83 ? -6.016 23.516 24.156 1 92.31 83 LEU B O 1
ATOM 2901 N N . THR B 1 84 ? -6.566 21.5 23.328 1 90.75 84 THR B N 1
ATOM 2902 C CA . THR B 1 84 ? -7.738 22.016 22.625 1 90.75 84 THR B CA 1
ATOM 2903 C C . THR B 1 84 ? -8.867 22.312 23.609 1 90.75 84 THR B C 1
ATOM 2905 O O . THR B 1 84 ? -9.633 23.266 23.422 1 90.75 84 THR B O 1
ATOM 2908 N N . THR B 1 85 ? -9 21.469 24.578 1 86.5 85 THR B N 1
ATOM 2909 C CA . THR B 1 85 ? -10.031 21.688 25.578 1 86.5 85 THR B CA 1
ATOM 2910 C C . THR B 1 85 ? -9.719 22.922 26.422 1 86.5 85 THR B C 1
ATOM 2912 O O . THR B 1 85 ? -10.617 23.703 26.734 1 86.5 85 THR B O 1
ATOM 2915 N N . GLU B 1 86 ? -8.523 23.172 26.703 1 83 86 GLU B N 1
ATOM 2916 C CA . GLU B 1 86 ? -8.094 24.297 27.531 1 83 86 GLU B CA 1
ATOM 2917 C C . GLU B 1 86 ? -8.211 25.609 26.766 1 83 86 GLU B C 1
ATOM 2919 O O . GLU B 1 86 ? -8.672 26.609 27.328 1 83 86 GLU B O 1
ATOM 2924 N N . SER B 1 87 ? -7.949 25.594 25.547 1 77.62 87 SER B N 1
ATOM 2925 C CA . SER B 1 87 ? -7.844 26.844 24.797 1 77.62 87 SER B CA 1
ATOM 2926 C C . SER B 1 87 ? -9.055 27.047 23.891 1 77.62 87 SER B C 1
ATOM 2928 O O . SER B 1 87 ? -9.273 28.156 23.391 1 77.62 87 SER B O 1
ATOM 2930 N N . GLY B 1 88 ? -9.828 25.953 23.75 1 82.12 88 GLY B N 1
ATOM 2931 C CA . GLY B 1 88 ? -10.93 26 22.812 1 82.12 88 GLY B CA 1
ATOM 2932 C C . GLY B 1 88 ? -10.484 26.109 21.359 1 82.12 88 GLY B C 1
ATOM 2933 O O . GLY B 1 88 ? -11.281 26.422 20.484 1 82.12 88 GLY B O 1
ATOM 2934 N N . ARG B 1 89 ? -9.195 25.891 21.25 1 87 89 ARG B N 1
ATOM 2935 C CA . ARG B 1 89 ? -8.609 26.062 19.922 1 87 89 ARG B CA 1
ATOM 2936 C C . ARG B 1 89 ? -8.727 24.781 19.109 1 87 89 ARG B C 1
ATOM 2938 O O . ARG B 1 89 ? -8.766 23.688 19.672 1 87 89 ARG B O 1
ATOM 2945 N N . GLN B 1 90 ? -8.781 24.969 17.828 1 91.31 90 GLN B N 1
ATOM 2946 C CA . GLN B 1 90 ? -8.859 23.875 16.875 1 91.31 90 GLN B CA 1
ATOM 2947 C C . GLN B 1 90 ? -7.469 23.344 16.531 1 91.31 90 GLN B C 1
ATOM 2949 O O . GLN B 1 90 ? -6.523 24.125 16.391 1 91.31 90 GLN B O 1
ATOM 2954 N N . LEU B 1 91 ? -7.363 22.016 16.438 1 95.75 91 LEU B N 1
ATOM 2955 C CA . LEU B 1 91 ? -6.238 21.484 15.688 1 95.75 91 LEU B CA 1
ATOM 2956 C C . LEU B 1 91 ? -6.414 21.719 14.188 1 95.75 91 LEU B C 1
ATOM 2958 O O . LEU B 1 91 ? -7.184 21.031 13.531 1 95.75 91 LEU B O 1
ATOM 2962 N N . ARG B 1 92 ? -5.664 22.703 13.75 1 94.5 92 ARG B N 1
ATOM 2963 C CA . ARG B 1 92 ? -5.875 23.141 12.375 1 94.5 92 ARG B CA 1
ATOM 2964 C C . ARG B 1 92 ? -5.043 22.297 11.406 1 94.5 92 ARG B C 1
ATOM 2966 O O . ARG B 1 92 ? -5.465 22.047 10.273 1 94.5 92 ARG B O 1
ATOM 2973 N N . TYR B 1 93 ? -3.871 21.938 11.797 1 97.12 93 TYR B N 1
ATOM 2974 C CA . TYR B 1 93 ? -2.969 21.219 10.914 1 97.12 93 TYR B CA 1
ATOM 2975 C C . TYR B 1 93 ? -2.408 19.969 11.594 1 97.12 93 TYR B C 1
ATOM 2977 O O . TYR B 1 93 ? -1.962 20.031 12.742 1 97.12 93 TYR B O 1
ATOM 2985 N N . LEU B 1 94 ? -2.49 18.828 10.961 1 98.69 94 LEU B N 1
ATOM 2986 C CA . LEU B 1 94 ? -1.805 17.594 11.297 1 98.69 94 LEU B CA 1
ATOM 2987 C C . LEU B 1 94 ? -0.894 17.156 10.156 1 98.69 94 LEU B C 1
ATOM 2989 O O . LEU B 1 94 ? -1.37 16.828 9.062 1 98.69 94 LEU B O 1
ATOM 2993 N N . VAL B 1 95 ? 0.42 17.172 10.391 1 98.88 95 VAL B N 1
ATOM 2994 C CA . VAL B 1 95 ? 1.387 16.797 9.367 1 98.88 95 VAL B CA 1
ATOM 2995 C C . VAL B 1 95 ? 2.041 15.461 9.75 1 98.88 95 VAL B C 1
ATOM 2997 O O . VAL B 1 95 ? 2.691 15.367 10.789 1 98.88 95 VAL B O 1
ATOM 3000 N N . HIS B 1 96 ? 1.836 14.492 8.945 1 98.75 96 HIS B N 1
ATOM 3001 C CA . HIS B 1 96 ? 2.498 13.203 9.117 1 98.75 96 HIS B CA 1
ATOM 3002 C C . HIS B 1 96 ? 3.84 13.172 8.391 1 98.75 96 HIS B C 1
ATOM 3004 O O . HIS B 1 96 ? 3.893 12.906 7.191 1 98.75 96 HIS B O 1
ATOM 3010 N N . SER B 1 97 ? 4.926 13.367 9.141 1 97.88 97 SER B N 1
ATOM 3011 C CA . SER B 1 97 ? 6.258 13.359 8.547 1 97.88 97 SER B CA 1
ATOM 3012 C C . SER B 1 97 ? 7.129 12.266 9.164 1 97.88 97 SER B C 1
ATOM 3014 O O . SER B 1 97 ? 8.227 11.992 8.664 1 97.88 97 SER B O 1
ATOM 3016 N N . ALA B 1 98 ? 6.613 11.641 10.266 1 95.62 98 ALA B N 1
ATOM 3017 C 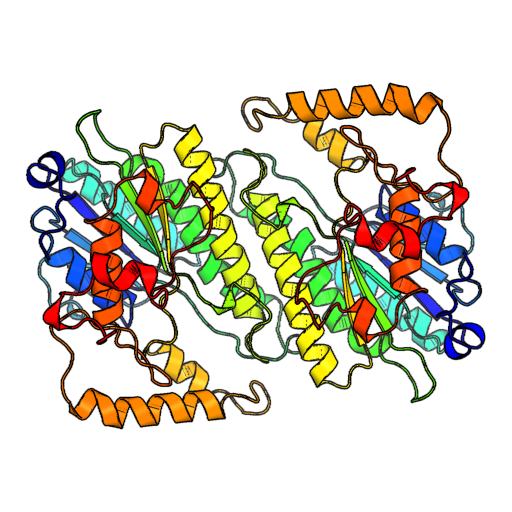CA . ALA B 1 98 ? 7.34 10.516 10.844 1 95.62 98 ALA B CA 1
ATOM 3018 C C . ALA B 1 98 ? 7.379 9.336 9.875 1 95.62 98 ALA B C 1
ATOM 3020 O O . ALA B 1 98 ? 6.383 9.031 9.211 1 95.62 98 ALA B O 1
ATOM 3021 N N . GLY B 1 99 ? 8.484 8.727 9.727 1 93.56 99 GLY B N 1
ATOM 3022 C CA . GLY B 1 99 ? 8.641 7.555 8.883 1 93.56 99 GLY B CA 1
ATOM 3023 C C . GLY B 1 99 ? 9.992 6.879 9.055 1 93.56 99 GLY B C 1
ATOM 3024 O O . GLY B 1 99 ? 10.914 7.453 9.633 1 93.56 99 GLY B O 1
ATOM 3025 N N . THR B 1 100 ? 10.062 5.699 8.641 1 92.5 100 THR B N 1
ATOM 3026 C CA . THR B 1 100 ? 11.328 4.961 8.664 1 92.5 100 THR B CA 1
ATOM 3027 C C . THR B 1 100 ? 11.562 4.266 7.324 1 92.5 100 THR B C 1
ATOM 3029 O O . THR B 1 100 ? 10.617 3.77 6.699 1 92.5 100 THR B O 1
ATOM 3032 N N . ILE B 1 101 ? 12.812 4.266 6.918 1 91.81 101 ILE B N 1
ATOM 3033 C CA . ILE B 1 101 ? 13.211 3.576 5.695 1 91.81 101 ILE B CA 1
ATOM 3034 C C . ILE B 1 101 ? 13.641 2.15 6.023 1 91.81 101 ILE B C 1
ATOM 3036 O O . ILE B 1 101 ? 13.75 1.307 5.129 1 91.81 101 ILE B O 1
ATOM 3040 N N . GLU B 1 102 ? 13.914 1.95 7.258 1 89.75 102 GLU B N 1
ATOM 3041 C CA . GLU B 1 102 ? 14.383 0.637 7.688 1 89.75 102 GLU B CA 1
ATOM 3042 C C . GLU B 1 102 ? 13.242 -0.376 7.707 1 89.75 102 GLU B C 1
ATOM 3044 O O . GLU B 1 102 ? 12.078 -0.005 7.883 1 89.75 102 GLU B O 1
ATOM 3049 N N . PRO B 1 103 ? 13.586 -1.691 7.504 1 92.06 103 PRO B N 1
ATOM 3050 C CA . PRO B 1 103 ? 14.891 -2.289 7.215 1 92.06 103 PRO B CA 1
ATOM 3051 C C . PRO B 1 103 ? 15.289 -2.15 5.746 1 92.06 103 PRO B C 1
ATOM 3053 O O . PRO B 1 103 ? 14.469 -2.361 4.855 1 92.06 103 PRO B O 1
ATOM 3056 N N . ILE B 1 104 ? 16.5 -1.803 5.527 1 90.69 104 ILE B N 1
ATOM 3057 C CA . ILE B 1 104 ? 17.078 -1.832 4.184 1 90.69 104 ILE B CA 1
ATOM 3058 C C . ILE B 1 104 ? 17.719 -3.191 3.93 1 90.69 104 ILE B C 1
ATOM 3060 O O . ILE B 1 104 ? 18.875 -3.414 4.301 1 90.69 104 ILE B O 1
ATOM 3064 N N . ARG B 1 105 ? 16.938 -4.109 3.371 1 90.94 105 ARG B N 1
ATOM 3065 C CA . ARG B 1 105 ? 17.312 -5.496 3.133 1 90.94 105 ARG B CA 1
ATOM 3066 C C . ARG B 1 105 ? 16.578 -6.07 1.925 1 90.94 105 ARG B C 1
ATOM 3068 O O . ARG B 1 105 ? 15.57 -5.516 1.49 1 90.94 105 ARG B O 1
ATOM 3075 N N . LEU B 1 106 ? 17.219 -7.16 1.401 1 92.56 106 LEU B N 1
ATOM 3076 C CA . LEU B 1 106 ? 16.5 -7.902 0.378 1 92.56 106 LEU B CA 1
ATOM 3077 C C . LEU B 1 106 ? 15.25 -8.555 0.962 1 92.56 106 LEU B C 1
ATOM 3079 O O . LEU B 1 106 ? 15.219 -8.906 2.145 1 92.56 106 LEU B O 1
ATOM 3083 N N . ALA B 1 107 ? 14.227 -8.766 0.138 1 94.44 107 ALA B N 1
ATOM 3084 C CA . ALA B 1 107 ? 12.93 -9.289 0.554 1 94.44 107 ALA B CA 1
ATOM 3085 C C . ALA B 1 107 ? 13.086 -10.594 1.326 1 94.44 107 ALA B C 1
ATOM 3087 O O . ALA B 1 107 ? 12.43 -10.805 2.35 1 94.44 107 ALA B O 1
ATOM 3088 N N . GLY B 1 108 ? 13.992 -11.43 0.868 1 94.5 108 GLY B N 1
ATOM 3089 C CA . GLY B 1 108 ? 14.188 -12.742 1.48 1 94.5 108 GLY B CA 1
ATOM 3090 C C . GLY B 1 108 ? 14.875 -12.672 2.832 1 94.5 108 GLY B C 1
ATOM 3091 O O . GLY B 1 108 ? 14.914 -13.656 3.564 1 94.5 108 GLY B O 1
ATOM 3092 N N . GLN B 1 109 ? 15.328 -11.508 3.223 1 94.69 109 GLN B N 1
ATOM 3093 C CA . GLN B 1 109 ? 16.094 -11.352 4.457 1 94.69 109 GLN B CA 1
ATOM 3094 C C . GLN B 1 109 ? 15.297 -10.562 5.492 1 94.69 109 GLN B C 1
ATOM 3096 O O . GLN B 1 109 ? 15.781 -10.305 6.598 1 94.69 109 GLN B O 1
ATOM 3101 N N . ILE B 1 110 ? 14.117 -10.219 5.164 1 95.5 110 ILE B N 1
ATOM 3102 C CA . ILE B 1 110 ? 13.273 -9.422 6.051 1 95.5 110 ILE B CA 1
ATOM 3103 C C . ILE B 1 110 ? 12.531 -10.344 7.016 1 95.5 110 ILE B C 1
ATOM 3105 O O . ILE B 1 110 ? 11.953 -11.352 6.605 1 95.5 110 ILE B O 1
ATOM 3109 N N . THR B 1 111 ? 12.562 -10.008 8.281 1 95.69 111 THR B N 1
ATOM 3110 C CA . THR B 1 111 ? 11.797 -10.766 9.258 1 95.69 111 THR B CA 1
ATOM 3111 C C . THR B 1 111 ? 10.391 -10.188 9.406 1 95.69 111 THR B C 1
ATOM 3113 O O . THR B 1 111 ? 10.172 -9 9.141 1 95.69 111 THR B O 1
ATOM 3116 N N . PRO B 1 112 ? 9.461 -11.016 9.852 1 95.88 112 PRO B N 1
ATOM 3117 C CA . PRO B 1 112 ? 8.109 -10.5 10.094 1 95.88 112 PRO B CA 1
ATOM 3118 C C . PRO B 1 112 ? 8.094 -9.344 11.086 1 95.88 112 PRO B C 1
ATOM 3120 O O . PRO B 1 112 ? 7.301 -8.414 10.938 1 95.88 112 PRO B O 1
ATOM 3123 N N . GLU B 1 113 ? 8.961 -9.406 12.086 1 95.88 113 GLU B N 1
ATOM 3124 C CA . GLU B 1 113 ? 9.008 -8.352 13.094 1 95.88 113 GLU B CA 1
ATOM 3125 C C . GLU B 1 113 ? 9.461 -7.027 12.492 1 95.88 113 GLU B C 1
ATOM 3127 O O . GLU B 1 113 ? 8.883 -5.977 12.789 1 95.88 113 GLU B O 1
ATOM 3132 N N . GLU B 1 114 ? 10.516 -7.078 11.68 1 96.12 114 GLU B N 1
ATOM 3133 C CA . GLU B 1 114 ? 11 -5.883 10.992 1 96.12 114 GLU B CA 1
ATOM 3134 C C . GLU B 1 114 ? 9.93 -5.305 10.07 1 96.12 114 GLU B C 1
ATOM 3136 O O . GLU B 1 114 ? 9.742 -4.086 10.016 1 96.12 114 GLU B O 1
ATOM 3141 N N . PHE B 1 115 ? 9.281 -6.199 9.383 1 97.38 115 PHE B N 1
ATOM 3142 C CA . PHE B 1 115 ? 8.219 -5.824 8.461 1 97.38 115 PHE B CA 1
ATOM 3143 C C . PHE B 1 115 ? 7.094 -5.102 9.195 1 97.38 115 PHE B C 1
ATOM 3145 O O . PHE B 1 115 ? 6.68 -4.016 8.789 1 97.38 115 PHE B O 1
ATOM 3152 N N . ARG B 1 116 ? 6.695 -5.613 10.32 1 96.31 116 ARG B N 1
ATOM 3153 C CA . ARG B 1 116 ? 5.598 -5.059 11.102 1 96.31 116 ARG B CA 1
ATOM 3154 C C . ARG B 1 116 ? 5.992 -3.729 11.734 1 96.31 116 ARG B C 1
ATOM 3156 O O . ARG B 1 116 ? 5.176 -2.809 11.828 1 96.31 116 ARG B O 1
ATOM 3163 N N . SER B 1 117 ? 7.207 -3.666 12.172 1 96.31 117 SER B N 1
ATOM 3164 C CA . SER B 1 117 ? 7.68 -2.418 12.766 1 96.31 117 SER B CA 1
ATOM 3165 C C . SER B 1 117 ? 7.605 -1.27 11.766 1 96.31 117 SER B C 1
ATOM 3167 O O . SER B 1 117 ? 7.203 -0.159 12.117 1 96.31 117 SER B O 1
ATOM 3169 N N . ALA B 1 118 ? 7.969 -1.554 10.531 1 97 118 ALA B N 1
ATOM 3170 C CA . ALA B 1 118 ? 7.902 -0.542 9.484 1 97 118 ALA B CA 1
ATOM 3171 C C . ALA B 1 118 ? 6.457 -0.142 9.195 1 97 118 ALA B C 1
ATOM 3173 O O . ALA B 1 118 ? 6.156 1.044 9.039 1 97 118 ALA B O 1
ATOM 3174 N N . LEU B 1 119 ? 5.543 -1.13 9.172 1 98.19 119 LEU B N 1
ATOM 3175 C CA . LEU B 1 119 ? 4.129 -0.867 8.945 1 98.19 119 LEU B CA 1
ATOM 3176 C C . LEU B 1 119 ? 3.539 -0.029 10.078 1 98.19 119 LEU B C 1
ATOM 3178 O O . LEU B 1 119 ? 2.727 0.866 9.828 1 98.19 119 LEU B O 1
ATOM 3182 N N . ASN B 1 120 ? 3.998 -0.317 11.266 1 97.88 120 ASN B N 1
ATOM 3183 C CA . ASN B 1 120 ? 3.498 0.399 12.438 1 97.88 120 ASN B CA 1
ATOM 3184 C C . ASN B 1 120 ? 3.799 1.893 12.352 1 97.88 120 ASN B C 1
ATOM 3186 O O . ASN B 1 120 ? 2.924 2.723 12.602 1 97.88 120 ASN B O 1
ATOM 3190 N N . VAL B 1 121 ? 4.938 2.189 11.953 1 97.44 121 VAL B N 1
ATOM 3191 C CA . VAL B 1 121 ? 5.383 3.578 11.953 1 97.44 121 VAL B CA 1
ATOM 3192 C C . VAL B 1 121 ? 4.863 4.289 10.703 1 97.44 121 VAL B C 1
ATOM 3194 O O . VAL B 1 121 ? 4.289 5.379 10.797 1 97.44 121 VAL B O 1
ATOM 3197 N N . ASN B 1 122 ? 4.984 3.65 9.547 1 98 122 ASN B N 1
ATOM 3198 C CA . ASN B 1 122 ? 4.742 4.328 8.281 1 98 122 ASN B CA 1
ATOM 3199 C C . ASN B 1 122 ? 3.262 4.324 7.914 1 98 122 ASN B C 1
ATOM 3201 O O . ASN B 1 122 ? 2.818 5.125 7.09 1 98 122 ASN B O 1
ATOM 3205 N N . LEU B 1 123 ? 2.498 3.396 8.5 1 98.38 123 LEU B N 1
ATOM 3206 C CA . LEU B 1 123 ? 1.117 3.246 8.055 1 98.38 123 LEU B CA 1
ATOM 3207 C C . LEU B 1 123 ? 0.151 3.336 9.234 1 98.38 123 LEU B C 1
ATOM 3209 O O . LEU B 1 123 ? -0.692 4.234 9.281 1 98.38 123 LEU B O 1
ATOM 3213 N N . GLU B 1 124 ? 0.313 2.492 10.227 1 98.06 124 GLU B N 1
ATOM 3214 C CA . GLU B 1 124 ? -0.651 2.447 11.32 1 98.06 124 GLU B CA 1
ATOM 3215 C C . GLU B 1 124 ? -0.639 3.746 12.117 1 98.06 124 GLU B C 1
ATOM 3217 O O . GLU B 1 124 ? -1.695 4.258 12.5 1 98.06 124 GLU B O 1
ATOM 3222 N N . GLY B 1 125 ? 0.542 4.25 12.414 1 98.25 125 GLY B N 1
ATOM 3223 C CA . GLY B 1 125 ? 0.677 5.496 13.156 1 98.25 125 GLY B CA 1
ATOM 3224 C C . GLY B 1 125 ? -0.143 6.629 12.57 1 98.25 125 GLY B C 1
ATOM 3225 O O . GLY B 1 125 ? -1.091 7.105 13.195 1 98.25 125 GLY B O 1
ATOM 3226 N N . PRO B 1 126 ? 0.162 6.98 11.352 1 98.44 126 PRO B N 1
ATOM 3227 C CA . PRO B 1 126 ? -0.564 8.102 10.75 1 98.44 126 PRO B CA 1
ATOM 3228 C C . PRO B 1 126 ? -2.047 7.805 10.539 1 98.44 126 PRO B C 1
ATOM 3230 O O . PRO B 1 126 ? -2.887 8.695 10.688 1 98.44 126 PRO B O 1
ATOM 3233 N N . PHE B 1 127 ? -2.451 6.594 10.172 1 98.5 127 PHE B N 1
ATOM 3234 C CA . PHE B 1 127 ? -3.846 6.246 9.93 1 98.5 127 PHE B CA 1
ATOM 3235 C C . PHE B 1 127 ? -4.672 6.414 11.203 1 98.5 127 PHE B C 1
ATOM 3237 O O . PHE B 1 127 ? -5.676 7.129 11.203 1 98.5 127 PHE B O 1
ATOM 3244 N N . PHE B 1 128 ? -4.207 5.863 12.281 1 98.5 128 PHE B N 1
ATOM 3245 C CA . PHE B 1 128 ? -5 5.844 13.5 1 98.5 128 PHE B CA 1
ATOM 3246 C C . PHE B 1 128 ? -4.926 7.188 14.219 1 98.5 128 PHE B C 1
ATOM 3248 O O . PHE B 1 128 ? -5.879 7.598 14.883 1 98.5 128 PHE B O 1
ATOM 3255 N N . LEU B 1 129 ? -3.828 7.918 14.086 1 98.38 129 LEU B N 1
ATOM 3256 C CA . LEU B 1 129 ? -3.793 9.273 14.617 1 98.38 129 LEU B CA 1
ATOM 3257 C C . LEU B 1 129 ? -4.785 10.172 13.883 1 98.38 129 LEU B C 1
ATOM 3259 O O . LEU B 1 129 ? -5.473 10.984 14.508 1 98.38 129 LEU B O 1
ATOM 3263 N N . SER B 1 130 ? -4.875 9.992 12.539 1 98.56 130 SER B N 1
ATOM 3264 C CA . SER B 1 130 ? -5.805 10.789 11.75 1 98.56 130 SER B CA 1
ATOM 3265 C C . SER B 1 130 ? -7.246 10.562 12.188 1 98.56 130 SER B C 1
ATOM 3267 O O . SER B 1 130 ? -7.996 11.516 12.398 1 98.56 130 SER B O 1
ATOM 3269 N N . THR B 1 131 ? -7.59 9.281 12.367 1 97.94 131 THR B N 1
ATOM 3270 C CA . THR B 1 131 ? -8.969 8.961 12.711 1 97.94 131 THR B CA 1
ATOM 3271 C C . THR B 1 131 ? -9.273 9.367 14.148 1 97.94 131 THR B C 1
ATOM 3273 O O . THR B 1 131 ? -10.359 9.875 14.438 1 97.94 131 THR B O 1
ATOM 3276 N N . ALA B 1 132 ? -8.297 9.234 15.047 1 98 132 ALA B N 1
ATOM 3277 C CA . ALA B 1 132 ? -8.5 9.562 16.453 1 98 132 ALA B CA 1
ATOM 3278 C C . ALA B 1 132 ? -8.562 11.07 16.656 1 98 132 ALA B C 1
ATOM 3280 O O . ALA B 1 132 ? -9.258 11.547 17.562 1 98 132 ALA B O 1
ATOM 3281 N N . LEU B 1 133 ? -7.898 11.836 15.891 1 98.12 133 LEU B N 1
ATOM 3282 C CA . LEU B 1 133 ? -7.797 13.273 16.094 1 98.12 133 LEU B CA 1
ATOM 3283 C C . LEU B 1 133 ? -8.859 14.016 15.281 1 98.12 133 LEU B C 1
ATOM 3285 O O . LEU B 1 133 ? -8.969 15.242 15.359 1 98.12 133 LEU B O 1
ATOM 3289 N N . TYR B 1 134 ? -9.664 13.289 14.5 1 97.38 134 TYR B N 1
ATOM 3290 C CA . TYR B 1 134 ? -10.688 13.852 13.633 1 97.38 134 TYR B CA 1
ATOM 3291 C C . TYR B 1 134 ? -11.57 14.836 14.398 1 97.38 134 TYR B C 1
ATOM 3293 O O . TYR B 1 134 ? -11.789 15.961 13.945 1 97.38 134 TYR B O 1
ATOM 3301 N N . PRO B 1 135 ? -11.992 14.531 15.664 1 95.44 135 PRO B N 1
ATOM 3302 C CA . PRO B 1 135 ? -12.898 15.453 16.359 1 95.44 135 PRO B CA 1
ATOM 3303 C C . PRO B 1 135 ? -12.234 16.781 16.703 1 95.44 135 PRO B C 1
ATOM 3305 O O . PRO B 1 135 ? -12.922 17.797 16.828 1 95.44 135 PRO B O 1
ATOM 3308 N N . PHE B 1 136 ? -10.945 16.812 16.828 1 95.94 136 PHE B N 1
ATOM 3309 C CA . PHE B 1 136 ? -10.227 18.031 17.172 1 95.94 136 PHE B CA 1
ATOM 3310 C C . PHE B 1 136 ? -9.875 18.828 15.93 1 95.94 136 PHE B C 1
ATOM 3312 O O . PHE B 1 136 ? -9.547 20.016 16.016 1 95.94 136 PHE B O 1
ATOM 3319 N N . LEU B 1 137 ? -9.953 18.109 14.742 1 95.75 137 LEU B N 1
ATOM 3320 C CA . LEU B 1 137 ? -9.602 18.719 13.469 1 95.75 137 LEU B CA 1
ATOM 3321 C C . LEU B 1 137 ? -10.82 19.359 12.82 1 95.75 137 LEU B C 1
ATOM 3323 O O . LEU B 1 137 ? -10.688 20.297 12.023 1 95.75 137 LEU B O 1
ATOM 3327 N N . GLU B 1 138 ? -11.938 18.938 13.211 1 92.62 138 GLU B N 1
ATOM 3328 C CA . GLU B 1 138 ? -13.164 19.375 12.547 1 92.62 138 GLU B CA 1
ATOM 3329 C C . GLU B 1 138 ? -13.375 20.875 12.734 1 92.62 138 GLU B C 1
ATOM 3331 O O . GLU B 1 138 ? -13.211 21.406 13.836 1 92.62 138 GLU B O 1
ATOM 3336 N N . ALA B 1 139 ? -13.758 21.469 11.656 1 84.5 139 ALA B N 1
ATOM 3337 C CA . ALA B 1 139 ? -14.18 22.859 11.766 1 84.5 139 ALA B CA 1
ATOM 3338 C C . ALA B 1 139 ? -15.266 23.031 12.82 1 84.5 139 ALA B C 1
ATOM 3340 O O . ALA B 1 139 ? -16.25 22.281 12.836 1 84.5 139 ALA B O 1
ATOM 3341 N N . LYS B 1 140 ? -15.062 24 13.633 1 79.19 140 LYS B N 1
ATOM 3342 C CA . LYS B 1 140 ? -15.922 24.156 14.812 1 79.19 140 LYS B CA 1
ATOM 3343 C C . LYS B 1 140 ? -17.25 24.812 14.445 1 79.19 140 LYS B C 1
ATOM 3345 O O . LYS B 1 140 ? -18.234 24.656 15.164 1 79.19 140 LYS B O 1
ATOM 3350 N N . ASP B 1 141 ? -17.172 25.562 13.445 1 76.81 141 ASP B N 1
ATOM 3351 C CA . ASP B 1 141 ? -18.391 26.188 12.938 1 76.81 141 ASP B CA 1
ATOM 3352 C C . ASP B 1 141 ? -18.297 26.422 11.43 1 76.81 141 ASP B C 1
ATOM 3354 O O . ASP B 1 141 ? -17.266 26.125 10.812 1 76.81 141 ASP B O 1
ATOM 3358 N N . ASP B 1 142 ? -19.328 26.844 10.812 1 73.81 142 ASP B N 1
ATOM 3359 C CA . ASP B 1 142 ? -19.438 26.953 9.359 1 73.81 142 ASP B CA 1
ATOM 3360 C C . ASP B 1 142 ? -18.469 28 8.812 1 73.81 142 ASP B C 1
ATOM 3362 O O . ASP B 1 142 ? -18.156 27.984 7.621 1 73.81 142 ASP B O 1
ATOM 3366 N N . ASP B 1 143 ? -17.969 28.875 9.695 1 76.69 143 ASP B N 1
ATOM 3367 C CA . ASP B 1 143 ? -17.078 29.953 9.258 1 76.69 143 ASP B CA 1
ATOM 3368 C C . ASP B 1 143 ? -15.617 29.562 9.484 1 76.69 143 ASP B C 1
ATOM 3370 O O . ASP B 1 143 ? -14.711 30.281 9.055 1 76.69 143 ASP B O 1
ATOM 3374 N N . ALA B 1 144 ? -15.5 28.391 10.172 1 80.56 144 ALA B N 1
ATOM 3375 C CA . ALA B 1 144 ? -14.141 27.969 10.484 1 80.56 144 ALA B CA 1
ATOM 3376 C C . ALA B 1 144 ? -13.523 27.203 9.328 1 80.56 144 ALA B C 1
ATOM 3378 O O . ALA B 1 144 ? -14.234 26.562 8.547 1 80.56 144 ALA B O 1
ATOM 3379 N N . ALA B 1 145 ? -12.289 27.328 9.156 1 88.06 145 ALA B N 1
ATOM 3380 C CA . ALA B 1 145 ? -11.555 26.562 8.148 1 88.06 145 ALA B CA 1
ATOM 3381 C C . ALA B 1 145 ? -11.508 25.078 8.516 1 88.06 145 ALA B C 1
ATOM 3383 O O . ALA B 1 145 ? -11.43 24.719 9.695 1 88.06 145 ALA B O 1
ATOM 3384 N N . ALA B 1 146 ? -11.586 24.266 7.508 1 92.12 146 ALA B N 1
ATOM 3385 C CA . ALA B 1 146 ? -11.445 22.828 7.719 1 92.12 146 ALA B CA 1
ATOM 3386 C C . ALA B 1 146 ? -10.07 22.484 8.281 1 92.12 146 ALA B C 1
ATOM 3388 O O . ALA B 1 146 ? -9.086 23.156 7.977 1 92.12 146 ALA B O 1
ATOM 3389 N N . GLY B 1 147 ? -10.047 21.5 9.18 1 95.19 147 GLY B N 1
ATOM 3390 C CA . GLY B 1 147 ? -8.75 20.938 9.523 1 95.19 147 GLY B CA 1
ATOM 3391 C C . GLY B 1 147 ? -8.055 20.281 8.344 1 95.19 147 GLY B C 1
ATOM 3392 O O . GLY B 1 147 ? -8.711 19.734 7.465 1 95.19 147 GLY B O 1
ATOM 3393 N N . ARG B 1 148 ? -6.723 20.406 8.305 1 96.62 148 ARG B N 1
ATOM 3394 C CA . ARG B 1 148 ? -5.957 19.844 7.195 1 96.62 148 ARG B CA 1
ATOM 3395 C C . ARG B 1 148 ? -4.941 18.828 7.695 1 96.62 148 ARG B C 1
ATOM 3397 O O . ARG B 1 148 ? -4.176 19.109 8.617 1 96.62 148 ARG B O 1
ATOM 3404 N N . ILE B 1 149 ? -5.078 17.656 7.16 1 98.38 149 ILE B N 1
ATOM 3405 C CA . ILE B 1 149 ? -4.074 16.609 7.371 1 98.38 149 ILE B CA 1
ATOM 3406 C C . ILE B 1 149 ? -3.156 16.531 6.156 1 98.38 149 ILE B C 1
ATOM 3408 O O . ILE B 1 149 ? -3.623 16.375 5.023 1 98.38 149 ILE B O 1
ATOM 3412 N N . LEU B 1 150 ? -1.849 16.672 6.371 1 98.56 150 LEU B N 1
ATOM 3413 C CA . LEU B 1 150 ? -0.884 16.625 5.277 1 98.56 150 LEU B CA 1
ATOM 3414 C C . LEU B 1 150 ? 0.029 15.406 5.41 1 98.56 150 LEU B C 1
ATOM 3416 O O . LEU B 1 150 ? 0.757 15.273 6.398 1 98.56 150 LEU B O 1
ATOM 3420 N N . HIS B 1 151 ? -0.054 14.5 4.445 1 98 151 HIS B N 1
ATOM 3421 C CA . HIS B 1 151 ? 0.832 13.352 4.344 1 98 151 HIS B CA 1
ATOM 3422 C C . HIS B 1 151 ? 2.127 13.711 3.627 1 98 151 HIS B C 1
ATOM 3424 O O . HIS B 1 151 ? 2.1 14.211 2.502 1 98 151 HIS B O 1
ATOM 3430 N N . VAL B 1 152 ? 3.252 13.484 4.301 1 97.19 152 VAL B N 1
ATOM 3431 C CA . VAL B 1 152 ? 4.539 13.539 3.615 1 97.19 152 VAL B CA 1
ATOM 3432 C C . VAL B 1 152 ? 4.887 12.164 3.057 1 97.19 152 VAL B C 1
ATOM 3434 O O . VAL B 1 152 ? 5.453 11.328 3.76 1 97.19 152 VAL B O 1
ATOM 3437 N N . SER B 1 153 ? 4.555 11.969 1.847 1 94.25 153 SER B N 1
ATOM 3438 C CA . SER B 1 153 ? 4.652 10.672 1.189 1 94.25 153 SER B CA 1
ATOM 3439 C C . SER B 1 153 ? 6.043 10.453 0.597 1 94.25 153 SER B C 1
ATOM 3441 O O . SER B 1 153 ? 7.047 10.812 1.212 1 94.25 153 SER B O 1
ATOM 3443 N N . SER B 1 154 ? 6.152 9.633 -0.458 1 84.75 154 SER B N 1
ATOM 3444 C CA . SER B 1 154 ? 7.43 9.281 -1.071 1 84.75 154 SER B CA 1
ATOM 3445 C C . SER B 1 154 ? 7.238 8.789 -2.502 1 84.75 154 SER B C 1
ATOM 3447 O O . SER B 1 154 ? 6.207 8.203 -2.828 1 84.75 154 SER B O 1
ATOM 3449 N N . GLY B 1 155 ? 8.266 9.117 -3.277 1 83.94 155 GLY B N 1
ATOM 3450 C CA . GLY B 1 155 ? 8.281 8.508 -4.602 1 83.94 155 GLY B CA 1
ATOM 3451 C C . GLY B 1 155 ? 8.305 6.996 -4.562 1 83.94 155 GLY B C 1
ATOM 3452 O O . GLY B 1 155 ? 7.832 6.34 -5.492 1 83.94 155 GLY B O 1
ATOM 3453 N N . ALA B 1 156 ? 8.797 6.465 -3.52 1 84 156 ALA B N 1
ATOM 3454 C CA . ALA B 1 156 ? 8.93 5.02 -3.357 1 84 156 ALA B CA 1
ATOM 3455 C C . ALA B 1 156 ? 7.559 4.352 -3.27 1 84 156 ALA B C 1
ATOM 3457 O O . ALA B 1 156 ? 7.449 3.127 -3.369 1 84 156 ALA B O 1
ATOM 3458 N N . ALA B 1 157 ? 6.531 5.145 -3.078 1 88.12 157 ALA B N 1
ATOM 3459 C CA . ALA B 1 157 ? 5.176 4.609 -3.025 1 88.12 157 ALA B CA 1
ATOM 3460 C C . ALA B 1 157 ? 4.707 4.16 -4.406 1 88.12 157 ALA B C 1
ATOM 3462 O O . ALA B 1 157 ? 3.709 3.445 -4.527 1 88.12 157 ALA B O 1
ATOM 3463 N N . HIS B 1 158 ? 5.508 4.719 -5.324 1 84.19 158 HIS B N 1
ATOM 3464 C CA . HIS B 1 158 ? 5.078 4.523 -6.703 1 84.19 158 HIS B CA 1
ATOM 3465 C C . HIS B 1 158 ? 6.086 3.684 -7.477 1 84.19 158 HIS B C 1
ATOM 3467 O O . HIS B 1 158 ? 7.281 3.703 -7.172 1 84.19 158 HIS B O 1
ATOM 3473 N N . GLY B 1 159 ? 5.719 2.941 -8.383 1 83.44 159 GLY B N 1
ATOM 3474 C CA . GLY B 1 159 ? 6.641 2.123 -9.156 1 83.44 159 GLY B CA 1
ATOM 3475 C C . GLY B 1 159 ? 7.375 1.097 -8.32 1 83.44 159 GLY B C 1
ATOM 3476 O O . GLY B 1 159 ? 7.086 0.938 -7.129 1 83.44 159 GLY B O 1
ATOM 3477 N N . ALA B 1 160 ? 8.359 0.406 -8.898 1 85.19 160 ALA B N 1
ATOM 3478 C CA . ALA B 1 160 ? 9.211 -0.524 -8.156 1 85.19 160 ALA B CA 1
ATOM 3479 C C . ALA B 1 160 ? 10.336 0.215 -7.434 1 85.19 160 ALA B C 1
ATOM 3481 O O . ALA B 1 160 ? 11.133 0.909 -8.062 1 85.19 160 ALA B O 1
ATOM 3482 N N . PRO B 1 161 ? 10.375 0.104 -6.148 1 86.12 161 PRO B N 1
ATOM 3483 C CA . PRO B 1 161 ? 11.453 0.792 -5.426 1 86.12 161 PRO B CA 1
ATOM 3484 C C . PRO B 1 161 ? 12.828 0.201 -5.715 1 86.12 161 PRO B C 1
ATOM 3486 O O . PRO B 1 161 ? 12.93 -0.898 -6.266 1 86.12 161 PRO B O 1
ATOM 3489 N N . PRO B 1 162 ? 13.898 0.979 -5.363 1 86.19 162 PRO B N 1
ATOM 3490 C CA . PRO B 1 162 ? 15.234 0.401 -5.473 1 86.19 162 PRO B CA 1
ATOM 3491 C C . PRO B 1 162 ? 15.383 -0.897 -4.684 1 86.19 162 PRO B C 1
ATOM 3493 O O . PRO B 1 162 ? 14.711 -1.091 -3.672 1 86.19 162 PRO B O 1
ATOM 3496 N N . ILE B 1 163 ? 16.25 -1.737 -5.199 1 89.5 163 ILE B N 1
ATOM 3497 C CA . ILE B 1 163 ? 16.562 -2.979 -4.5 1 89.5 163 ILE B CA 1
ATOM 3498 C C . ILE B 1 163 ? 16.984 -2.666 -3.066 1 89.5 163 ILE B C 1
ATOM 3500 O O . ILE B 1 163 ? 17.781 -1.755 -2.836 1 89.5 163 ILE B O 1
ATOM 3504 N N . GLY B 1 164 ? 16.406 -3.305 -2.121 1 90.94 164 GLY B N 1
ATOM 3505 C CA . GLY B 1 164 ? 16.719 -3.092 -0.715 1 90.94 164 GLY B CA 1
ATOM 3506 C C . GLY B 1 164 ? 15.711 -2.201 -0.013 1 90.94 164 GLY B C 1
ATOM 3507 O O . GLY B 1 164 ? 15.68 -2.141 1.218 1 90.94 164 GLY B O 1
ATOM 3508 N N . TRP B 1 165 ? 14.82 -1.497 -0.772 1 91.44 165 TRP B N 1
ATOM 3509 C CA . TRP B 1 165 ? 13.828 -0.579 -0.226 1 91.44 165 TRP B CA 1
ATOM 3510 C C . TRP B 1 165 ? 12.438 -1.207 -0.245 1 91.44 165 TRP B C 1
ATOM 3512 O O . TRP B 1 165 ? 11.43 -0.499 -0.185 1 91.44 165 TRP B O 1
ATOM 3522 N N . GLY B 1 166 ? 12.406 -2.51 -0.359 1 94.19 166 GLY B N 1
ATOM 3523 C CA . GLY B 1 166 ? 11.141 -3.184 -0.566 1 94.19 166 GLY B CA 1
ATOM 3524 C C . GLY B 1 166 ? 10.109 -2.857 0.5 1 94.19 166 GLY B C 1
ATOM 3525 O O . GLY B 1 166 ? 9 -2.426 0.187 1 94.19 166 GLY B O 1
ATOM 3526 N N . VAL B 1 167 ? 10.477 -3.021 1.75 1 95 167 VAL B N 1
ATOM 3527 C CA . VAL B 1 167 ? 9.547 -2.797 2.854 1 95 167 VAL B CA 1
ATOM 3528 C C . VAL B 1 167 ? 9.117 -1.33 2.879 1 95 167 VAL B C 1
ATOM 3530 O O . VAL B 1 167 ? 7.938 -1.024 3.047 1 95 167 VAL B O 1
ATOM 3533 N N . TYR B 1 168 ? 10.07 -0.436 2.662 1 94.19 168 TYR B N 1
ATOM 3534 C CA . TYR B 1 168 ? 9.75 0.987 2.617 1 94.19 168 TYR B CA 1
ATOM 3535 C C . TYR B 1 168 ? 8.75 1.286 1.508 1 94.19 168 TYR B C 1
ATOM 3537 O O . TYR B 1 168 ? 7.727 1.931 1.746 1 94.19 168 TYR B O 1
ATOM 3545 N N . GLY B 1 169 ? 9.008 0.744 0.305 1 95.25 169 GLY B N 1
ATOM 3546 C CA . GLY B 1 169 ? 8.086 0.933 -0.807 1 95.25 169 GLY B CA 1
ATOM 3547 C C . GLY B 1 169 ? 6.691 0.411 -0.524 1 95.25 169 GLY B C 1
ATOM 3548 O O . GLY B 1 169 ? 5.699 1.075 -0.834 1 95.25 169 GLY B O 1
ATOM 3549 N N . ILE B 1 170 ? 6.625 -0.75 0.034 1 97.38 170 ILE B N 1
ATOM 3550 C CA . ILE B 1 170 ? 5.344 -1.377 0.344 1 97.38 170 ILE B CA 1
ATOM 3551 C C . ILE B 1 170 ? 4.582 -0.521 1.354 1 97.38 170 ILE B C 1
ATOM 3553 O O . ILE B 1 170 ? 3.4 -0.229 1.164 1 97.38 170 ILE B O 1
ATOM 3557 N N . THR B 1 171 ? 5.234 -0.062 2.42 1 97.62 171 THR B N 1
ATOM 3558 C CA . THR B 1 171 ? 4.582 0.719 3.465 1 97.62 171 THR B CA 1
ATOM 3559 C C . THR B 1 171 ? 4.145 2.078 2.93 1 97.62 171 THR B C 1
ATOM 3561 O O . THR B 1 171 ? 3.076 2.58 3.293 1 97.62 171 THR B O 1
ATOM 3564 N N . LYS B 1 172 ? 4.914 2.65 2.08 1 95.88 172 LYS B N 1
ATOM 3565 C CA . LYS B 1 172 ? 4.582 3.975 1.562 1 95.88 172 LYS B CA 1
ATOM 3566 C C . LYS B 1 172 ? 3.449 3.896 0.541 1 95.88 172 LYS B C 1
ATOM 3568 O O . LYS B 1 172 ? 2.631 4.812 0.444 1 95.88 172 LYS B O 1
ATOM 3573 N N . ALA B 1 173 ? 3.402 2.797 -0.218 1 95.38 173 ALA B N 1
ATOM 3574 C CA . ALA B 1 173 ? 2.24 2.584 -1.076 1 95.38 173 ALA B CA 1
ATOM 3575 C C . ALA B 1 173 ? 0.961 2.484 -0.252 1 95.38 173 ALA B C 1
ATOM 3577 O O . ALA B 1 173 ? -0.068 3.055 -0.62 1 95.38 173 ALA B O 1
ATOM 3578 N N . ALA B 1 174 ? 1.068 1.732 0.815 1 97.56 174 ALA B N 1
ATOM 3579 C CA . ALA B 1 174 ? -0.068 1.606 1.725 1 97.56 174 ALA B CA 1
ATOM 3580 C C . ALA B 1 174 ? -0.434 2.955 2.334 1 97.56 174 ALA B C 1
ATOM 3582 O O . ALA B 1 174 ? -1.615 3.297 2.438 1 97.56 174 ALA B O 1
ATOM 3583 N N . PHE B 1 175 ? 0.575 3.746 2.723 1 97.44 175 PHE B N 1
ATOM 3584 C CA . PHE B 1 175 ? 0.391 5.078 3.285 1 97.44 175 PHE B CA 1
ATOM 3585 C C . PHE B 1 175 ? -0.285 6 2.277 1 97.44 175 PHE B C 1
ATOM 3587 O O . PHE B 1 175 ? -1.234 6.711 2.617 1 97.44 175 PHE B O 1
ATOM 3594 N N . PHE B 1 176 ? 0.158 5.938 1.056 1 95.19 176 PHE B N 1
ATOM 3595 C CA . PHE B 1 176 ? -0.442 6.727 -0.014 1 95.19 176 PHE B CA 1
ATOM 3596 C C . PHE B 1 176 ? -1.906 6.352 -0.206 1 95.19 176 PHE B C 1
ATOM 3598 O O . PHE B 1 176 ? -2.762 7.23 -0.355 1 95.19 176 PHE B O 1
ATOM 3605 N N . GLN B 1 177 ? -2.168 5.09 -0.185 1 95.44 177 GLN B N 1
ATOM 3606 C CA . GLN B 1 177 ? -3.551 4.648 -0.337 1 95.44 177 GLN B CA 1
ATOM 3607 C C . GLN B 1 177 ? -4.402 5.094 0.849 1 95.44 177 GLN B C 1
ATOM 3609 O O . GLN B 1 177 ? -5.586 5.395 0.69 1 95.44 177 GLN B O 1
ATOM 3614 N N . SER B 1 178 ? -3.844 5.137 2.021 1 96.5 178 SER B N 1
ATOM 3615 C CA . SER B 1 178 ? -4.578 5.594 3.197 1 96.5 178 SER B CA 1
ATOM 3616 C C . SER B 1 178 ? -5.004 7.051 3.049 1 96.5 178 SER B C 1
ATOM 3618 O O . SER B 1 178 ? -6.066 7.445 3.535 1 96.5 178 SER B O 1
ATOM 3620 N N . PHE B 1 179 ? -4.203 7.828 2.361 1 95.19 179 PHE B N 1
ATOM 3621 C CA . P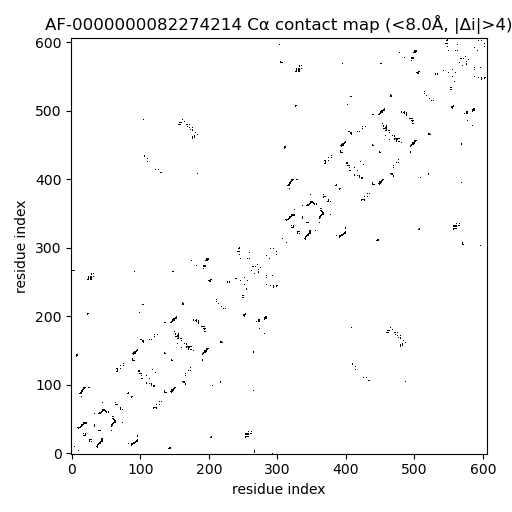HE B 1 179 ? -4.578 9.203 2.037 1 95.19 179 PHE B CA 1
ATOM 3622 C C . PHE B 1 179 ? -5.855 9.234 1.211 1 95.19 179 PHE B C 1
ATOM 3624 O O . PHE B 1 179 ? -6.797 9.953 1.542 1 95.19 179 PHE B O 1
ATOM 3631 N N . LYS B 1 180 ? -5.895 8.422 0.208 1 93.94 180 LYS B N 1
ATOM 3632 C CA . LYS B 1 180 ? -7.062 8.391 -0.666 1 93.94 180 LYS B CA 1
ATOM 3633 C C . LYS B 1 180 ? -8.312 7.961 0.098 1 93.94 180 LYS B C 1
ATOM 3635 O O . LYS B 1 180 ? -9.391 8.531 -0.091 1 93.94 180 LYS B O 1
ATOM 3640 N N . VAL B 1 181 ? -8.141 6.984 0.932 1 94.38 181 VAL B N 1
ATOM 3641 C CA . VAL B 1 181 ? -9.234 6.445 1.725 1 94.38 181 VAL B CA 1
ATOM 3642 C C . VAL B 1 181 ? -9.766 7.523 2.67 1 94.38 181 VAL B C 1
ATOM 3644 O O . VAL B 1 181 ? -10.969 7.797 2.695 1 94.38 181 VAL B O 1
ATOM 3647 N N . LEU B 1 182 ? -8.898 8.164 3.404 1 96.19 182 LEU B N 1
ATOM 3648 C CA . LEU B 1 182 ? -9.297 9.164 4.387 1 96.19 182 LEU B CA 1
ATOM 3649 C C . LEU B 1 182 ? -9.898 10.391 3.701 1 96.19 182 LEU B C 1
ATOM 3651 O O . LEU B 1 182 ? -10.898 10.945 4.176 1 96.19 182 LEU B O 1
ATOM 3655 N N . SER B 1 183 ? -9.242 10.781 2.615 1 94.81 183 SER B N 1
ATOM 3656 C CA . SER B 1 183 ? -9.766 11.922 1.874 1 94.81 183 SER B CA 1
ATOM 3657 C C . SER B 1 183 ? -11.211 11.688 1.441 1 94.81 183 SER B C 1
ATOM 3659 O O . SER B 1 183 ? -12.078 12.531 1.672 1 94.81 183 SER B O 1
ATOM 3661 N N . ARG B 1 184 ? -11.516 10.555 0.892 1 92.31 184 ARG B N 1
ATOM 3662 C CA . ARG B 1 184 ? -12.852 10.234 0.407 1 92.31 184 ARG B CA 1
ATOM 3663 C C . ARG B 1 184 ? -13.844 10.125 1.562 1 92.31 184 ARG B C 1
ATOM 3665 O O . ARG B 1 184 ? -14.945 10.68 1.494 1 92.31 184 ARG B O 1
ATOM 3672 N N . GLU B 1 185 ? -13.492 9.477 2.582 1 93.19 185 GLU B N 1
ATOM 3673 C CA . GLU B 1 185 ? -14.43 9.234 3.68 1 93.19 185 GLU B CA 1
ATOM 3674 C C . GLU B 1 185 ? -14.68 10.516 4.477 1 93.19 185 GLU B C 1
ATOM 3676 O O . GLU B 1 185 ? -15.797 10.766 4.922 1 93.19 185 GLU B O 1
ATOM 3681 N N . PHE B 1 186 ? -13.625 11.336 4.668 1 94.88 186 PHE B N 1
ATOM 3682 C CA . PHE B 1 186 ? -13.812 12.586 5.398 1 94.88 186 PHE B CA 1
ATOM 3683 C C . PHE B 1 186 ? -14.648 13.562 4.586 1 94.88 186 PHE B C 1
ATOM 3685 O O . PHE B 1 186 ? -15.43 14.336 5.148 1 94.88 186 PHE B O 1
ATOM 3692 N N . GLU B 1 187 ? -14.477 13.516 3.285 1 92.12 187 GLU B N 1
ATOM 3693 C CA . GLU B 1 187 ? -15.375 14.289 2.432 1 92.12 187 GLU B CA 1
ATOM 3694 C C . GLU B 1 187 ? -16.828 13.844 2.604 1 92.12 187 GLU B C 1
ATOM 3696 O O . GLU B 1 187 ? -17.734 14.672 2.711 1 92.12 187 GLU B O 1
ATOM 3701 N N . HIS B 1 188 ? -17 12.562 2.684 1 90.75 188 HIS B N 1
ATOM 3702 C CA . HIS B 1 188 ? -18.328 11.984 2.861 1 90.75 188 HIS B CA 1
ATOM 3703 C C . HIS B 1 188 ? -18.938 12.391 4.203 1 90.75 188 HIS B C 1
ATOM 3705 O O . HIS B 1 188 ? -20.156 12.539 4.32 1 90.75 188 HIS B O 1
ATOM 3711 N N . LEU B 1 189 ? -18.078 12.656 5.18 1 91.81 189 LEU B N 1
ATOM 3712 C CA . LEU B 1 189 ? -18.531 13.031 6.512 1 91.81 189 LEU B CA 1
ATOM 3713 C C . LEU B 1 189 ? -18.797 14.531 6.582 1 91.81 189 LEU B C 1
ATOM 3715 O O . LEU B 1 189 ? -19.078 15.07 7.66 1 91.81 189 LEU B O 1
ATOM 3719 N N . GLY B 1 190 ? -18.625 15.258 5.477 1 91.44 190 GLY B N 1
ATOM 3720 C CA . GLY B 1 190 ? -19 16.672 5.461 1 91.44 190 GLY B CA 1
ATOM 3721 C C . GLY B 1 190 ? -17.859 17.578 5.039 1 91.44 190 GLY B C 1
ATOM 3722 O O . GLY B 1 190 ? -18.047 18.797 4.906 1 91.44 190 GLY B O 1
ATOM 3723 N N . GLY B 1 191 ? -16.672 17 4.957 1 92.06 191 GLY B N 1
ATOM 3724 C CA . GLY B 1 191 ? -15.547 17.766 4.445 1 92.06 191 GLY B CA 1
ATOM 3725 C C . GLY B 1 191 ? -15.016 18.781 5.445 1 92.06 191 GLY B C 1
ATOM 3726 O O . GLY B 1 191 ? -14.43 19.797 5.062 1 92.06 191 GLY B O 1
ATOM 3727 N N . LYS B 1 192 ? -15.281 18.562 6.719 1 94.38 192 LYS B N 1
ATOM 3728 C CA . LYS B 1 192 ? -14.789 19.453 7.758 1 94.38 192 LYS B CA 1
ATOM 3729 C C . LYS B 1 192 ? -13.312 19.203 8.047 1 94.38 192 LYS B C 1
ATOM 3731 O O . LYS B 1 192 ? -12.664 20 8.734 1 94.38 192 LYS B O 1
ATOM 3736 N N . VAL B 1 193 ? -12.844 18.141 7.605 1 96.31 193 VAL B N 1
ATOM 3737 C CA . VAL B 1 193 ? -11.422 17.781 7.59 1 96.31 193 VAL B CA 1
ATOM 3738 C C . VAL B 1 193 ? -11.016 17.359 6.188 1 96.31 193 VAL B C 1
ATOM 3740 O O . VAL B 1 193 ? -11.703 16.562 5.543 1 96.31 193 VAL B O 1
ATOM 3743 N N . VAL B 1 194 ? -9.93 17.906 5.715 1 95.62 194 VAL B N 1
ATOM 3744 C CA . VAL B 1 194 ? -9.445 17.594 4.375 1 95.62 194 VAL B CA 1
ATOM 3745 C C . VAL B 1 194 ? -8.047 16.984 4.457 1 95.62 194 VAL B C 1
ATOM 3747 O O . VAL B 1 194 ? -7.23 17.391 5.293 1 95.62 194 VAL B O 1
ATOM 3750 N N . VAL B 1 195 ? -7.824 15.977 3.617 1 96.88 195 VAL B N 1
ATOM 3751 C CA . VAL B 1 195 ? -6.547 15.273 3.637 1 96.88 195 VAL B CA 1
ATOM 3752 C C . VAL B 1 195 ? -5.797 15.531 2.33 1 96.88 195 VAL B C 1
ATOM 3754 O O . VAL B 1 195 ? -6.383 15.445 1.246 1 96.88 195 VAL B O 1
ATOM 3757 N N . GLY B 1 196 ? -4.57 15.953 2.426 1 96.5 196 GLY B N 1
ATOM 3758 C CA . GLY B 1 196 ? -3.666 16.125 1.299 1 96.5 196 GLY B CA 1
ATOM 3759 C C . GLY B 1 196 ? -2.412 15.281 1.404 1 96.5 196 GLY B C 1
ATOM 3760 O O . GLY B 1 196 ? -2.113 14.734 2.469 1 96.5 196 GLY B O 1
ATOM 3761 N N . SER B 1 197 ? -1.722 15.117 0.331 1 96.75 197 SER B N 1
ATOM 3762 C CA . SER B 1 197 ? -0.501 14.32 0.271 1 96.75 197 SER B CA 1
ATOM 3763 C C . SER B 1 197 ? 0.458 14.859 -0.785 1 96.75 197 SER B C 1
ATOM 3765 O O . SER B 1 197 ? 0.028 15.344 -1.832 1 96.75 197 SER B O 1
ATOM 3767 N N . PHE B 1 198 ? 1.78 14.766 -0.48 1 96.38 198 PHE B N 1
ATOM 3768 C CA . PHE B 1 198 ? 2.746 15.172 -1.494 1 96.38 198 PHE B CA 1
ATOM 3769 C C . PHE B 1 198 ? 4.035 14.367 -1.371 1 96.38 198 PHE B C 1
ATOM 3771 O O . PHE B 1 198 ? 4.336 13.828 -0.303 1 96.38 198 PHE B O 1
ATOM 3778 N N . LYS B 1 199 ? 4.773 14.234 -2.465 1 94.38 199 LYS B N 1
ATOM 3779 C CA . LYS B 1 199 ? 6.113 13.656 -2.525 1 94.38 199 LYS B CA 1
ATOM 3780 C C . LYS B 1 199 ? 7.188 14.734 -2.408 1 94.38 199 LYS B C 1
ATOM 3782 O O . LYS B 1 199 ? 7.297 15.602 -3.273 1 94.38 199 LYS B O 1
ATOM 3787 N N . PRO B 1 200 ? 7.973 14.656 -1.396 1 93.56 200 PRO B N 1
ATOM 3788 C CA . PRO B 1 200 ? 8.969 15.711 -1.177 1 93.56 200 PRO B CA 1
ATOM 3789 C C . PRO B 1 200 ? 10.188 15.562 -2.082 1 93.56 200 PRO B C 1
ATOM 3791 O O . PRO B 1 200 ? 10.992 16.5 -2.188 1 93.56 200 PRO B O 1
ATOM 3794 N N . GLY B 1 201 ? 10.344 14.32 -2.736 1 87.94 201 GLY B N 1
ATOM 3795 C CA . GLY B 1 201 ? 11.555 14.078 -3.512 1 87.94 201 GLY B CA 1
ATOM 3796 C C . GLY B 1 201 ? 12.711 13.57 -2.672 1 87.94 201 GLY B C 1
ATOM 3797 O O . GLY B 1 201 ? 12.5 12.938 -1.634 1 87.94 201 GLY B O 1
ATOM 3798 N N . VAL B 1 202 ? 13.922 13.688 -3.17 1 81.38 202 VAL B N 1
ATOM 3799 C CA . VAL B 1 202 ? 15.125 13.242 -2.471 1 81.38 202 VAL B CA 1
ATOM 3800 C C . VAL B 1 202 ? 15.711 14.391 -1.658 1 81.38 202 VAL B C 1
ATOM 3802 O O . VAL B 1 202 ? 16.234 15.352 -2.223 1 81.38 202 VAL B O 1
ATOM 3805 N N . VAL B 1 203 ? 15.547 14.289 -0.395 1 84.19 203 VAL B N 1
ATOM 3806 C CA . VAL B 1 203 ? 15.82 15.422 0.485 1 84.19 203 VAL B CA 1
ATOM 3807 C C . VAL B 1 203 ? 17 15.078 1.406 1 84.19 203 VAL B C 1
ATOM 3809 O O . VAL B 1 203 ? 17.156 13.93 1.821 1 84.19 203 VAL B O 1
ATOM 3812 N N . ASP B 1 204 ? 17.797 16 1.709 1 77.94 204 ASP B N 1
ATOM 3813 C CA . ASP B 1 204 ? 18.938 15.844 2.605 1 77.94 204 ASP B CA 1
ATOM 3814 C C . ASP B 1 204 ? 18.484 15.742 4.062 1 77.94 204 ASP B C 1
ATOM 3816 O O . ASP B 1 204 ? 18.312 16.75 4.734 1 77.94 204 ASP B O 1
ATOM 3820 N N . THR B 1 205 ? 18.281 14.516 4.508 1 79.88 205 THR B N 1
ATOM 3821 C CA . THR B 1 205 ? 17.828 14.242 5.863 1 79.88 205 THR B CA 1
ATOM 3822 C C . THR B 1 205 ? 18.656 13.117 6.492 1 79.88 205 THR B C 1
ATOM 3824 O O . THR B 1 205 ? 19.516 12.523 5.828 1 79.88 205 THR B O 1
ATOM 3827 N N . SER B 1 206 ? 18.422 12.922 7.75 1 72.88 206 SER B N 1
ATOM 3828 C CA . SER B 1 206 ? 19.078 11.812 8.445 1 72.88 206 SER B CA 1
ATOM 3829 C C . SER B 1 206 ? 18.719 10.477 7.797 1 72.88 206 SER B C 1
ATOM 3831 O O . SER B 1 206 ? 19.516 9.539 7.82 1 72.88 206 SER B O 1
ATOM 3833 N N . MET B 1 207 ? 17.594 10.375 7.242 1 77 207 MET B N 1
ATOM 3834 C CA . MET B 1 207 ? 17.203 9.172 6.52 1 77 207 MET B CA 1
ATOM 3835 C C . MET B 1 207 ? 18.188 8.867 5.395 1 77 207 MET B C 1
ATOM 3837 O O . MET B 1 207 ? 18.516 7.703 5.148 1 77 207 MET B O 1
ATOM 3841 N N . GLN B 1 208 ? 18.625 9.891 4.824 1 74.56 208 GLN B N 1
ATOM 3842 C CA . GLN B 1 208 ? 19.594 9.719 3.752 1 74.56 208 GLN B CA 1
ATOM 3843 C C . GLN B 1 208 ? 20.906 9.141 4.285 1 74.56 208 GLN B C 1
ATOM 3845 O O . GLN B 1 208 ? 21.594 8.406 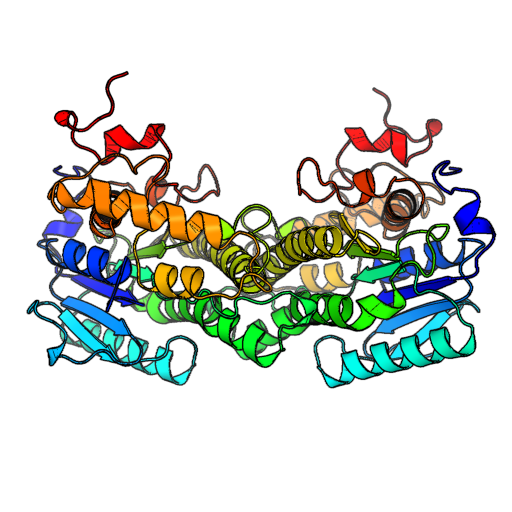3.576 1 74.56 208 GLN B O 1
ATOM 3850 N N . GLY B 1 209 ? 21.141 9.547 5.551 1 73.31 209 GLY B N 1
ATOM 3851 C CA . GLY B 1 209 ? 22.312 8.938 6.176 1 73.31 209 GLY B CA 1
ATOM 3852 C C . GLY B 1 209 ? 22.203 7.434 6.316 1 73.31 209 GLY B C 1
ATOM 3853 O O . GLY B 1 209 ? 23.141 6.707 5.996 1 73.31 209 GLY B O 1
ATOM 3854 N N . VAL B 1 210 ? 21.125 6.984 6.695 1 76.94 210 VAL B N 1
ATOM 3855 C CA . VAL B 1 210 ? 20.859 5.559 6.852 1 76.94 210 VAL B CA 1
ATOM 3856 C C . VAL B 1 210 ? 20.969 4.863 5.496 1 76.94 210 VAL B C 1
ATOM 3858 O O . VAL B 1 210 ? 21.562 3.787 5.391 1 76.94 210 VAL B O 1
ATOM 3861 N N . ILE B 1 211 ? 20.5 5.484 4.477 1 77.69 211 ILE B N 1
ATOM 3862 C CA . ILE B 1 211 ? 20.531 4.945 3.121 1 77.69 211 ILE B CA 1
ATOM 3863 C C . ILE B 1 211 ? 21.984 4.793 2.666 1 77.69 211 ILE B C 1
ATOM 3865 O O . ILE B 1 211 ? 22.375 3.734 2.172 1 77.69 211 ILE B O 1
ATOM 3869 N N . ARG B 1 212 ? 22.766 5.793 2.951 1 75.69 212 ARG B N 1
ATOM 3870 C CA . ARG B 1 212 ? 24.141 5.816 2.457 1 75.69 212 ARG B CA 1
ATOM 3871 C C . ARG B 1 212 ? 25.016 4.844 3.236 1 75.69 212 ARG B C 1
ATOM 3873 O O . ARG B 1 212 ? 26.078 4.438 2.758 1 75.69 212 ARG B O 1
ATOM 3880 N N . GLU B 1 213 ? 24.562 4.465 4.438 1 81.12 213 GLU B N 1
ATOM 3881 C CA . GLU B 1 213 ? 25.328 3.555 5.273 1 81.12 213 GLU B CA 1
ATOM 3882 C C . GLU B 1 213 ? 24.969 2.1 4.988 1 81.12 213 GLU B C 1
ATOM 3884 O O . GLU B 1 213 ? 25.609 1.183 5.504 1 81.12 213 GLU B O 1
ATOM 3889 N N . SER B 1 214 ? 24.047 1.863 4.141 1 81.75 214 SER B N 1
ATOM 3890 C CA . SER B 1 214 ? 23.609 0.504 3.836 1 81.75 214 SER B CA 1
ATOM 3891 C C . SER B 1 214 ? 24.656 -0.245 3.021 1 81.75 214 SER B C 1
ATOM 3893 O O . SER B 1 214 ? 25.297 0.336 2.148 1 81.75 214 SER B O 1
ATOM 3895 N N . PRO B 1 215 ? 24.828 -1.562 3.371 1 81.25 215 PRO B N 1
ATOM 3896 C CA . PRO B 1 215 ? 25.766 -2.338 2.566 1 81.25 215 PRO B CA 1
ATOM 3897 C C . PRO B 1 215 ? 25.328 -2.48 1.111 1 81.25 215 PRO B C 1
ATOM 3899 O O . PRO B 1 215 ? 24.125 -2.572 0.832 1 81.25 215 PRO B O 1
ATOM 3902 N N . ALA B 1 216 ? 26.312 -2.527 0.238 1 80.5 216 ALA B N 1
ATOM 3903 C CA . ALA B 1 216 ? 26.062 -2.654 -1.193 1 80.5 216 ALA B CA 1
ATOM 3904 C C . ALA B 1 216 ? 25.312 -3.953 -1.503 1 80.5 216 ALA B C 1
ATOM 3906 O O . ALA B 1 216 ? 24.547 -4.02 -2.461 1 80.5 216 ALA B O 1
ATOM 3907 N N . GLU B 1 217 ? 25.516 -4.914 -0.664 1 81.56 217 GLU B N 1
ATOM 3908 C CA . GLU B 1 217 ? 24.859 -6.203 -0.854 1 81.56 217 GLU B CA 1
ATOM 3909 C C . GLU B 1 217 ? 23.344 -6.086 -0.666 1 81.56 217 GLU B C 1
ATOM 3911 O O . GLU B 1 217 ? 22.578 -6.77 -1.346 1 81.56 217 GLU B O 1
ATOM 3916 N N . SER B 1 218 ? 22.938 -5.211 0.201 1 81.31 218 SER B N 1
ATOM 3917 C CA . SER B 1 218 ? 21.531 -5.012 0.51 1 81.31 218 SER B CA 1
ATOM 3918 C C . SER B 1 218 ? 20.891 -3.982 -0.422 1 81.31 218 SER B C 1
ATOM 3920 O O . SER B 1 218 ? 19.688 -4.031 -0.686 1 81.31 218 SER B O 1
ATOM 3922 N N . MET B 1 219 ? 21.797 -3.088 -0.828 1 83.5 219 MET B N 1
ATOM 3923 C CA . MET B 1 219 ? 21.359 -2.002 -1.691 1 83.5 219 MET B CA 1
ATOM 3924 C C . MET B 1 219 ? 22.406 -1.678 -2.752 1 83.5 219 MET B C 1
ATOM 3926 O O . MET B 1 219 ? 23.234 -0.785 -2.561 1 83.5 219 MET B O 1
ATOM 3930 N N . PRO B 1 220 ? 22.234 -2.258 -3.883 1 77.56 220 PRO B N 1
ATOM 3931 C CA . PRO B 1 220 ? 23.281 -2.127 -4.902 1 77.56 220 PRO B CA 1
ATOM 3932 C C . PRO B 1 220 ? 23.422 -0.699 -5.422 1 77.56 220 PRO B C 1
ATOM 3934 O O . PRO B 1 220 ? 24.484 -0.319 -5.91 1 77.56 220 PRO B O 1
ATOM 3937 N N . VAL B 1 221 ? 22.375 0.11 -5.242 1 77.12 221 VAL B N 1
ATOM 3938 C CA . VAL B 1 221 ? 22.391 1.444 -5.836 1 77.12 221 VAL B CA 1
ATOM 3939 C C . VAL B 1 221 ? 22.859 2.465 -4.797 1 77.12 221 VAL B C 1
ATOM 3941 O O . VAL B 1 221 ? 22.734 3.672 -5.004 1 77.12 221 VAL B O 1
ATOM 3944 N N . VAL B 1 222 ? 23.391 1.985 -3.688 1 78.69 222 VAL B N 1
ATOM 3945 C CA . VAL B 1 222 ? 23.766 2.865 -2.586 1 78.69 222 VAL B CA 1
ATOM 3946 C C . VAL B 1 222 ? 24.766 3.914 -3.078 1 78.69 222 VAL B C 1
ATOM 3948 O O . VAL B 1 222 ? 24.781 5.047 -2.59 1 78.69 222 VAL B O 1
ATOM 3951 N N . GLY B 1 223 ? 25.578 3.576 -4.074 1 78.38 223 GLY B N 1
ATOM 3952 C CA . GLY B 1 223 ? 26.547 4.504 -4.641 1 78.38 223 GLY B CA 1
ATOM 3953 C C . GLY B 1 223 ? 25.922 5.754 -5.215 1 78.38 223 GLY B C 1
ATOM 3954 O O . GLY B 1 223 ? 26.469 6.848 -5.098 1 78.38 223 GLY B O 1
ATOM 3955 N N . ASN B 1 224 ? 24.734 5.566 -5.797 1 74.06 224 ASN B N 1
ATOM 3956 C CA . ASN B 1 224 ? 24 6.699 -6.359 1 74.06 224 ASN B CA 1
ATOM 3957 C C . ASN B 1 224 ? 23.625 7.711 -5.281 1 74.06 224 ASN B C 1
ATOM 3959 O O . ASN B 1 224 ? 23.672 8.922 -5.52 1 74.06 224 ASN B O 1
ATOM 3963 N N . PHE B 1 225 ? 23.312 7.242 -4.164 1 76.06 225 PHE B N 1
ATOM 3964 C CA . PHE B 1 225 ? 22.875 8.117 -3.082 1 76.06 225 PHE B CA 1
ATOM 3965 C C . PHE B 1 225 ? 24.062 8.805 -2.428 1 76.06 225 PHE B C 1
ATOM 3967 O O . PHE B 1 225 ? 23.953 9.945 -1.971 1 76.06 225 PHE B O 1
ATOM 3974 N N . LYS B 1 226 ? 25.203 8.148 -2.416 1 75.5 226 LYS B N 1
ATOM 3975 C CA . LYS B 1 226 ? 26.422 8.789 -1.941 1 75.5 226 LYS B CA 1
ATOM 3976 C C . LYS B 1 226 ? 26.828 9.938 -2.859 1 75.5 226 LYS B C 1
ATOM 3978 O O . LYS B 1 226 ? 27.234 11 -2.387 1 75.5 226 LYS B O 1
ATOM 3983 N N . ALA B 1 227 ? 26.578 9.719 -4.125 1 73.69 227 ALA B N 1
ATOM 3984 C CA . ALA B 1 227 ? 26.938 10.727 -5.117 1 73.69 227 ALA B CA 1
ATOM 3985 C C . ALA B 1 227 ? 26.031 11.961 -5 1 73.69 227 ALA B C 1
ATOM 3987 O O . ALA B 1 227 ? 26.5 13.086 -5.191 1 73.69 227 ALA B O 1
ATOM 3988 N N . LEU B 1 228 ? 24.797 11.75 -4.668 1 71.5 228 LEU B N 1
ATOM 3989 C CA . LEU B 1 228 ? 23.844 12.852 -4.504 1 71.5 228 LEU B CA 1
ATOM 3990 C C . LEU B 1 228 ? 24.266 13.758 -3.352 1 71.5 228 LEU B C 1
ATOM 3992 O O . LEU B 1 228 ? 24.141 14.977 -3.441 1 71.5 228 LEU B O 1
ATOM 3996 N N . LYS B 1 229 ? 24.75 13.203 -2.279 1 72.75 229 LYS B N 1
ATOM 3997 C CA . LYS B 1 229 ? 25.188 13.984 -1.123 1 72.75 229 LYS B CA 1
ATOM 3998 C C . LYS B 1 229 ? 26.391 14.852 -1.462 1 72.75 229 LYS B C 1
ATOM 4000 O O . LYS B 1 229 ? 26.484 15.992 -1.021 1 72.75 229 LYS B O 1
ATOM 4005 N N . GLU B 1 230 ? 27.234 14.289 -2.236 1 71.19 230 GLU B N 1
ATOM 4006 C CA . GLU B 1 230 ? 28.438 15.008 -2.617 1 71.19 230 GLU B CA 1
ATOM 4007 C C . GLU B 1 230 ? 28.109 16.25 -3.447 1 71.19 230 GLU B C 1
ATOM 4009 O O . GLU B 1 230 ? 28.75 17.297 -3.285 1 71.19 230 GLU B O 1
ATOM 4014 N N . LYS B 1 231 ? 27.172 16.188 -4.117 1 68.25 231 LYS B N 1
ATOM 4015 C CA . LYS B 1 231 ? 26.781 17.297 -4.969 1 68.25 231 LYS B CA 1
ATOM 4016 C C . LYS B 1 231 ? 26.125 18.406 -4.152 1 68.25 231 LYS B C 1
ATOM 4018 O O . LYS B 1 231 ? 26.281 19.594 -4.465 1 68.25 231 LYS B O 1
ATOM 4023 N N . VAL B 1 232 ? 25.375 18.016 -3.199 1 64.44 232 VAL B N 1
ATOM 4024 C CA . VAL B 1 232 ? 24.734 18.969 -2.305 1 64.44 232 VAL B CA 1
ATOM 4025 C C . VAL B 1 232 ? 25.781 19.797 -1.581 1 64.44 232 VAL B C 1
ATOM 4027 O O . VAL B 1 232 ? 25.656 21.031 -1.477 1 64.44 232 VAL B O 1
ATOM 4030 N N . LEU B 1 233 ? 26.656 19.078 -1.154 1 56.25 233 LEU B N 1
ATOM 4031 C CA . LEU B 1 233 ? 27.734 19.766 -0.444 1 56.25 233 LEU B CA 1
ATOM 4032 C C . LEU B 1 233 ? 28.391 20.812 -1.335 1 56.25 233 LEU B C 1
ATOM 4034 O O . LEU B 1 233 ? 28.719 21.906 -0.874 1 56.25 233 LEU B O 1
ATOM 4038 N N . ALA B 1 234 ? 28.344 20.516 -2.484 1 55.03 234 ALA B N 1
ATOM 4039 C CA . ALA B 1 234 ? 28.969 21.438 -3.428 1 55.03 234 ALA B CA 1
ATOM 4040 C C . ALA B 1 234 ? 28.062 22.656 -3.666 1 55.03 234 ALA B C 1
ATOM 4042 O O . ALA B 1 234 ? 28.547 23.781 -3.787 1 55.03 234 ALA B O 1
ATOM 4043 N N . GLN B 1 235 ? 26.703 22.328 -3.633 1 54.78 235 GLN B N 1
ATOM 4044 C CA . GLN B 1 235 ? 25.734 23.391 -3.908 1 54.78 235 GLN B CA 1
ATOM 4045 C C . GLN B 1 235 ? 25.438 24.203 -2.652 1 54.78 235 GLN B C 1
ATOM 4047 O O . GLN B 1 235 ? 25.172 25.406 -2.738 1 54.78 235 GLN B O 1
ATOM 4052 N N . ALA B 1 236 ? 25.156 23.562 -1.457 1 54.53 236 ALA B N 1
ATOM 4053 C CA . ALA B 1 236 ? 24.859 24.219 -0.19 1 54.53 236 ALA B CA 1
ATOM 4054 C C . ALA B 1 236 ? 25.922 25.25 0.165 1 54.53 236 ALA B C 1
ATOM 4056 O O . ALA B 1 236 ? 25.625 26.266 0.801 1 54.53 236 ALA B O 1
ATOM 4057 N N . ALA B 1 237 ? 27.234 24.969 -0.213 1 45.28 237 ALA B N 1
ATOM 4058 C CA . ALA B 1 237 ? 28.219 26.031 0.01 1 45.28 237 ALA B CA 1
ATOM 4059 C C . ALA B 1 237 ? 27.703 27.375 -0.504 1 45.28 237 ALA B C 1
ATOM 4061 O O . ALA B 1 237 ? 28.203 28.438 -0.127 1 45.28 237 ALA B O 1
ATOM 4062 N N . GLU B 1 238 ? 26.625 27.234 -1.239 1 43.44 238 GLU B N 1
ATOM 4063 C CA . GLU B 1 238 ? 26.188 28.547 -1.737 1 43.44 238 GLU B CA 1
ATOM 4064 C C . GLU B 1 238 ? 25.016 29.078 -0.912 1 43.44 238 GLU B C 1
ATOM 4066 O O . GLU B 1 238 ? 24.516 30.172 -1.178 1 43.44 238 GLU B O 1
ATOM 4071 N N . GLY B 1 239 ? 24.672 28.641 0.335 1 43.81 239 GLY B N 1
ATOM 4072 C CA . GLY B 1 239 ? 23.797 29.203 1.351 1 43.81 239 GLY B CA 1
ATOM 4073 C C . GLY B 1 239 ? 22.406 28.594 1.351 1 43.81 239 GLY B C 1
ATOM 4074 O O . GLY B 1 239 ? 21.938 28.109 0.321 1 43.81 239 GLY B O 1
ATOM 4075 N N . ALA B 1 240 ? 21.906 28.094 2.535 1 52.12 240 ALA B N 1
ATOM 4076 C CA . ALA B 1 240 ? 20.516 27.688 2.754 1 52.12 240 ALA B CA 1
ATOM 4077 C C . ALA B 1 240 ? 19.547 28.703 2.164 1 52.12 240 ALA B C 1
ATOM 4079 O O . ALA B 1 240 ? 19.703 29.906 2.373 1 52.12 240 ALA B O 1
ATOM 4080 N N . SER B 1 241 ? 18.734 28.359 1.12 1 57.59 241 SER B N 1
ATOM 4081 C CA . SER B 1 241 ? 17.906 29.344 0.431 1 57.59 241 SER B CA 1
ATOM 4082 C C . SER B 1 241 ? 16.781 29.844 1.337 1 57.59 241 SER B C 1
ATOM 4084 O O . SER B 1 241 ? 16.078 29.062 1.96 1 57.59 241 SER B O 1
ATOM 4086 N N . THR B 1 242 ? 16.781 31.047 1.807 1 72.25 242 THR B N 1
ATOM 4087 C CA . THR B 1 242 ? 15.742 31.75 2.547 1 72.25 242 THR B CA 1
ATOM 4088 C C . THR B 1 242 ? 14.5 31.938 1.683 1 72.25 242 THR B C 1
ATOM 4090 O O . THR B 1 242 ? 13.484 32.469 2.15 1 72.25 242 THR B O 1
ATOM 4093 N N . LYS B 1 243 ? 14.664 31.344 0.448 1 87.06 243 LYS B N 1
ATOM 4094 C CA . LYS B 1 243 ? 13.539 31.469 -0.47 1 87.06 243 LYS B CA 1
ATOM 4095 C C . LYS B 1 243 ? 13.234 30.156 -1.168 1 87.06 243 LYS B C 1
ATOM 4097 O O . LYS B 1 243 ? 14.125 29.312 -1.319 1 87.06 243 LYS B O 1
ATOM 4102 N N . ALA B 1 244 ? 11.984 30.016 -1.505 1 93.31 244 ALA B N 1
ATOM 4103 C CA . ALA B 1 244 ? 11.555 28.828 -2.252 1 93.31 244 ALA B CA 1
ATOM 4104 C C . ALA B 1 244 ? 12.266 28.75 -3.6 1 93.31 244 ALA B C 1
ATOM 4106 O O . ALA B 1 244 ? 12.422 29.766 -4.289 1 93.31 244 ALA B O 1
ATOM 4107 N N . MET B 1 245 ? 12.773 27.562 -3.967 1 91.62 245 MET B N 1
ATOM 4108 C CA . MET B 1 245 ? 13.484 27.297 -5.215 1 91.62 245 MET B CA 1
ATOM 4109 C C . MET B 1 245 ? 13.008 26 -5.852 1 91.62 245 MET B C 1
ATOM 4111 O O . MET B 1 245 ? 12.492 25.109 -5.16 1 91.62 245 MET B O 1
ATOM 4115 N N . PRO B 1 246 ? 13.195 25.969 -7.219 1 90.81 246 PRO B N 1
ATOM 4116 C CA . PRO B 1 246 ? 12.961 24.656 -7.809 1 90.81 246 PRO B CA 1
ATOM 4117 C C . PRO B 1 246 ? 13.867 23.578 -7.223 1 90.81 246 PRO B C 1
ATOM 4119 O O . PRO B 1 246 ? 15.039 23.844 -6.938 1 90.81 246 PRO B O 1
ATOM 4122 N N . PRO B 1 247 ? 13.219 22.375 -6.961 1 90.81 247 PRO B N 1
ATOM 4123 C CA . PRO B 1 247 ? 14.102 21.297 -6.496 1 90.81 247 PRO B CA 1
ATOM 4124 C C . PRO B 1 247 ? 15.273 21.047 -7.441 1 90.81 247 PRO B C 1
ATOM 4126 O O . PRO B 1 247 ? 15.102 21.062 -8.664 1 90.81 247 PRO B O 1
ATOM 4129 N N . PRO B 1 248 ? 16.453 20.781 -6.918 1 84.62 248 PRO B N 1
ATOM 4130 C CA . PRO B 1 248 ? 17.625 20.578 -7.773 1 84.62 248 PRO B CA 1
ATOM 4131 C C . PRO B 1 248 ? 17.547 19.281 -8.57 1 84.62 248 PRO B C 1
ATOM 4133 O O . PRO B 1 248 ? 16.969 18.297 -8.109 1 84.62 248 PRO B O 1
ATOM 4136 N N . LYS B 1 249 ? 18.141 19.375 -9.781 1 79.62 249 LYS B N 1
ATOM 4137 C CA . LYS B 1 249 ? 18.281 18.172 -10.586 1 79.62 249 LYS B CA 1
ATOM 4138 C C . LYS B 1 249 ? 19.547 17.406 -10.234 1 79.62 249 LYS B C 1
ATOM 4140 O O . LYS B 1 249 ? 20.641 17.984 -10.242 1 79.62 249 LYS B O 1
ATOM 4145 N N . GLY B 1 250 ? 19.453 16.234 -9.828 1 73.31 250 GLY B N 1
ATOM 4146 C CA . GLY B 1 250 ? 20.625 15.414 -9.57 1 73.31 250 GLY B CA 1
ATOM 4147 C C . GLY B 1 250 ? 21.234 15.664 -8.203 1 73.31 250 GLY B C 1
ATOM 4148 O O . GLY B 1 250 ? 22.391 15.289 -7.953 1 73.31 250 GLY B O 1
ATOM 4149 N N . ALA B 1 251 ? 20.625 16.484 -7.391 1 73.94 251 ALA B N 1
ATOM 4150 C CA . ALA B 1 251 ? 21.109 16.734 -6.035 1 73.94 251 ALA B CA 1
ATOM 4151 C C . ALA B 1 251 ? 19.969 16.656 -5.023 1 73.94 251 ALA B C 1
ATOM 4153 O O . ALA B 1 251 ? 18.797 16.656 -5.395 1 73.94 251 ALA B O 1
ATOM 4154 N N . LEU B 1 252 ? 20.422 16.531 -3.818 1 81.62 252 LEU B N 1
ATOM 4155 C CA . LEU B 1 252 ? 19.422 16.5 -2.75 1 81.62 252 LEU B CA 1
ATOM 4156 C C . LEU B 1 252 ? 18.766 17.859 -2.58 1 81.62 252 LEU B C 1
ATOM 4158 O O . LEU B 1 252 ? 19.422 18.891 -2.672 1 81.62 252 LEU B O 1
ATOM 4162 N N . ASP B 1 253 ? 17.484 17.953 -2.344 1 87.31 253 ASP B N 1
ATOM 4163 C CA . ASP B 1 253 ? 16.766 19.156 -1.967 1 87.31 253 ASP B CA 1
ATOM 4164 C C . ASP B 1 253 ? 16.922 19.453 -0.479 1 87.31 253 ASP B C 1
ATOM 4166 O O . ASP B 1 253 ? 17.328 18.578 0.293 1 87.31 253 ASP B O 1
ATOM 4170 N N . SER B 1 254 ? 16.719 20.688 -0.048 1 89.38 254 SER B N 1
ATOM 4171 C CA . SER B 1 254 ? 16.797 21.047 1.366 1 89.38 254 SER B CA 1
ATOM 4172 C C . SER B 1 254 ? 15.453 20.859 2.062 1 89.38 254 SER B C 1
ATOM 4174 O O . SER B 1 254 ? 14.398 21.094 1.46 1 89.38 254 SER B O 1
ATOM 4176 N N . PRO B 1 255 ? 15.461 20.5 3.34 1 93.25 255 PRO B N 1
ATOM 4177 C CA . PRO B 1 255 ? 14.211 20.438 4.105 1 93.25 255 PRO B CA 1
ATOM 4178 C C . PRO B 1 255 ? 13.445 21.766 4.094 1 93.25 255 PRO B C 1
ATOM 4180 O O . PRO B 1 255 ? 12.219 21.766 4.055 1 93.25 255 PRO B O 1
ATOM 4183 N N . ASP B 1 256 ? 14.164 22.891 4.039 1 93.62 256 ASP B N 1
ATOM 4184 C CA . ASP B 1 256 ? 13.531 24.203 4.031 1 93.62 256 ASP B CA 1
ATOM 4185 C C . ASP B 1 256 ? 12.734 24.422 2.744 1 93.62 256 ASP B C 1
ATOM 4187 O O . ASP B 1 256 ? 11.641 25 2.771 1 93.62 256 ASP B O 1
ATOM 4191 N N . ASN B 1 257 ? 13.281 24.016 1.657 1 93.25 257 ASN B N 1
ATOM 4192 C CA . ASN B 1 257 ? 12.555 24.125 0.401 1 93.25 257 ASN B CA 1
ATOM 4193 C C . ASN B 1 257 ? 11.266 23.312 0.421 1 93.25 257 ASN B C 1
ATOM 4195 O O . ASN B 1 257 ? 10.234 23.75 -0.086 1 93.25 257 ASN B O 1
ATOM 4199 N N . VAL B 1 258 ? 11.32 22.156 1.022 1 95.62 258 VAL B N 1
ATOM 4200 C CA . VAL B 1 258 ? 10.141 21.312 1.181 1 95.62 258 VAL B CA 1
ATOM 4201 C C . VAL B 1 258 ? 9.109 22.031 2.049 1 95.62 258 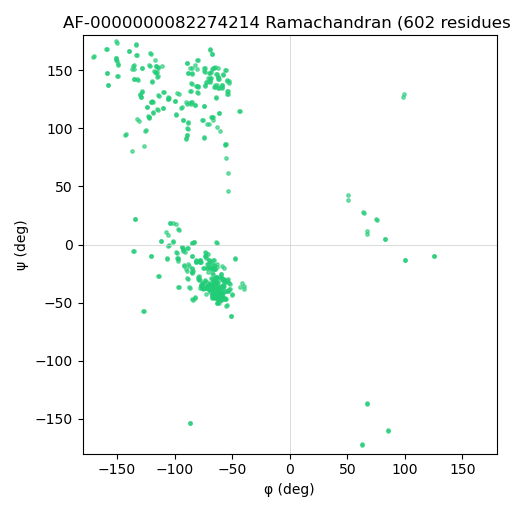VAL B C 1
ATOM 4203 O O . VAL B 1 258 ? 7.906 21.969 1.777 1 95.62 258 VAL B O 1
ATOM 4206 N N . ALA B 1 259 ? 9.602 22.75 3.025 1 96.75 259 ALA B N 1
ATOM 4207 C CA . ALA B 1 259 ? 8.711 23.469 3.924 1 96.75 259 ALA B CA 1
ATOM 4208 C C . ALA B 1 259 ? 7.969 24.578 3.182 1 96.75 259 ALA B C 1
ATOM 4210 O O . ALA B 1 259 ? 6.812 24.875 3.49 1 96.75 259 ALA B O 1
ATOM 4211 N N . PHE B 1 260 ? 8.617 25.234 2.197 1 95.56 260 PHE B N 1
ATOM 4212 C CA . PHE B 1 260 ? 7.953 26.25 1.39 1 95.56 260 PHE B CA 1
ATOM 4213 C C . PHE B 1 260 ? 6.809 25.641 0.592 1 95.56 260 PHE B C 1
ATOM 4215 O O . PHE B 1 260 ? 5.738 26.234 0.469 1 95.56 260 PHE B O 1
ATOM 4222 N N . PHE B 1 261 ? 7.027 24.469 0.029 1 96.25 261 PHE B N 1
ATOM 4223 C CA . PHE B 1 261 ? 5.984 23.781 -0.719 1 96.25 261 PHE B CA 1
ATOM 4224 C C . PHE B 1 261 ? 4.82 23.406 0.192 1 96.25 261 PHE B C 1
ATOM 4226 O O . PHE B 1 261 ? 3.656 23.609 -0.169 1 96.25 261 PHE B O 1
ATOM 4233 N N . ALA B 1 262 ? 5.148 22.906 1.371 1 97.25 262 ALA B N 1
ATOM 4234 C CA . ALA B 1 262 ? 4.125 22.562 2.352 1 97.25 262 ALA B CA 1
ATOM 4235 C C . ALA B 1 262 ? 3.318 23.781 2.762 1 97.25 262 ALA B C 1
ATOM 4237 O O . ALA B 1 262 ? 2.105 23.703 2.969 1 97.25 262 ALA B O 1
ATOM 4238 N N . GLU B 1 263 ? 3.984 24.938 2.945 1 95.94 263 GLU B N 1
ATOM 4239 C CA . GLU B 1 263 ? 3.299 26.188 3.258 1 95.94 263 GLU B CA 1
ATOM 4240 C C . GLU B 1 263 ? 2.25 26.516 2.201 1 95.94 263 GLU B C 1
ATOM 4242 O O . GLU B 1 263 ? 1.121 26.891 2.533 1 95.94 263 GLU B O 1
ATOM 4247 N N . TRP B 1 264 ? 2.635 26.391 0.954 1 95.38 264 TRP B N 1
ATOM 4248 C CA . TRP B 1 264 ? 1.686 26.656 -0.123 1 95.38 264 TRP B CA 1
ATOM 4249 C C . TRP B 1 264 ? 0.497 25.703 -0.042 1 95.38 264 TRP B C 1
ATOM 4251 O O . TRP B 1 264 ? -0.655 26.125 -0.17 1 95.38 264 TRP B O 1
ATOM 4261 N N . LEU B 1 265 ? 0.738 24.438 0.19 1 95.69 265 LEU B N 1
ATOM 4262 C CA . LEU B 1 265 ? -0.349 23.484 0.292 1 95.69 265 LEU B CA 1
ATOM 4263 C C . LEU B 1 265 ? -1.285 23.828 1.443 1 95.69 265 LEU B C 1
ATOM 4265 O O . LEU B 1 265 ? -2.508 23.828 1.28 1 95.69 265 LEU B O 1
ATOM 4269 N N . LEU B 1 266 ? -0.715 24.203 2.566 1 95 266 LEU B N 1
ATOM 4270 C CA . LEU B 1 266 ? -1.485 24.406 3.789 1 95 266 LEU B CA 1
ATOM 4271 C C . LEU B 1 266 ? -2.236 25.734 3.738 1 95 266 LEU B C 1
ATOM 4273 O O . LEU B 1 266 ? -3.379 25.828 4.188 1 95 266 LEU B O 1
ATOM 4277 N N . LEU B 1 267 ? -1.645 26.797 3.113 1 92.12 267 LEU B N 1
ATOM 4278 C CA . LEU B 1 267 ? -2.203 28.141 3.188 1 92.12 267 LEU B CA 1
ATOM 4279 C C . LEU B 1 267 ? -2.684 28.609 1.816 1 92.12 267 LEU B C 1
ATOM 4281 O O . LEU B 1 267 ? -3.582 29.453 1.721 1 92.12 267 LEU B O 1
ATOM 4285 N N . GLY B 1 268 ? -2.061 28.062 0.808 1 91.19 268 GLY B N 1
ATOM 4286 C CA . GLY B 1 268 ? -2.248 28.656 -0.504 1 91.19 268 GLY B CA 1
ATOM 4287 C C . GLY B 1 268 ? -3.236 27.891 -1.369 1 91.19 268 GLY B C 1
ATOM 4288 O O . GLY B 1 268 ? -3.434 28.234 -2.539 1 91.19 268 GLY B O 1
ATOM 4289 N N . THR B 1 269 ? -3.83 26.859 -0.875 1 92.81 269 THR B N 1
ATOM 4290 C CA . THR B 1 269 ? -4.738 26.047 -1.677 1 92.81 269 THR B CA 1
ATOM 4291 C C . THR B 1 269 ? -6.152 26.094 -1.101 1 92.81 269 THR B C 1
ATOM 4293 O O . THR B 1 269 ? -6.332 26.297 0.104 1 92.81 269 THR B O 1
ATOM 4296 N N . THR B 1 270 ? -7.145 25.984 -1.979 1 91.44 270 THR B N 1
ATOM 4297 C CA . THR B 1 270 ? -8.5 25.688 -1.522 1 91.44 270 THR B CA 1
ATOM 4298 C C . THR B 1 270 ? -8.586 24.25 -0.984 1 91.44 270 THR B C 1
ATOM 4300 O O . THR B 1 270 ? -7.656 23.469 -1.147 1 91.44 270 THR B O 1
ATOM 4303 N N . ASP B 1 271 ? -9.711 23.969 -0.309 1 90.69 271 ASP B N 1
ATOM 4304 C CA . ASP B 1 271 ? -9.906 22.609 0.197 1 90.69 271 ASP B CA 1
ATOM 4305 C C . ASP B 1 271 ? -9.883 21.594 -0.941 1 90.69 271 ASP B C 1
ATOM 4307 O O . ASP B 1 271 ? -9.289 20.516 -0.808 1 90.69 271 ASP B O 1
ATOM 4311 N N . GLU B 1 272 ? -10.43 21.906 -2.078 1 89.56 272 GLU B N 1
ATOM 4312 C CA . GLU B 1 272 ? -10.477 21.047 -3.248 1 89.56 272 GLU B CA 1
ATOM 4313 C C . GLU B 1 272 ? -9.078 20.844 -3.834 1 89.56 272 GLU B C 1
ATOM 4315 O O . GLU B 1 272 ? -8.711 19.719 -4.203 1 89.56 272 GLU B O 1
ATOM 4320 N N . GLU B 1 273 ? -8.344 21.891 -3.916 1 91.12 273 GLU B N 1
ATOM 4321 C CA . GLU B 1 273 ? -6.977 21.812 -4.426 1 91.12 273 GLU B CA 1
ATOM 4322 C C . GLU B 1 273 ? -6.086 20.984 -3.494 1 91.12 273 GLU B C 1
ATOM 4324 O O . GLU B 1 273 ? -5.281 20.172 -3.953 1 91.12 273 GLU B O 1
ATOM 4329 N N . PHE B 1 274 ? -6.293 21.234 -2.18 1 93.69 274 PHE B N 1
ATOM 4330 C CA . PHE B 1 274 ? -5.469 20.562 -1.178 1 93.69 274 PHE B CA 1
ATOM 4331 C C . PHE B 1 274 ? -5.617 19.047 -1.273 1 93.69 274 PHE B C 1
ATOM 4333 O O . PHE B 1 274 ? -4.621 18.328 -1.237 1 93.69 274 PHE B O 1
ATOM 4340 N N . SER B 1 275 ? -6.844 18.547 -1.456 1 91.81 275 SER B N 1
ATOM 4341 C CA . SER B 1 275 ? -7.117 17.109 -1.481 1 91.81 275 SER B CA 1
ATOM 4342 C C . SER B 1 275 ? -6.879 16.531 -2.871 1 91.81 275 SER B C 1
ATOM 4344 O O . SER B 1 275 ? -6.824 15.305 -3.035 1 91.81 275 SER B O 1
ATOM 4346 N N . ASN B 1 276 ? -6.668 17.312 -3.875 1 85.12 276 ASN B N 1
ATOM 4347 C CA . ASN B 1 276 ? -6.484 16.922 -5.266 1 85.12 276 ASN B CA 1
ATOM 4348 C C . ASN B 1 276 ? -7.602 15.984 -5.73 1 85.12 276 ASN B C 1
ATOM 4350 O O . ASN B 1 276 ? -7.336 14.938 -6.32 1 85.12 276 ASN B O 1
ATOM 4354 N N . LEU B 1 277 ? -8.789 16.188 -5.43 1 67.69 277 LEU B N 1
ATOM 4355 C CA . LEU B 1 277 ? -9.953 15.328 -5.605 1 67.69 277 LEU B CA 1
ATOM 4356 C C . LEU B 1 277 ? -10.133 14.945 -7.07 1 67.69 277 LEU B C 1
ATOM 4358 O O . LEU B 1 277 ? -10.656 13.867 -7.379 1 67.69 277 LEU B O 1
ATOM 4362 N N . SER B 1 278 ? -9.773 15.797 -7.98 1 61.19 278 SER B N 1
ATOM 4363 C CA . SER B 1 278 ? -10.047 15.562 -9.398 1 61.19 278 SER B CA 1
ATOM 4364 C C . SER B 1 278 ? -9.203 14.414 -9.938 1 61.19 278 SER B C 1
ATOM 4366 O O . SER B 1 278 ? -9.562 13.781 -10.93 1 61.19 278 SER B O 1
ATOM 4368 N N . GLU B 1 279 ? -7.961 14.219 -9.43 1 60.72 279 GLU B N 1
ATOM 4369 C CA . GLU B 1 279 ? -7.105 13.078 -9.727 1 60.72 279 GLU B CA 1
ATOM 4370 C C . GLU B 1 279 ? -6.426 12.555 -8.461 1 60.72 279 GLU B C 1
ATOM 4372 O O . GLU B 1 279 ? -5.398 13.094 -8.031 1 60.72 279 GLU B O 1
ATOM 4377 N N . PRO B 1 280 ? -7.258 11.734 -7.711 1 59.53 280 PRO B N 1
ATOM 4378 C CA . PRO B 1 280 ? -6.719 11.469 -6.375 1 59.53 280 PRO B CA 1
ATOM 4379 C C . PRO B 1 280 ? -5.293 10.922 -6.414 1 59.53 280 PRO B C 1
ATOM 4381 O O . PRO B 1 280 ? -5.074 9.742 -6.117 1 59.53 280 PRO B O 1
ATOM 4384 N N . ASN B 1 281 ? -4.484 11.898 -7.012 1 80.88 281 ASN B N 1
ATOM 4385 C CA . ASN B 1 281 ? -3.049 11.664 -6.922 1 80.88 281 ASN B CA 1
ATOM 4386 C C . ASN B 1 281 ? -2.369 12.672 -6 1 80.88 281 ASN B C 1
ATOM 4388 O O . ASN B 1 281 ? -2.941 13.719 -5.688 1 80.88 281 ASN B O 1
ATOM 4392 N N . GLU B 1 282 ? -1.321 12.344 -5.449 1 91.94 282 GLU B N 1
ATOM 4393 C CA . GLU B 1 282 ? -0.608 13.234 -4.539 1 91.94 282 GLU B CA 1
ATOM 4394 C C . GLU B 1 282 ? 0.236 14.25 -5.309 1 91.94 282 GLU B C 1
ATOM 4396 O O . GLU B 1 282 ? 0.545 14.039 -6.484 1 91.94 282 GLU B O 1
ATOM 4401 N N . TYR B 1 283 ? 0.447 15.383 -4.758 1 94.25 283 TYR B N 1
ATOM 4402 C CA . TYR B 1 283 ? 1.291 16.422 -5.344 1 94.25 283 TYR B CA 1
ATOM 4403 C C . TYR B 1 283 ? 2.748 15.977 -5.383 1 94.25 283 TYR B C 1
ATOM 4405 O O . TYR B 1 283 ? 3.16 15.102 -4.617 1 94.25 283 TYR B O 1
ATOM 4413 N N . ASP B 1 284 ? 3.465 16.469 -6.297 1 94.06 284 ASP B N 1
ATOM 4414 C CA . ASP B 1 284 ? 4.895 16.234 -6.461 1 94.06 284 ASP B CA 1
ATOM 4415 C C . ASP B 1 284 ? 5.672 17.547 -6.484 1 94.06 284 ASP B C 1
ATOM 4417 O O . ASP B 1 284 ? 5.457 18.391 -7.363 1 94.06 284 ASP B O 1
ATOM 4421 N N . ILE B 1 285 ? 6.555 17.75 -5.539 1 94.69 285 ILE B N 1
ATOM 4422 C CA . ILE B 1 285 ? 7.312 18.984 -5.438 1 94.69 285 ILE B CA 1
ATOM 4423 C C . ILE B 1 285 ? 8.078 19.234 -6.734 1 94.69 285 ILE B C 1
ATOM 4425 O O . ILE B 1 285 ? 8.422 20.375 -7.059 1 94.69 285 ILE B O 1
ATOM 4429 N N . ARG B 1 286 ? 8.305 18.219 -7.531 1 92.62 286 ARG B N 1
ATOM 4430 C CA . ARG B 1 286 ? 9.102 18.328 -8.75 1 92.62 286 ARG B CA 1
ATOM 4431 C C . ARG B 1 286 ? 8.219 18.625 -9.953 1 92.62 286 ARG B C 1
ATOM 4433 O O . ARG B 1 286 ? 8.719 18.797 -11.07 1 92.62 286 ARG B O 1
ATOM 4440 N N . ASP B 1 287 ? 6.934 18.656 -9.781 1 93.38 287 ASP B N 1
ATOM 4441 C CA . ASP B 1 287 ? 6.023 19.016 -10.867 1 93.38 287 ASP B CA 1
ATOM 4442 C C . ASP B 1 287 ? 6.199 20.484 -11.258 1 93.38 287 ASP B C 1
ATOM 4444 O O . ASP B 1 287 ? 5.723 21.391 -10.562 1 93.38 287 ASP B O 1
ATOM 4448 N N . SER B 1 288 ? 6.738 20.703 -12.398 1 92.75 288 SER B N 1
ATOM 4449 C CA . SER B 1 288 ? 7.098 22.062 -12.82 1 92.75 288 SER B CA 1
ATOM 4450 C C . SER B 1 288 ? 5.859 22.906 -13.07 1 92.75 288 SER B C 1
ATOM 4452 O O . SER B 1 288 ? 5.926 24.141 -13.031 1 92.75 288 SER B O 1
ATOM 4454 N N . SER B 1 289 ? 4.734 22.312 -13.297 1 93 289 SER B N 1
ATOM 4455 C CA . SER B 1 289 ? 3.502 23.062 -13.508 1 93 289 SER B CA 1
ATOM 4456 C C . SER B 1 289 ? 3.049 23.766 -12.234 1 93 289 SER B C 1
ATOM 4458 O O . SER B 1 289 ? 2.242 24.688 -12.273 1 93 289 SER B O 1
ATOM 4460 N N . LEU B 1 290 ? 3.596 23.375 -11.062 1 94 290 LEU B N 1
ATOM 4461 C CA . LEU B 1 290 ? 3.199 23.922 -9.773 1 94 290 LEU B CA 1
ATOM 4462 C C . LEU B 1 290 ? 4.164 25.031 -9.336 1 94 290 LEU B C 1
ATOM 4464 O O . LEU B 1 290 ? 3.881 25.766 -8.383 1 94 290 LEU B O 1
ATOM 4468 N N . PHE B 1 291 ? 5.316 25.172 -10 1 94.75 291 PHE B N 1
ATOM 4469 C CA . PHE B 1 291 ? 6.379 26.062 -9.547 1 94.75 291 PHE B CA 1
ATOM 4470 C C . PHE B 1 291 ? 5.855 27.484 -9.367 1 94.75 291 PHE B C 1
ATOM 4472 O O . PHE B 1 291 ? 6.082 28.109 -8.328 1 94.75 291 PHE B O 1
ATOM 4479 N N . PRO B 1 292 ? 4.98 27.984 -10.266 1 94.06 292 PRO B N 1
ATOM 4480 C CA . PRO B 1 292 ? 4.527 29.375 -10.125 1 94.06 292 PRO B CA 1
ATOM 4481 C C . PRO B 1 292 ? 3.604 29.578 -8.922 1 94.06 292 PRO B C 1
ATOM 4483 O O . PRO B 1 292 ? 3.328 30.719 -8.531 1 94.06 292 PRO B O 1
ATOM 4486 N N . LYS B 1 293 ? 3.1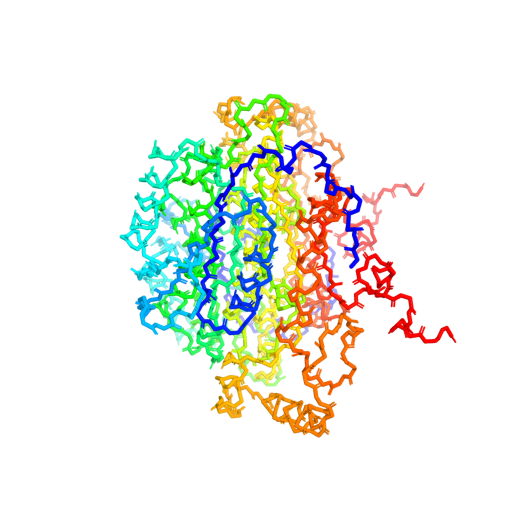35 28.516 -8.359 1 93.31 293 LYS B N 1
ATOM 4487 C CA . LYS B 1 293 ? 2.172 28.609 -7.266 1 93.31 293 LYS B CA 1
ATOM 4488 C C . LYS B 1 293 ? 2.877 28.812 -5.93 1 93.31 293 LYS B C 1
ATOM 4490 O O . LYS B 1 293 ? 2.275 29.328 -4.98 1 93.31 293 LYS B O 1
ATOM 4495 N N . TRP B 1 294 ? 4.188 28.391 -5.895 1 93.94 294 TRP B N 1
ATOM 4496 C CA . TRP B 1 294 ? 4.793 28.438 -4.566 1 93.94 294 TRP B CA 1
ATOM 4497 C C . TRP B 1 294 ? 6.199 29.016 -4.625 1 93.94 294 TRP B C 1
ATOM 4499 O O . TRP B 1 294 ? 6.812 29.281 -3.59 1 93.94 294 TRP B O 1
ATOM 4509 N N . ILE B 1 295 ? 6.703 29.266 -5.797 1 93.62 295 ILE B N 1
ATOM 4510 C CA . ILE B 1 295 ? 8.031 29.859 -5.984 1 93.62 295 ILE B CA 1
ATOM 4511 C C . ILE B 1 295 ? 7.898 31.281 -6.508 1 93.62 295 ILE B C 1
ATOM 4513 O O . ILE B 1 295 ? 7.16 31.531 -7.465 1 93.62 295 ILE B O 1
ATOM 4517 N N . PRO B 1 296 ? 8.625 32.219 -5.855 1 91.75 296 PRO B N 1
ATOM 4518 C CA . PRO B 1 296 ? 8.609 33.594 -6.371 1 91.75 296 PRO B CA 1
ATOM 4519 C C . PRO B 1 296 ? 9.078 33.688 -7.82 1 91.75 296 PRO B C 1
ATOM 4521 O O . PRO B 1 296 ? 9.977 32.938 -8.234 1 91.75 296 PRO B O 1
ATOM 4524 N N . GLU B 1 297 ? 8.492 34.594 -8.5 1 90.19 297 GLU B N 1
ATOM 4525 C CA . GLU B 1 297 ? 8.758 34.781 -9.93 1 90.19 297 GLU B CA 1
ATOM 4526 C C . GLU B 1 297 ? 10.25 34.906 -10.203 1 90.19 297 GLU B C 1
ATOM 4528 O O . GLU B 1 297 ? 10.758 34.344 -11.172 1 90.19 297 GLU B O 1
ATOM 4533 N N . GLU B 1 298 ? 10.969 35.531 -9.391 1 89.38 298 GLU B N 1
ATOM 4534 C CA . GLU B 1 298 ? 12.383 35.812 -9.586 1 89.38 298 GLU B CA 1
ATOM 4535 C C . GLU B 1 298 ? 13.219 34.531 -9.484 1 89.38 298 GLU B C 1
ATOM 4537 O O . GLU B 1 298 ? 14.359 34.5 -9.938 1 89.38 298 GLU B O 1
ATOM 4542 N N . ASN B 1 299 ? 12.672 33.5 -8.867 1 88.5 299 ASN B N 1
ATOM 4543 C CA . ASN B 1 299 ? 13.414 32.25 -8.656 1 88.5 299 ASN B CA 1
ATOM 4544 C C . ASN B 1 299 ? 12.961 31.156 -9.609 1 88.5 299 ASN B C 1
ATOM 4546 O O . ASN B 1 299 ? 13.477 30.031 -9.57 1 88.5 299 ASN B O 1
ATOM 4550 N N . LEU B 1 300 ? 11.992 31.453 -10.453 1 89 300 LEU B N 1
ATOM 4551 C CA . LEU B 1 300 ? 11.508 30.453 -11.398 1 89 300 LEU B CA 1
ATOM 4552 C C . LEU B 1 300 ? 12.555 30.188 -12.477 1 89 300 LEU B C 1
ATOM 4554 O O . LEU B 1 300 ? 13.32 31.078 -12.852 1 89 300 LEU B O 1
ATOM 4558 N N . PRO B 1 301 ? 12.586 28.859 -12.836 1 82.06 301 PRO B N 1
ATOM 4559 C CA . PRO B 1 301 ? 13.516 28.578 -13.93 1 82.06 301 PRO B CA 1
ATOM 4560 C C . PRO B 1 301 ? 13.195 29.359 -15.195 1 82.06 301 PRO B C 1
ATOM 4562 O O . PRO B 1 301 ? 12.023 29.656 -15.469 1 82.06 301 PRO B O 1
ATOM 4565 N N . ASN B 1 302 ? 14.18 29.906 -15.789 1 70.94 302 ASN B N 1
ATOM 4566 C CA . ASN B 1 302 ? 14 30.609 -17.062 1 70.94 302 ASN B CA 1
ATOM 4567 C C . ASN B 1 302 ? 13.484 29.672 -18.141 1 70.94 302 ASN B C 1
ATOM 4569 O O . ASN B 1 302 ? 13.867 28.5 -18.188 1 70.94 302 ASN B O 1
ATOM 4573 N N . ASP B 1 303 ? 12.141 29.891 -18.656 1 53.44 303 ASP B N 1
ATOM 4574 C CA . ASP B 1 303 ? 11.688 29.172 -19.844 1 53.44 303 ASP B CA 1
ATOM 4575 C C . ASP B 1 303 ? 12.812 29 -20.844 1 53.44 303 ASP B C 1
ATOM 4577 O O . ASP B 1 303 ? 13.664 29.875 -21 1 53.44 303 ASP B O 1
#

Nearest PDB structures (foldseek):
  6uhx-assembly1_A  TM=8.596E-01  e=3.982E-16  Saccharomyces cerevisiae S288C
  6yc8-assembly1_A  TM=8.419E-01  e=2.766E-16  Ogataea glucozyma
  5vn2-assembly1_D  TM=8.377E-01  e=2.073E-13  Brucella melitensis bv. 1 str. 16M
  4one-assembly1_D  TM=8.177E-01  e=4.297E-13  Brucella melitensis bv. 1 str. 16M
  4one-assembly1_C  TM=8.065E-01  e=1.737E-12  Brucella melitensis bv. 1 str. 16M

Organism: NCBI:txid303405

Solvent-accessible surface area (backbone atoms only — not comparable to full-atom values): 30819 Å² total; per-residue (Å²): 128,83,43,71,54,54,44,72,50,48,69,78,42,62,23,30,33,36,24,31,27,21,78,47,42,53,20,23,30,36,47,58,50,50,60,68,40,88,29,39,61,36,34,37,30,24,24,68,76,44,44,62,86,77,51,88,52,89,44,54,39,57,38,60,26,44,45,50,36,74,66,22,39,48,54,53,51,51,51,50,49,51,53,27,67,73,66,71,31,39,37,39,38,40,35,42,44,45,66,61,60,54,58,66,32,42,77,76,71,60,47,73,66,53,54,48,53,32,36,22,34,38,29,50,20,54,53,52,51,51,47,69,44,40,80,46,20,35,34,84,46,95,70,40,59,50,7,38,36,38,38,58,56,47,63,41,36,45,72,62,39,61,64,15,30,39,59,31,16,22,28,36,20,21,32,54,39,45,47,39,32,48,29,53,49,32,43,72,74,67,44,32,37,42,34,28,42,31,24,71,68,62,50,64,33,69,65,47,50,57,50,51,68,45,53,54,88,30,20,72,61,30,64,60,55,49,51,23,53,56,44,26,59,65,53,49,77,71,54,85,68,94,54,41,55,74,66,54,82,83,32,44,28,54,28,55,42,47,19,39,51,50,48,29,48,72,35,44,34,53,73,63,62,36,40,24,70,91,49,85,51,64,49,48,69,76,41,71,90,52,42,78,74,53,29,52,76,90,49,50,78,80,128,127,84,42,70,55,52,44,70,59,49,69,76,44,61,23,30,33,37,23,32,29,21,79,48,43,54,20,24,29,35,48,58,51,50,61,68,39,87,31,39,60,36,34,37,30,25,24,69,78,46,44,64,86,75,50,88,53,88,42,53,41,58,38,59,28,42,45,49,37,72,68,22,39,47,54,53,52,51,51,51,50,52,52,27,67,72,66,70,31,39,37,39,37,40,34,41,44,46,67,59,59,54,58,67,32,42,75,74,72,58,48,72,67,53,52,47,53,33,34,22,36,38,30,50,20,55,53,52,49,51,45,68,43,40,80,48,20,35,35,84,46,96,70,42,63,51,7,36,36,38,39,58,57,47,64,41,34,46,70,62,40,62,64,15,30,39,60,30,17,22,26,36,20,22,32,54,38,45,47,37,32,49,32,53,49,33,42,73,72,67,44,32,37,42,36,28,42,31,23,73,69,60,49,66,32,70,66,47,51,56,51,52,66,45,54,56,89,30,20,72,62,30,64,59,54,49,51,22,51,57,44,28,58,63,53,49,75,71,53,85,69,96,53,42,56,73,66,52,83,82,31,44,27,54,29,56,43,48,19,39,50,50,47,29,49,73,36,44,35,53,75,62,62,36,36,25,68,91,54,78,50,63,48,50,69,75,43,70,90,50,43,77,75,53,28,52,77,90,50,50,78,80,129

pLDDT: mean 87.87, std 12.98, range [41.72, 98.88]

Secondary structure (DSSP, 8-state):
---TT--HHHHTS-EEEEEETTTSHHHHHHHHHHHTSTTEEEEEEEETT--GGG--STTEEEEE--TTSHHHHHHHHHHHHHHHHHH--EEEEEEE--------S-GGG--HHHHHHHHIIIIIHHHHHHHHHHHHHS-SSTTSPPEEEEEE--GGGSSPPPTT-HHHHHHHHHHHHHHHHHHHHHHHTTSSEEEEEEE--SB-SHHHHHHHHS-TTT-TTHHHHHHHHHHHHHHHTT---SS--PPPSSSPBPHHHHHHHHHHHHHSS-HHHHHTTTS-S-EETT-GGGHHHHS-GGGS---/---TTS-HHHHTS-EEEEEETTTSHHHHHHHHHHHTSTTEEEEEEEETT--GGG--STTEEEEE--TTSHHHHHHHHHHHHHHHHHH--EEEEEEE--------S-GGG--HHHHHHHHIIIIIHHHHHHHHHHHHHS-SSTTSPPEEEEEE--GGGSSPPPTT-HHHHHHHHHHHHHHHHHHHHHHHTTSSEEEEEEE--SB-SHHHHHHHHS-TTT-TTHHHHHHHHHHHHHHHTT---SS--PPPSSSPBPHHHHHHHHHHHHHHS-HHHHHTTTS---EETT-GGGHHHHS-GGGS---

Foldseek 3Di:
DPLVLQDPQQQPAAAEEEFEVCLWFLNVLLQVLVLPPNRYQAYEYEEQDDDPVSDPDPRYDYQRFQLLDPVRLVSVLVVLCVVCVVVVHAHQEYEYPWAAQPDQAAPVPDDPVRLSSRLSGLPVSVLVSCVSCLVRQFAPDPSHAAREYEYAAAPLCDDPHAQRSRSVNVSRVNNLVSQLVCQVVCVVVPLRYHYAYEHLPAAPIVNLVVLLPDDCNSGVCSVLSVQQAVVVVVVCVVDDPPFAAAADDSHHGYSNNSSLVVCCLSRNDDSCVNSVVVPNHHHYSNPLVCCPSRGDPVRRDDD/DPQVLLDPLLQVAAAEEEFEVCLWFLNVLLQVLVLPPNRYQAYEYEEQDDDPVSDPDPRYDYQRFQLLDPVRLVSVLVVLCVVCVVVVHAHQEYEYPWAAQPDQAAPVPDDPVRLSSRLSGLPVSVLVSCVSCLVRQFAPDPSGAAREYEYAAAPLCDDPHAQRSRSVNVSRVNNLVSQVVCQVVCVVVPLRYHYAYEHLPAAPIVNLVVLLPDDCVSGVCSVLSVQQAVVVVVVCVVPDPPFAAAADDSHHGYSNNSSLVVCCLSRNDDSCVNCVVVPNDHHYSNPLVCCPSRGDPVRRDDD